Protein AF-0000000076583093 (afdb_homodimer)

pLDDT: mean 77.83, std 26.6, range [20.27, 98.81]

Solvent-accessible surface area (backbone atoms only — not comparable to full-atom values): 40512 Å² total; per-residue (Å²): 129,80,77,66,68,70,64,63,69,62,60,65,66,58,68,74,58,71,63,81,77,76,77,61,77,69,73,81,84,63,80,70,70,68,58,77,44,94,82,47,67,88,61,76,68,66,72,69,69,65,72,68,78,69,77,75,71,69,83,87,77,72,62,72,63,55,56,52,47,47,48,46,46,43,47,51,52,66,65,48,66,54,48,53,67,51,47,50,50,50,38,30,51,30,24,34,51,39,51,47,49,49,29,50,52,29,19,39,53,27,54,43,31,46,54,36,58,57,57,49,51,56,50,51,52,54,43,49,54,51,45,50,55,51,22,53,74,69,49,35,53,62,46,65,68,38,65,61,50,53,52,50,51,53,40,52,42,28,68,74,73,41,40,57,37,65,67,51,53,37,30,42,34,13,43,20,50,3,40,32,33,50,35,35,69,77,67,53,30,23,51,34,46,49,35,65,68,37,41,42,51,37,42,62,22,44,45,51,26,52,41,38,50,20,57,71,76,34,49,37,62,91,62,31,61,66,62,90,84,53,53,67,70,57,50,50,56,66,70,48,79,53,66,54,51,30,33,54,52,34,46,53,57,47,49,54,51,50,52,54,43,44,44,45,55,68,56,71,37,31,63,59,33,63,73,68,63,50,53,36,65,68,56,50,46,62,65,34,86,69,54,71,60,20,61,50,46,74,73,42,60,76,90,48,39,68,60,50,51,53,49,52,50,49,51,49,37,47,56,32,8,54,53,20,53,52,32,71,75,26,70,67,53,36,51,47,49,52,54,48,46,52,49,50,16,31,43,39,15,28,50,41,50,73,69,43,38,26,65,49,47,48,54,52,52,50,52,30,50,52,48,54,60,71,72,102,127,80,77,67,65,70,64,62,67,62,60,63,65,58,68,75,58,71,65,80,79,73,79,60,78,71,72,81,83,65,81,69,68,67,60,78,44,92,83,48,65,87,60,77,67,66,73,70,68,64,72,67,78,69,77,74,71,68,82,86,76,73,62,73,63,57,54,53,47,46,48,48,46,44,47,50,52,68,65,46,66,55,48,52,67,52,46,50,49,52,38,30,52,30,24,35,51,38,51,48,50,48,30,50,52,28,18,39,53,28,55,41,30,45,52,35,60,56,58,49,51,57,49,51,53,54,46,49,52,52,45,51,57,51,23,54,76,66,50,35,54,63,47,67,67,37,66,60,49,53,54,49,50,50,41,51,42,28,68,74,73,40,41,55,38,64,66,49,53,37,30,42,34,14,43,19,50,3,39,34,33,50,36,32,70,76,67,52,30,22,50,33,45,49,35,65,69,38,41,42,51,37,42,63,22,43,46,50,26,52,39,40,52,20,56,72,78,33,51,38,63,92,62,30,61,68,61,90,84,55,54,68,69,57,49,51,56,67,71,47,79,52,65,55,51,28,30,53,52,34,47,53,56,48,47,55,50,50,52,53,42,46,45,43,55,70,56,71,36,30,63,56,34,63,75,69,64,50,53,37,66,67,57,50,46,62,65,35,86,69,55,71,60,21,61,51,47,75,75,42,61,77,89,50,39,67,60,51,50,53,48,52,49,48,49,48,36,48,59,31,8,54,54,20,52,52,32,70,74,26,71,66,53,35,52,47,49,52,53,48,46,52,48,50,16,32,42,39,15,28,48,43,50,75,72,43,36,26,66,48,48,48,54,54,50,50,51,30,50,52,50,52,58,72,71,101

Secondary structure (DSSP, 8-state):
--GGGSSTHHHHHHHTT---SGGG------SGGGGG-TT------GGG---------S-S-S-HHHHHHHHHHHHHHHTT---HHHHHHHHHHHHHHHHHHHHHHHHHHHH-GGGHHHHHHHHHHHHHHHHHHHHHHTT-GGGGGSHHHHHHHHHHHHHHT-TT-HHHHHHHHHHIIIIIHHHHHHTT----TT-HHHHHHHHHHHHHHHHHHHHHHS--TTTSS--TT--HHHHHHHH---HIIIIIHHHHHHHHHHHHHHIIIIIISHHHHHHHT---HHHHHHH-SSSHHHHHHTTS-GGGHHHHHHHHHHHHHHHHHHHHHHHHH-HHHHHHHHHHHHHHHHHHHHHHIIIIIHHHHHHHHHHHHHHHHHH-/-TTTTSSTHHHHHHHTT---SGGG------SGGGGG-TT------GGG---------S-S-S-HHHHHHHHHHHHHHHTT---HHHHHHHHHHHHHHHHHHHHHHHHHHHH-GGGHHHHHHHHHHHHHHHHHHHHHHTT-GGGGGSHHHHHHHHHHHHHHT-TT-HHHHHHHHHHIIIIIHHHHHHTT----TT-HHHHHHHHHHHHHHHHHHHHHHS--TTTSS--TT--HHHHHHHH---HIIIIIHHHHHHHHHHHHHHIIIIIISHHHHHHHT---HHHHHHH-SSSHHHHHHTTS-GGGHHHHHHHHHHHHHHHHHHHHHHHHH-HHHHHHHHHHHHHHHHHHHHHHIIIIIHHHHHHHHHHHHHHHHHH-

Sequence (752 aa):
MLVHAVDDVGHAVSELCNLPETFAEAAPAGEHATLFSEGSSDEFDWELFDVGELGDSAGKGGSPGAKQRLQAALAARLRGRMSPRRILLRDKLAFLLGSCQLWSVAYWLGWSPSTFYKMYTAQVLVLLAARWALYRAKRWHYYLLDFCYFANLLLLGHLWVAPRSALLSKVTHAFNTGPLAWSTVAFRNSMVYHDLDKVTSVFLHLGPACVSWTLRWHPDSSRFGLPPDAPAAERQAWDSATLMQLVGVPLLFYAAWAVAYYLKIFVVSAERIRQRGYVTLFTYVTTTTKGVYAAIAKRVPRQYRPQVYLFLHMCFCATTAAFSWLAWRSFALHTGLLAAMGAVSMWHGASYYFEVFAKRYLAELAKGSSADEAAQMLVHAVDDVGHAVSELCNLPETFAEAAPAGEHATLFSEGSSDEFDWELFDVGELGDSAGKGGSPGAKQRLQAALAARLRGRMSPRRILLRDKLAFLLGSCQLWSVAYWLGWSPSTFYKMYTAQVLVLLAARWALYRAKRWHYYLLDFCYFANLLLLGHLWVAPRSALLSKVTHAFNTGPLAWSTVAFRNSMVYHDLDKVTSVFLHLGPACVSWTLRWHPDSSRFGLPPDAPAAERQAWDSATLMQLVGVPLLFYAAWAVAYYLKIFVVSAERIRQRGYVTLFTYVTTTTKGVYAAIAKRVPRQYRPQVYLFLHMCFCATTAAFSWLAWRSFALHTGLLAAMGAVSMWHGASYYFEVFAKRYLAELAKGSSADEAAQ

InterPro domains:
  IPR021261 Glycerophosphocholine acyltransferase 1 [PF10998] (91-201)
  IPR021261 Glycerophosphocholine acyltransferase 1 [PTHR31201] (75-369)

Organism: Tetradesmus obliquus (NCBI:txid3088)

Foldseek 3Di:
DPPPPVPPVVPPVPPVPPPDPPPPPPDDPDDPVPQVDPPHFPPPPVVVPPVPPPDPPDDDDDPPVVVVVVVVVVCVVVCVQDFLVRVVVLLVVLLVVLVVVVVVLVVCCVPPLQCSVVVLVVVLVVLVVVVCVVCVVVLQNLQCLDVLNVLLVLLVCCQPPPQADLLSLQLSLLQQQFPLLCVCVQVVQASARSDSVSSSSLCSRLVSLSNNLCCQPPHPQVRHYDPPPDDPVRNVVSLDDDLCSQQVSSLVVLVVSLVVSCCVPVNVCVVVCVVVVHDYPLNVLCPDCDDDLVVVSVVDDPVCSSVVVSVVVSVRSRVRSVQSNVLSPDSVSSVVSSVVSVVSNHVSNVCCVPPPCVVNVVVSSVVSVVVVVVVD/DVVPPVPVVVPVVPPVPVPDPPPPPPPDPDDPVVQPDPPHFPPPPVVVPPVPPPPPPDDDDDPPVVVVVVVVVVCCCVCPQDFLVRVVVLLVVLLVVLVVVVVVLVVCCVPPLQCSVVVLVVVLVVLVVVVCVVCVVVLQNLQCLDVLVVLLVLLVCCQPPPQADLLSLQLSLLQQQFPLLCVCVQVVQASARSDSVSSSSLCSRLVSLSNNLCCLPPHPQVRHYDPPPDDPVRNVVSLDDDLCSQQVSSLVVLVVSLVVSCCVPCNVCVVVCVVVVHDYPLNVLCPDCDDDLVVVNVVDDPVCSSVVVSVVVSVRSRVRSVQSNVLSVDSVSSVVSSVVSVVSNHVSNVCCVPPPCVVNVVVSSVVSVVSVVVVD

Structure (mmCIF, N/CA/C/O backbone):
data_AF-0000000076583093-model_v1
#
loop_
_entity.id
_entity.type
_entity.pdbx_description
1 polymer 'Glycerophosphocholine acyltransferase 1'
#
loop_
_atom_site.group_PDB
_atom_site.id
_atom_site.type_symbol
_atom_site.label_atom_id
_atom_site.label_alt_id
_atom_site.label_comp_id
_atom_site.label_asym_id
_atom_site.label_entity_id
_atom_site.label_seq_id
_atom_site.pdbx_PDB_ins_code
_atom_site.Cartn_x
_atom_site.Cartn_y
_atom_site.Cartn_z
_atom_site.occupancy
_atom_site.B_iso_or_equiv
_atom_site.auth_seq_id
_atom_site.auth_comp_id
_atom_site.auth_asym_id
_atom_site.auth_atom_id
_atom_site.pdbx_PDB_model_num
ATOM 1 N N . MET A 1 1 ? -16.703 57.344 -6.059 1 20.27 1 MET A N 1
ATOM 2 C CA . MET A 1 1 ? -16.688 57.406 -4.602 1 20.27 1 MET A CA 1
ATOM 3 C C . MET A 1 1 ? -15.766 56.344 -4.027 1 20.27 1 MET A C 1
ATOM 5 O O . MET A 1 1 ? -15.477 56.344 -2.83 1 20.27 1 MET A O 1
ATOM 9 N N . LEU A 1 2 ? -15.539 55.281 -4.828 1 20.28 2 LEU A N 1
ATOM 10 C CA . LEU A 1 2 ? -14.945 54 -4.41 1 20.28 2 LEU A CA 1
ATOM 11 C C . LEU A 1 2 ? -13.453 54.156 -4.141 1 20.28 2 LEU A C 1
ATOM 13 O O . LEU A 1 2 ? -12.828 53.25 -3.576 1 20.28 2 LEU A O 1
ATOM 17 N N . VAL A 1 3 ? -12.727 55.156 -4.73 1 23.92 3 VAL A N 1
ATOM 18 C CA . VAL A 1 3 ? -11.289 55.375 -4.781 1 23.92 3 VAL A CA 1
ATOM 19 C C . VAL A 1 3 ? -10.766 55.719 -3.387 1 23.92 3 VAL A C 1
ATOM 21 O O . VAL A 1 3 ? -9.594 55.469 -3.078 1 23.92 3 VAL A O 1
ATOM 24 N N . HIS A 1 4 ? -11.477 56.438 -2.533 1 26.45 4 HIS A N 1
ATOM 25 C CA . HIS A 1 4 ? -10.969 57.125 -1.355 1 26.45 4 HIS A CA 1
ATOM 26 C C . HIS A 1 4 ? -10.734 56.156 -0.206 1 26.45 4 HIS A C 1
ATOM 28 O O . HIS A 1 4 ? -10.25 56.562 0.857 1 26.45 4 HIS A O 1
ATOM 34 N N . ALA A 1 5 ? -11.477 55 -0.23 1 24.28 5 ALA A N 1
ATOM 35 C CA . ALA A 1 5 ? -11.516 54.219 0.992 1 24.28 5 ALA A CA 1
ATOM 36 C C . ALA A 1 5 ? -10.18 53.5 1.23 1 24.28 5 ALA A C 1
ATOM 38 O O . ALA A 1 5 ? -9.953 52.938 2.297 1 24.28 5 ALA A O 1
ATOM 39 N N . VAL A 1 6 ? -9.305 53.344 0.194 1 25.69 6 VAL A N 1
ATOM 40 C CA . VAL A 1 6 ? -8.078 52.562 0.315 1 25.69 6 VAL A CA 1
ATOM 41 C C . VAL A 1 6 ? -7.07 53.281 1.189 1 25.69 6 VAL A C 1
ATOM 43 O O . VAL A 1 6 ? -6.16 52.688 1.755 1 25.69 6 VAL A O 1
ATOM 46 N N . ASP A 1 7 ? -7.105 54.656 1.292 1 27.78 7 ASP A N 1
ATOM 47 C CA . ASP A 1 7 ? -6.07 55.469 1.93 1 27.78 7 ASP A CA 1
ATOM 48 C C . ASP A 1 7 ? -6.094 55.281 3.445 1 27.78 7 ASP A C 1
ATOM 50 O O . ASP A 1 7 ? -5.066 55.438 4.109 1 27.78 7 ASP A O 1
ATOM 54 N N . ASP A 1 8 ? -7.266 55.094 4.031 1 28.11 8 ASP A N 1
ATOM 55 C CA . ASP A 1 8 ? -7.383 55.219 5.48 1 28.11 8 ASP A CA 1
ATOM 56 C C . ASP A 1 8 ? -6.805 54 6.188 1 28.11 8 ASP A C 1
ATOM 58 O O . ASP A 1 8 ? -6.598 54.031 7.402 1 28.11 8 ASP A O 1
ATOM 62 N N . VAL A 1 9 ? -6.773 52.844 5.57 1 27.03 9 VAL A N 1
ATOM 63 C CA . VAL A 1 9 ? -6.312 51.656 6.312 1 27.03 9 VAL A CA 1
ATOM 64 C C . VAL A 1 9 ? -4.816 51.781 6.586 1 27.03 9 VAL A C 1
ATOM 66 O O . VAL A 1 9 ? -4.273 51.031 7.414 1 27.03 9 VAL A O 1
ATOM 69 N N . GLY A 1 10 ? -4.012 52.625 5.898 1 26.48 10 GLY A N 1
ATOM 70 C CA . GLY A 1 10 ? -2.584 52.812 6.105 1 26.48 10 GLY A CA 1
ATOM 71 C C . GLY A 1 10 ? -2.246 53.375 7.473 1 26.48 10 GLY A C 1
ATOM 72 O O . GLY A 1 10 ? -1.195 53.062 8.039 1 26.48 10 GLY A O 1
ATOM 73 N N . HIS A 1 11 ? -3.037 54.375 7.918 1 31.25 11 HIS A N 1
ATOM 74 C CA . HIS A 1 11 ? -2.627 55.156 9.078 1 31.25 11 HIS A CA 1
ATOM 75 C C . HIS A 1 11 ? -2.707 54.312 10.359 1 31.25 11 HIS A C 1
ATOM 77 O O . HIS A 1 11 ? -1.928 54.531 11.289 1 31.25 11 HIS A O 1
ATOM 83 N N . ALA A 1 12 ? -3.758 53.469 10.469 1 27.64 12 ALA A N 1
ATOM 84 C CA . ALA A 1 12 ? -3.969 52.844 11.773 1 27.64 12 ALA A CA 1
ATOM 85 C C . ALA A 1 12 ? -2.857 51.844 12.102 1 27.64 12 ALA A C 1
ATOM 87 O O . ALA A 1 12 ? -2.525 51.656 13.266 1 27.64 12 ALA A O 1
ATOM 88 N N . VAL A 1 13 ? -2.254 51.188 11.164 1 28.36 13 VAL A N 1
ATOM 89 C CA . VAL A 1 13 ? -1.225 50.219 11.492 1 28.36 13 VAL A CA 1
ATOM 90 C C . VAL A 1 13 ? 0.014 50.906 12.031 1 28.36 13 VAL A C 1
ATOM 92 O O . VAL A 1 13 ? 0.864 50.312 12.672 1 28.36 13 VAL A O 1
ATOM 95 N N . SER A 1 14 ? 0.162 52.219 11.805 1 27.03 14 SER A N 1
ATOM 96 C CA . SER A 1 14 ? 1.38 52.906 12.234 1 27.03 14 SER A CA 1
ATOM 97 C C . SER A 1 14 ? 1.45 53 13.758 1 27.03 14 SER A C 1
ATOM 99 O O . SER A 1 14 ? 2.537 52.969 14.336 1 27.03 14 SER A O 1
ATOM 101 N N . GLU A 1 15 ? 0.324 53.312 14.398 1 27.77 15 GLU A N 1
ATOM 102 C CA . GLU A 1 15 ? 0.473 53.719 15.805 1 27.77 15 GLU A CA 1
ATOM 103 C C . GLU A 1 15 ? 0.86 52.5 16.672 1 27.77 15 GLU A C 1
ATOM 105 O O . GLU A 1 15 ? 1.378 52.688 17.766 1 27.77 15 GLU A O 1
ATOM 110 N N . LEU A 1 16 ? 0.319 51.344 16.359 1 24.55 16 LEU A N 1
ATOM 111 C CA . LEU A 1 16 ? 0.543 50.312 17.359 1 24.55 16 LEU A CA 1
ATOM 112 C C . LEU A 1 16 ? 2.002 49.875 17.375 1 24.55 16 LEU A C 1
ATOM 114 O O . LEU A 1 16 ? 2.395 49.031 18.172 1 24.55 16 LEU A O 1
ATOM 118 N N . CYS A 1 17 ? 2.795 50.219 16.328 1 27.16 17 CYS A N 1
ATOM 119 C CA . CYS A 1 17 ? 4.133 49.656 16.172 1 27.16 17 CYS A CA 1
ATOM 120 C C . CYS A 1 17 ? 5.117 50.312 17.125 1 27.16 17 CYS A C 1
ATOM 122 O O . CYS A 1 17 ? 6.332 50.25 16.922 1 27.16 17 CYS A O 1
ATOM 124 N N . ASN A 1 18 ? 4.711 51.156 18.031 1 26.36 18 ASN A N 1
ATOM 125 C CA . ASN A 1 18 ? 5.801 51.75 18.797 1 26.36 18 ASN A CA 1
ATOM 126 C C . ASN A 1 18 ? 6.566 50.719 19.594 1 26.36 18 ASN A C 1
ATOM 128 O O . ASN A 1 18 ? 6.598 50.781 20.828 1 26.36 18 ASN A O 1
ATOM 132 N N . LEU A 1 19 ? 6.465 49.406 19.266 1 23.2 19 LEU A N 1
ATOM 133 C CA . LEU A 1 19 ? 7.211 48.594 20.219 1 23.2 19 LEU A CA 1
ATOM 134 C C . LEU A 1 19 ? 8.703 48.906 20.156 1 23.2 19 LEU A C 1
ATOM 136 O O . LEU A 1 19 ? 9.219 49.281 19.094 1 23.2 19 LEU A O 1
ATOM 140 N N . PRO A 1 20 ? 9.414 49.156 21.312 1 23.33 20 PRO A N 1
ATOM 141 C CA . PRO A 1 20 ? 10.797 49.594 21.469 1 23.33 20 PRO A CA 1
ATOM 142 C C . PRO A 1 20 ? 11.789 48.781 20.656 1 23.33 20 PRO A C 1
ATOM 144 O O . PRO A 1 20 ? 11.508 47.625 20.328 1 23.33 20 PRO A O 1
ATOM 147 N N . GLU A 1 21 ? 12.812 49.406 19.953 1 24.98 21 GLU A N 1
ATOM 148 C CA . GLU A 1 21 ? 13.953 49.188 19.078 1 24.98 21 GLU A CA 1
ATOM 149 C C . GLU A 1 21 ? 14.883 48.125 19.641 1 24.98 21 GLU A C 1
ATOM 151 O O . GLU A 1 21 ? 15.945 47.844 19.078 1 24.98 21 GLU A O 1
ATOM 156 N N . THR A 1 22 ? 14.734 47.656 20.875 1 24.84 22 THR A N 1
ATOM 157 C CA . THR A 1 22 ? 15.93 47.094 21.5 1 24.84 22 THR A CA 1
ATOM 158 C C . THR A 1 22 ? 16.344 45.812 20.781 1 24.84 22 THR A C 1
ATOM 160 O O . THR A 1 22 ? 17.391 45.25 21.078 1 24.84 22 THR A O 1
ATOM 163 N N . PHE A 1 23 ? 15.414 45.125 20.109 1 22.11 23 PHE A N 1
ATOM 164 C CA . PHE A 1 23 ? 15.812 43.719 19.922 1 22.11 23 PHE A CA 1
ATOM 165 C C . PHE A 1 23 ? 16.844 43.594 18.812 1 22.11 23 PHE A C 1
ATOM 167 O O . PHE A 1 23 ? 17.188 42.5 18.406 1 22.11 23 PHE A O 1
ATOM 174 N N . ALA A 1 24 ? 17.188 44.719 18.094 1 21.25 24 ALA A N 1
ATOM 175 C CA . ALA A 1 24 ? 17.703 44.469 16.75 1 21.25 24 ALA A CA 1
ATOM 176 C C . ALA A 1 24 ? 19.156 44 16.812 1 21.25 24 ALA A C 1
ATOM 178 O O . ALA A 1 24 ? 19.844 43.938 15.773 1 21.25 24 ALA A O 1
ATOM 179 N N . GLU A 1 25 ? 19.766 44 17.906 1 22.12 25 GLU A N 1
ATOM 180 C CA . GLU A 1 25 ? 21.172 43.812 17.578 1 22.12 25 GLU A CA 1
ATOM 181 C C . GLU A 1 25 ? 21.406 42.438 16.953 1 22.12 25 GLU A C 1
ATOM 183 O O . GLU A 1 25 ? 21.297 41.438 17.625 1 22.12 25 GLU A O 1
ATOM 188 N N . ALA A 1 26 ? 20.922 42.281 15.703 1 22.39 26 ALA A N 1
ATOM 189 C CA . ALA A 1 26 ? 21.141 41.031 14.977 1 22.39 26 ALA A CA 1
ATOM 190 C C . ALA A 1 26 ? 22.609 40.656 14.953 1 22.39 26 ALA A C 1
ATOM 192 O O . ALA A 1 26 ? 23.469 41.5 14.711 1 22.39 26 ALA A O 1
ATOM 193 N N . ALA A 1 27 ? 23.047 39.719 15.766 1 22.64 27 ALA A N 1
ATOM 194 C CA . ALA A 1 27 ? 24.375 39.125 15.758 1 22.64 27 ALA A CA 1
ATOM 195 C C . ALA A 1 27 ? 24.891 38.938 14.328 1 22.64 27 ALA A C 1
ATOM 197 O O . ALA A 1 27 ? 24.094 38.75 13.406 1 22.64 27 ALA A O 1
ATOM 198 N N . PRO A 1 28 ? 26.141 39.312 14.023 1 22.39 28 PRO A N 1
ATOM 199 C CA . PRO A 1 28 ? 26.766 39.25 12.695 1 22.39 28 PRO A CA 1
ATOM 200 C C . PRO A 1 28 ? 26.547 37.875 12.031 1 22.39 28 PRO A C 1
ATOM 202 O O . PRO A 1 28 ? 26.344 36.875 12.719 1 22.39 28 PRO A O 1
ATOM 205 N N . ALA A 1 29 ? 26 37.875 10.82 1 25.36 29 ALA A N 1
ATOM 206 C CA . ALA A 1 29 ? 25.734 36.844 9.836 1 25.36 29 ALA A CA 1
ATOM 207 C C . ALA A 1 29 ? 26.953 35.938 9.633 1 25.36 29 ALA A C 1
ATOM 209 O O . ALA A 1 29 ? 27.562 35.969 8.555 1 25.36 29 ALA A O 1
ATOM 210 N N . GLY A 1 30 ? 27.922 35.844 10.547 1 20.88 30 GLY A N 1
ATOM 211 C CA . GLY A 1 30 ? 29.094 35.125 10.062 1 20.88 30 GLY A CA 1
ATOM 212 C C . GLY A 1 30 ? 28.766 33.812 9.383 1 20.88 30 GLY A C 1
ATOM 213 O O . GLY A 1 30 ? 27.594 33.438 9.281 1 20.88 30 GLY A O 1
ATOM 214 N N . GLU A 1 31 ? 29.797 32.812 9.508 1 24.11 31 GLU A N 1
ATOM 215 C CA . GLU A 1 31 ? 30.328 31.703 8.727 1 24.11 31 GLU A CA 1
ATOM 216 C C . GLU A 1 31 ? 29.359 30.516 8.719 1 24.11 31 GLU A C 1
ATOM 218 O O . GLU A 1 31 ? 29.688 29.453 8.211 1 24.11 31 GLU A O 1
ATOM 223 N N . HIS A 1 32 ? 28.328 30.625 9.578 1 23.61 32 HIS A N 1
ATOM 224 C CA . HIS A 1 32 ? 27.719 29.297 9.719 1 23.61 32 HIS A CA 1
ATOM 225 C C . HIS A 1 32 ? 26.891 28.953 8.484 1 23.61 32 HIS A C 1
ATOM 227 O O . HIS A 1 32 ? 26.062 28.031 8.531 1 23.61 32 HIS A O 1
ATOM 233 N N . ALA A 1 33 ? 27 29.781 7.465 1 25.06 33 ALA A N 1
ATOM 234 C CA . ALA A 1 33 ? 26.172 29.562 6.289 1 25.06 33 ALA A CA 1
ATOM 235 C C . ALA A 1 33 ? 26.359 28.156 5.723 1 25.06 33 ALA A C 1
ATOM 237 O O . ALA A 1 33 ? 25.672 27.766 4.777 1 25.06 33 ALA A O 1
ATOM 238 N N . THR A 1 34 ? 27.578 27.672 5.984 1 24.8 34 THR A N 1
ATOM 239 C CA . THR A 1 34 ? 27.922 26.547 5.129 1 24.8 34 THR A CA 1
ATOM 240 C C . THR A 1 34 ? 27.047 25.344 5.445 1 24.8 34 THR A C 1
ATOM 242 O O . THR A 1 34 ? 27.297 24.234 4.969 1 24.8 34 THR A O 1
ATOM 245 N N . LEU A 1 35 ? 26.188 25.562 6.414 1 24.42 35 LEU A N 1
ATOM 246 C CA . LEU A 1 35 ? 25.672 24.281 6.871 1 24.42 35 LEU A CA 1
ATOM 247 C C . LEU A 1 35 ? 24.859 23.609 5.781 1 24.42 35 LEU A C 1
ATOM 249 O O . LEU A 1 35 ? 24.906 22.375 5.629 1 24.42 35 LEU A O 1
ATOM 253 N N . PHE A 1 36 ? 23.75 24.375 5.371 1 25.09 36 PHE A N 1
ATOM 254 C CA . PHE A 1 36 ? 22.781 23.609 4.586 1 25.09 36 PHE A CA 1
ATOM 255 C C . PHE A 1 36 ? 23.188 23.578 3.115 1 25.09 36 PHE A C 1
ATOM 257 O O . PHE A 1 36 ? 22.609 24.297 2.291 1 25.09 36 PHE A O 1
ATOM 264 N N . SER A 1 37 ? 24.391 23.75 2.689 1 24.97 37 SER A N 1
ATOM 265 C CA . SER A 1 37 ? 24.531 23.438 1.271 1 24.97 37 SER A CA 1
ATOM 266 C C . SER A 1 37 ? 23.734 22.203 0.891 1 24.97 37 SER A C 1
ATOM 268 O O . SER A 1 37 ? 23.438 21.359 1.743 1 24.97 37 SER A O 1
ATOM 270 N N . GLU A 1 38 ? 23.281 22.125 -0.437 1 28.77 38 GLU A N 1
ATOM 271 C CA . GLU A 1 38 ? 22.375 21.094 -0.98 1 28.77 38 GLU A CA 1
ATOM 272 C C . GLU A 1 38 ? 22.688 19.719 -0.399 1 28.77 38 GLU A C 1
ATOM 274 O O . GLU A 1 38 ? 21.781 18.922 -0.159 1 28.77 38 GLU A O 1
ATOM 279 N N . GLY A 1 39 ? 23.953 19.328 -0.663 1 26.56 39 GLY A N 1
ATOM 280 C CA . GLY A 1 39 ? 24.469 18 -0.405 1 26.56 39 GLY A CA 1
ATOM 281 C C . GLY A 1 39 ? 24.594 17.672 1.073 1 26.56 39 GLY A C 1
ATOM 282 O O . GLY A 1 39 ? 25.312 16.75 1.459 1 26.56 39 GLY A O 1
ATOM 283 N N . SER A 1 40 ? 24.375 18.703 1.902 1 26.67 40 SER A N 1
ATOM 284 C CA . SER A 1 40 ? 24.859 18.469 3.258 1 26.67 40 SER A CA 1
ATOM 285 C C . SER A 1 40 ? 24.094 17.344 3.939 1 26.67 40 SER A C 1
ATOM 287 O O . SER A 1 40 ? 22.859 17.281 3.857 1 26.67 40 SER A O 1
ATOM 289 N N . SER A 1 41 ? 24.828 16.312 4.289 1 27.27 41 SER A N 1
ATOM 290 C CA . SER A 1 41 ? 24.5 15.125 5.082 1 27.27 41 SER A CA 1
ATOM 291 C C . SER A 1 41 ? 23.75 15.508 6.355 1 27.27 41 SER A C 1
ATOM 293 O O . SER A 1 41 ? 24.125 16.469 7.027 1 27.27 41 SER A O 1
ATOM 295 N N . ASP A 1 42 ? 22.484 15.445 6.34 1 27.75 42 ASP A N 1
ATOM 296 C CA . ASP A 1 42 ? 21.766 15.438 7.613 1 27.75 42 ASP A CA 1
ATOM 297 C C . ASP A 1 42 ? 22.641 14.867 8.734 1 27.75 42 ASP A C 1
ATOM 299 O O . ASP A 1 42 ? 22.328 13.812 9.289 1 27.75 42 ASP A O 1
ATOM 303 N N . GLU A 1 43 ? 24 14.992 8.562 1 28.2 43 GLU A N 1
ATOM 304 C CA . GLU A 1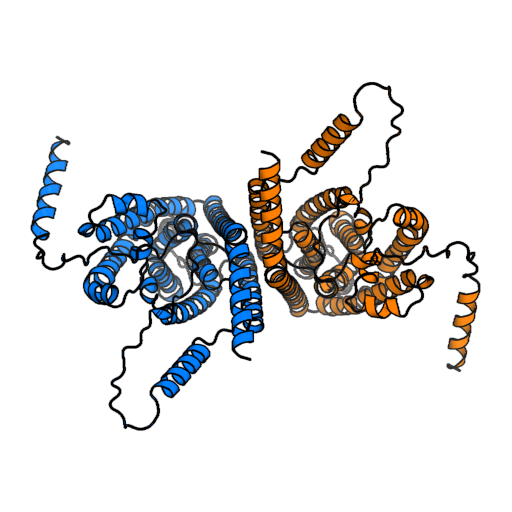 43 ? 24.828 14.648 9.711 1 28.2 43 GLU A CA 1
ATOM 305 C C . GLU A 1 43 ? 24.453 15.492 10.93 1 28.2 43 GLU A C 1
ATOM 307 O O . GLU A 1 43 ? 24.422 16.719 10.852 1 28.2 43 GLU A O 1
ATOM 312 N N . PHE A 1 44 ? 23.641 14.992 11.82 1 26.7 44 PHE A N 1
ATOM 313 C CA . PHE A 1 44 ? 23.609 15.406 13.219 1 26.7 44 PHE A CA 1
ATOM 314 C C . PHE A 1 44 ? 25 15.82 13.688 1 26.7 44 PHE A C 1
ATOM 316 O O . PHE A 1 44 ? 25.906 15 13.766 1 26.7 44 PHE A O 1
ATOM 323 N N . ASP A 1 45 ? 25.438 16.953 13.227 1 27.77 45 ASP A N 1
ATOM 324 C CA . ASP A 1 45 ? 26.641 17.469 13.875 1 27.77 45 ASP A CA 1
ATOM 325 C C . ASP A 1 45 ? 26.484 17.469 15.398 1 27.77 45 ASP A C 1
ATOM 327 O O . ASP A 1 45 ? 25.875 18.391 15.953 1 27.77 45 ASP A O 1
ATOM 331 N N . TRP A 1 46 ? 26.469 16.266 16.031 1 28 46 TRP A N 1
ATOM 332 C CA . TRP A 1 46 ? 26.516 16.047 17.469 1 28 46 TRP A CA 1
ATOM 333 C C . TRP A 1 46 ? 27.594 16.906 18.109 1 28 46 TRP A C 1
ATOM 335 O O . TRP A 1 46 ? 27.766 16.891 19.344 1 28 46 TRP A O 1
ATOM 345 N N . GLU A 1 47 ? 28.469 17.484 17.266 1 29.33 47 GLU A N 1
ATOM 346 C CA . GLU A 1 47 ? 29.531 18.188 17.984 1 29.33 47 GLU A CA 1
ATOM 347 C C . GLU A 1 47 ? 28.984 19.406 18.703 1 29.33 47 GLU A C 1
ATOM 349 O O . GLU A 1 47 ? 29.672 20 19.547 1 29.33 47 GLU A O 1
ATOM 354 N N . LEU A 1 48 ? 27.828 19.828 18.234 1 28.53 48 LEU A N 1
ATOM 355 C CA . LEU A 1 48 ? 27.531 21.109 18.859 1 28.53 48 LEU A CA 1
ATOM 356 C C . LEU A 1 48 ? 27.016 20.922 20.281 1 28.53 48 LEU A C 1
ATOM 358 O O . LEU A 1 48 ? 26.672 21.891 20.953 1 28.53 48 LEU A O 1
ATOM 362 N N . PHE A 1 49 ? 26.562 19.688 20.672 1 26.69 49 PHE A N 1
ATOM 363 C CA . PHE A 1 49 ? 26.156 19.625 22.062 1 26.69 49 PHE A CA 1
ATOM 364 C C . PHE A 1 49 ? 27.359 19.719 22.984 1 26.69 49 PHE A C 1
ATOM 366 O O . PHE A 1 49 ? 28.016 18.703 23.266 1 26.69 49 PHE A O 1
ATOM 373 N N . ASP A 1 50 ? 28.109 20.75 22.828 1 27.44 50 ASP A N 1
ATOM 374 C CA . ASP A 1 50 ? 29.047 21.047 23.906 1 27.44 50 ASP A CA 1
ATOM 375 C C . ASP A 1 50 ? 28.312 21.172 25.25 1 27.44 50 ASP A C 1
ATOM 377 O O . ASP A 1 50 ? 27.516 22.078 25.453 1 27.44 50 ASP A O 1
ATOM 381 N N . VAL A 1 51 ? 27.828 19.984 25.891 1 27.44 51 VAL A N 1
ATOM 382 C CA . VAL A 1 51 ? 27.453 20 27.297 1 27.44 51 VAL A CA 1
ATOM 383 C C . VAL A 1 51 ? 28.422 20.875 28.078 1 27.44 51 VAL A C 1
ATOM 385 O O . VAL A 1 51 ? 29.641 20.766 27.922 1 27.44 51 VAL A O 1
ATOM 388 N N . GLY A 1 52 ? 27.984 22.047 28.312 1 27.75 52 GLY A N 1
ATOM 389 C CA . GLY A 1 52 ? 28.703 22.938 29.219 1 27.75 52 GLY A CA 1
ATOM 390 C C . GLY A 1 52 ? 29.469 22.188 30.297 1 27.75 52 GLY A C 1
ATOM 391 O O . GLY A 1 52 ? 29.156 21.031 30.594 1 27.75 52 GLY A O 1
ATOM 392 N N . GLU A 1 53 ? 30.719 22.484 30.516 1 29.45 53 GLU A N 1
ATOM 393 C CA . GLU A 1 53 ? 31.625 22.078 31.578 1 29.45 53 GLU A CA 1
ATOM 394 C C . GLU A 1 53 ? 30.922 22.016 32.938 1 29.45 53 GLU A C 1
ATOM 396 O O . GLU A 1 53 ? 30.453 23.031 33.438 1 29.45 53 GLU A O 1
ATOM 401 N N . LEU A 1 54 ? 30 21.047 33.094 1 26.75 54 LEU A N 1
ATOM 402 C CA . LEU A 1 54 ? 29.734 20.875 34.531 1 26.75 54 LEU A CA 1
ATOM 403 C C . LEU A 1 54 ? 31.016 21.078 35.344 1 26.75 54 LEU A C 1
ATOM 405 O O . LEU A 1 54 ? 32.094 20.703 34.875 1 26.75 54 LEU A O 1
ATOM 409 N N . GLY A 1 55 ? 30.969 22.016 36.219 1 28.92 55 GLY A N 1
ATOM 410 C CA . GLY A 1 55 ? 31.969 22.453 37.156 1 28.92 55 GLY A CA 1
ATOM 411 C C . GLY A 1 55 ? 32.781 21.312 37.75 1 28.92 55 GLY A C 1
ATOM 412 O O . GLY A 1 55 ? 32.188 20.297 38.156 1 28.92 55 GLY A O 1
ATOM 413 N N . ASP A 1 56 ? 33.969 21.062 37.188 1 33.53 56 ASP A N 1
ATOM 414 C CA . ASP A 1 56 ? 35.062 20.219 37.656 1 33.53 56 ASP A CA 1
ATOM 415 C C . ASP A 1 56 ? 35.25 20.359 39.188 1 33.53 56 ASP A C 1
ATOM 417 O O . ASP A 1 56 ? 36.312 20.766 39.656 1 33.53 56 ASP A O 1
ATOM 421 N N . SER A 1 57 ? 34.312 20.859 39.844 1 28.34 57 SER A N 1
ATOM 422 C CA . SER A 1 57 ? 34.906 21.047 41.188 1 28.34 57 SER A CA 1
ATOM 423 C C . SER A 1 57 ? 35.375 19.719 41.781 1 28.34 57 SER A C 1
ATOM 425 O O . SER A 1 57 ? 35.75 19.656 42.938 1 28.34 57 SER A O 1
ATOM 427 N N . ALA A 1 58 ? 34.812 18.594 41.375 1 29.2 58 ALA A N 1
ATOM 428 C CA . ALA A 1 58 ? 35.156 17.625 42.375 1 29.2 58 ALA A CA 1
ATOM 429 C C . ALA A 1 58 ? 36.656 17.297 42.344 1 29.2 58 ALA A C 1
ATOM 431 O O . ALA A 1 58 ? 37.312 17.547 41.312 1 29.2 58 ALA A O 1
ATOM 432 N N . GLY A 1 59 ? 37.219 16.391 43.219 1 30.05 59 GLY A N 1
ATOM 433 C CA . GLY A 1 59 ? 38.594 16.156 43.688 1 30.05 59 GLY A CA 1
ATOM 434 C C . GLY A 1 59 ? 39.531 15.773 42.594 1 30.05 59 GLY A C 1
ATOM 435 O O . GLY A 1 59 ? 39.125 15.383 41.5 1 30.05 59 GLY A O 1
ATOM 436 N N . LYS A 1 60 ? 40.969 15.984 42.781 1 34.31 60 LYS A N 1
ATOM 437 C CA . LYS A 1 60 ? 42.281 16.156 42.188 1 34.31 60 LYS A CA 1
ATOM 438 C C . LYS A 1 60 ? 42.656 14.969 41.281 1 34.31 60 LYS A C 1
ATOM 440 O O . LYS A 1 60 ? 43.469 15.102 40.375 1 34.31 60 LYS A O 1
ATOM 445 N N . GLY A 1 61 ? 42.406 13.75 41.625 1 36.5 61 GLY A N 1
ATOM 446 C CA . GLY A 1 61 ? 43.406 12.812 41.188 1 36.5 61 GLY A CA 1
ATOM 447 C C . GLY A 1 61 ? 43.125 12.234 39.812 1 36.5 61 GLY A C 1
ATOM 448 O O . GLY A 1 61 ? 43.906 11.445 39.281 1 36.5 61 GLY A O 1
ATOM 449 N N . GLY A 1 62 ? 41.781 11.914 39.531 1 38.97 62 GLY A N 1
ATOM 450 C CA . GLY A 1 62 ? 41.719 11.078 38.344 1 38.97 62 GLY A CA 1
ATOM 451 C C . GLY A 1 62 ? 41.75 11.875 37.031 1 38.97 62 GLY A C 1
ATOM 452 O O . GLY A 1 62 ? 41.312 13.031 37 1 38.97 62 GLY A O 1
ATOM 453 N N . SER A 1 63 ? 42.656 11.531 36.125 1 42.91 63 SER A N 1
ATOM 454 C CA . SER A 1 63 ? 43.031 12.281 34.906 1 42.91 63 SER A CA 1
ATOM 455 C C . SER A 1 63 ? 41.781 12.656 34.094 1 42.91 63 SER A C 1
ATOM 457 O O . SER A 1 63 ? 40.875 11.852 33.969 1 42.91 63 SER A O 1
ATOM 459 N N . PRO A 1 64 ? 41.5 13.992 33.906 1 50.59 64 PRO A N 1
ATOM 460 C CA . PRO A 1 64 ? 40.438 14.578 33.094 1 50.59 64 PRO A CA 1
ATOM 461 C C . PRO A 1 64 ? 40.219 13.805 31.781 1 50.59 64 PRO A C 1
ATOM 463 O O . PRO A 1 64 ? 39.094 13.758 31.281 1 50.59 64 PRO A O 1
ATOM 466 N N . GLY A 1 65 ? 41.188 13.023 31.438 1 51.66 65 GLY A N 1
ATOM 467 C CA . GLY A 1 65 ? 41.125 12.297 30.172 1 51.66 65 GLY A CA 1
ATOM 468 C C . GLY A 1 65 ? 40.25 11.078 30.234 1 51.66 65 GLY A C 1
ATOM 469 O O . GLY A 1 65 ? 39.562 10.742 29.25 1 51.66 65 GLY A O 1
ATOM 470 N N . ALA A 1 66 ? 40.188 10.445 31.391 1 51.88 66 ALA A N 1
ATOM 471 C CA . ALA A 1 66 ? 39.406 9.227 31.516 1 51.88 66 ALA A CA 1
ATOM 472 C C . ALA A 1 66 ? 37.906 9.539 31.531 1 51.88 66 ALA A C 1
ATOM 474 O O . ALA A 1 66 ? 37.125 8.82 30.906 1 51.88 66 ALA A O 1
ATOM 475 N N . LYS A 1 67 ? 37.562 10.555 32.125 1 49.62 67 LYS A N 1
ATOM 476 C CA . LYS A 1 67 ? 36.156 10.914 32.188 1 49.62 67 LYS A CA 1
ATOM 477 C C . LYS A 1 67 ? 35.656 11.398 30.828 1 49.62 67 LYS A C 1
ATOM 479 O O . LYS A 1 67 ? 34.562 11.055 30.406 1 49.62 67 LYS A O 1
ATOM 484 N N . GLN A 1 68 ? 36.5 12.125 30.172 1 52.91 68 GLN A N 1
ATOM 485 C CA . GLN A 1 68 ? 36.125 12.539 28.828 1 52.91 68 GLN A CA 1
ATOM 486 C C . GLN A 1 68 ? 36 11.336 27.891 1 52.91 68 GLN A C 1
ATOM 488 O O . GLN A 1 68 ? 35.094 11.266 27.078 1 52.91 68 GLN A O 1
ATOM 493 N N . ARG A 1 69 ? 36.812 10.273 28.141 1 54.09 69 ARG A N 1
ATOM 494 C CA . ARG A 1 69 ? 36.719 9.062 27.328 1 54.09 69 ARG A CA 1
ATOM 495 C C . ARG A 1 69 ? 35.469 8.266 27.672 1 54.09 69 ARG A C 1
ATOM 497 O O . ARG A 1 69 ? 34.781 7.762 26.797 1 54.09 69 ARG A O 1
ATOM 504 N N . LEU A 1 70 ? 35.25 8.258 28.953 1 51.16 70 LEU A N 1
ATOM 505 C CA . LEU A 1 70 ? 34.062 7.547 29.375 1 51.16 70 LEU A CA 1
ATOM 506 C C . LEU A 1 70 ? 32.781 8.289 28.922 1 51.16 70 LEU A C 1
ATOM 508 O O . LEU A 1 70 ? 31.844 7.668 28.438 1 51.16 70 LEU A O 1
ATOM 512 N N . GLN A 1 71 ? 32.812 9.57 29.062 1 48.81 71 GLN A N 1
ATOM 513 C CA . GLN A 1 71 ? 31.672 10.352 28.562 1 48.81 71 GLN A CA 1
ATOM 514 C C . GLN A 1 71 ? 31.547 10.234 27.047 1 48.81 71 GLN A C 1
ATOM 516 O O . GLN A 1 71 ? 30.453 10.086 26.516 1 48.81 71 GLN A O 1
ATOM 521 N N . ALA A 1 72 ? 32.688 10.281 26.359 1 50.09 72 ALA A N 1
ATOM 522 C CA . ALA A 1 72 ? 32.656 10.062 24.922 1 50.09 72 ALA A CA 1
ATOM 523 C C . ALA A 1 72 ? 32.188 8.641 24.594 1 50.09 72 ALA A C 1
ATOM 525 O O . ALA A 1 72 ? 31.406 8.422 23.672 1 50.09 72 ALA A O 1
ATOM 526 N N . ALA A 1 73 ? 32.688 7.715 25.375 1 48.59 73 ALA A N 1
ATOM 527 C CA . ALA A 1 73 ? 32.281 6.332 25.172 1 48.59 73 ALA A CA 1
ATOM 528 C C . ALA A 1 73 ? 30.812 6.148 25.516 1 48.59 73 ALA A C 1
ATOM 530 O O . ALA A 1 73 ? 30.078 5.477 24.781 1 48.59 73 ALA A O 1
ATOM 531 N N . LEU A 1 74 ? 30.406 6.738 26.656 1 43.59 74 LEU A N 1
ATOM 532 C CA . LEU A 1 74 ? 29 6.676 27.016 1 43.59 74 LEU A CA 1
ATOM 533 C C . LEU A 1 74 ? 28.141 7.441 26.016 1 43.59 74 LEU A C 1
ATOM 535 O O . LEU A 1 74 ? 27.078 6.965 25.609 1 43.59 74 LEU A O 1
ATOM 539 N N . ALA A 1 75 ? 28.5 8.664 25.719 1 43.34 75 ALA A N 1
ATOM 540 C CA . ALA A 1 75 ? 27.797 9.391 24.656 1 43.34 75 ALA A CA 1
ATOM 541 C C . ALA A 1 75 ? 27.828 8.602 23.344 1 43.34 75 ALA A C 1
ATOM 543 O O . ALA A 1 75 ? 26.812 8.531 22.641 1 43.34 75 ALA A O 1
ATOM 544 N N . ALA A 1 76 ? 29.016 8.062 23 1 45.16 76 ALA A N 1
ATOM 545 C CA . ALA A 1 76 ? 29.078 7.164 21.859 1 45.16 76 ALA A CA 1
ATOM 546 C C . ALA A 1 76 ? 28.172 5.957 22.047 1 45.16 76 ALA A C 1
ATOM 548 O O . ALA A 1 76 ? 27.484 5.535 21.109 1 45.16 76 ALA A O 1
ATOM 549 N N . ARG A 1 77 ? 28.281 5.395 23.234 1 44.06 77 ARG A N 1
ATOM 550 C CA . ARG A 1 77 ? 27.406 4.27 23.578 1 44.06 77 ARG A CA 1
ATOM 551 C C . ARG A 1 77 ? 25.938 4.695 23.609 1 44.06 77 ARG A C 1
ATOM 553 O O . ARG A 1 77 ? 25.062 3.941 23.188 1 44.06 77 ARG A O 1
ATOM 560 N N . LEU A 1 78 ? 25.625 5.738 24.203 1 40.72 78 LEU A N 1
ATOM 561 C CA . LEU A 1 78 ? 24.312 6.336 24.344 1 40.72 78 LEU A CA 1
ATOM 562 C C . LEU A 1 78 ? 23.844 6.934 23.016 1 40.72 78 LEU A C 1
ATOM 564 O O . LEU A 1 78 ? 22.641 6.973 22.734 1 40.72 78 LEU A O 1
ATOM 568 N N . ARG A 1 79 ? 24.656 7.773 22.453 1 45.44 79 ARG A N 1
ATOM 569 C CA . ARG A 1 79 ? 24.391 8.062 21.047 1 45.44 79 ARG A CA 1
ATOM 570 C C . ARG A 1 79 ? 24.312 6.777 20.234 1 45.44 79 ARG A C 1
ATOM 572 O O . ARG A 1 79 ? 24.391 6.809 19 1 45.44 79 ARG A O 1
ATOM 579 N N . GLY A 1 80 ? 24.172 5.582 20.828 1 47.25 80 GLY A N 1
ATOM 580 C CA . GLY A 1 80 ? 24.047 4.141 20.672 1 47.25 80 GLY A CA 1
ATOM 581 C C . GLY A 1 80 ? 23.766 3.709 19.25 1 47.25 80 GLY A C 1
ATOM 582 O O . GLY A 1 80 ? 22.609 3.504 18.875 1 47.25 80 GLY A O 1
ATOM 583 N N . ARG A 1 81 ? 24.641 4.117 18.484 1 52.62 81 ARG A N 1
ATOM 584 C CA . ARG A 1 81 ? 24.609 3.85 17.047 1 52.62 81 ARG A CA 1
ATOM 585 C C . ARG A 1 81 ? 24.25 2.395 16.766 1 52.62 81 ARG A C 1
ATOM 587 O O . ARG A 1 81 ? 24.891 1.479 17.281 1 52.62 81 ARG A O 1
ATOM 594 N N . MET A 1 82 ? 23.156 2.27 16.422 1 62.34 82 MET A N 1
ATOM 595 C CA . MET A 1 82 ? 22.641 0.957 16.062 1 62.34 82 MET A CA 1
ATOM 596 C C . MET A 1 82 ? 23.594 0.233 15.109 1 62.34 82 MET A C 1
ATOM 598 O O . MET A 1 82 ? 24.203 0.858 14.25 1 62.34 82 MET A O 1
ATOM 602 N N . SER A 1 83 ? 24 -0.936 15.508 1 67.19 83 SER A N 1
ATOM 603 C CA . SER A 1 83 ? 24.734 -1.803 14.578 1 67.19 83 SER A CA 1
ATOM 604 C C . SER A 1 83 ? 24.047 -1.846 13.219 1 67.19 83 SER A C 1
ATOM 606 O O . SER A 1 83 ? 22.859 -1.578 13.102 1 67.19 83 SER A O 1
ATOM 608 N N . PRO A 1 84 ? 24.891 -1.962 12.234 1 71.19 84 PRO A N 1
ATOM 609 C CA . PRO A 1 84 ? 24.297 -2.084 10.898 1 71.19 84 PRO A CA 1
ATOM 610 C C . PRO A 1 84 ? 23.141 -3.092 10.852 1 71.19 84 PRO A C 1
ATOM 612 O O . PRO A 1 84 ? 22.156 -2.867 10.164 1 71.19 84 PRO A O 1
ATOM 615 N N . ARG A 1 85 ? 23.359 -4.156 11.531 1 76.12 85 ARG A N 1
ATOM 616 C CA . ARG A 1 85 ? 22.312 -5.172 11.57 1 76.12 85 ARG A CA 1
ATOM 617 C C . ARG A 1 85 ? 21.031 -4.617 12.195 1 76.12 85 ARG A C 1
ATOM 619 O O . ARG A 1 85 ? 19.922 -4.914 11.734 1 76.12 85 ARG A O 1
ATOM 626 N N . ARG A 1 86 ? 21.234 -3.836 13.227 1 79.06 86 ARG A N 1
ATOM 627 C CA . ARG A 1 86 ? 20.078 -3.252 13.891 1 79.06 86 ARG A CA 1
ATOM 628 C C . ARG A 1 86 ? 19.422 -2.188 13.023 1 79.06 86 ARG A C 1
ATOM 630 O O . ARG A 1 86 ? 18.188 -2.062 13.008 1 79.06 86 ARG A O 1
ATOM 637 N N . ILE A 1 87 ? 20.188 -1.468 12.32 1 78.75 87 ILE A N 1
ATOM 638 C CA . ILE A 1 87 ? 19.656 -0.461 11.406 1 78.75 87 ILE A CA 1
ATOM 639 C C . ILE A 1 87 ? 18.844 -1.138 10.297 1 78.75 87 ILE A C 1
ATOM 641 O O . ILE A 1 87 ? 17.75 -0.698 9.977 1 78.75 87 ILE A O 1
ATOM 645 N N . LEU A 1 88 ? 19.406 -2.195 9.805 1 81.81 88 LEU A N 1
ATOM 646 C CA . LEU A 1 88 ? 18.719 -2.941 8.75 1 81.81 88 LEU A CA 1
ATOM 647 C C . LEU A 1 88 ? 17.391 -3.496 9.25 1 81.81 88 LEU A C 1
ATOM 649 O O . LEU A 1 88 ? 16.375 -3.393 8.555 1 81.81 88 LEU A O 1
ATOM 653 N N . LEU A 1 89 ? 17.406 -4.035 10.383 1 86.31 89 LEU A N 1
ATOM 654 C CA . LEU A 1 89 ? 16.188 -4.605 10.945 1 86.31 89 LEU A CA 1
ATOM 655 C C . LEU A 1 89 ? 15.133 -3.523 11.172 1 86.31 89 LEU A C 1
ATOM 657 O O . LEU A 1 89 ? 13.961 -3.715 10.852 1 86.31 89 LEU A O 1
ATOM 661 N N . ARG A 1 90 ? 15.562 -2.412 11.734 1 84.88 90 ARG A N 1
ATOM 662 C CA . ARG A 1 90 ? 14.656 -1.294 11.969 1 84.88 90 ARG A CA 1
ATOM 663 C C . ARG A 1 90 ? 14.016 -0.82 10.672 1 84.88 90 ARG A C 1
ATOM 665 O O . ARG A 1 90 ? 12.797 -0.639 10.602 1 84.88 90 ARG A O 1
ATOM 672 N N . ASP A 1 91 ? 14.812 -0.678 9.703 1 87.5 91 ASP A N 1
ATOM 673 C CA . ASP A 1 91 ? 14.32 -0.159 8.438 1 87.5 91 ASP A CA 1
ATOM 674 C C . ASP A 1 91 ? 13.398 -1.168 7.746 1 87.5 91 ASP A C 1
ATOM 676 O O . ASP A 1 91 ? 12.414 -0.786 7.113 1 87.5 91 ASP A O 1
ATOM 680 N N . LYS A 1 92 ? 13.727 -2.43 7.859 1 91.5 92 LYS A N 1
ATOM 681 C CA . LYS A 1 92 ? 12.875 -3.467 7.281 1 91.5 92 LYS A CA 1
ATOM 682 C C . LYS A 1 92 ? 11.523 -3.525 7.988 1 91.5 92 LYS A C 1
ATOM 684 O O . LYS A 1 92 ? 10.484 -3.645 7.34 1 91.5 92 LYS A O 1
ATOM 689 N N . LEU A 1 93 ? 11.57 -3.426 9.266 1 92.94 93 LEU A N 1
ATOM 690 C CA . LEU A 1 93 ? 10.336 -3.428 10.039 1 92.94 93 LEU A CA 1
ATOM 691 C C . LEU A 1 93 ? 9.484 -2.203 9.711 1 92.94 93 LEU A C 1
ATOM 693 O O . LEU A 1 93 ? 8.266 -2.305 9.586 1 92.94 93 LEU A O 1
ATOM 697 N N . ALA A 1 94 ? 10.125 -1.09 9.594 1 92.88 94 ALA A N 1
ATOM 698 C CA . ALA A 1 94 ? 9.414 0.141 9.258 1 92.88 94 ALA A CA 1
ATOM 699 C C . ALA A 1 94 ? 8.781 0.043 7.875 1 92.88 94 ALA A C 1
ATOM 701 O O . ALA A 1 94 ? 7.641 0.478 7.676 1 92.88 94 ALA A O 1
ATOM 702 N N . PHE A 1 95 ? 9.547 -0.534 6.98 1 95.62 95 PHE A N 1
ATOM 703 C CA . PHE A 1 95 ? 9.023 -0.727 5.633 1 95.62 95 PHE A CA 1
ATOM 704 C C . PHE A 1 95 ? 7.793 -1.624 5.652 1 95.62 95 PHE A C 1
ATOM 706 O O . PHE A 1 95 ? 6.793 -1.33 4.992 1 95.62 95 PHE A O 1
ATOM 713 N N . LEU A 1 96 ? 7.891 -2.672 6.371 1 96.69 96 LEU A N 1
ATOM 714 C CA . LEU A 1 96 ? 6.77 -3.596 6.516 1 96.69 96 LEU A CA 1
ATOM 715 C C . LEU A 1 96 ? 5.559 -2.889 7.113 1 96.69 96 LEU A C 1
ATOM 717 O O . LEU A 1 96 ? 4.453 -2.982 6.578 1 96.69 96 LEU A O 1
ATOM 721 N N . LEU A 1 97 ? 5.754 -2.156 8.172 1 95.31 97 LEU A N 1
ATOM 722 C CA . LEU A 1 97 ? 4.656 -1.481 8.852 1 95.31 97 LEU A CA 1
ATOM 723 C C . LEU A 1 97 ? 4.062 -0.38 7.98 1 95.31 97 LEU A C 1
ATOM 725 O O . LEU A 1 97 ? 2.846 -0.195 7.945 1 95.31 97 LEU A O 1
ATOM 729 N N . GLY A 1 98 ? 4.926 0.36 7.32 1 96.12 98 GLY A N 1
ATOM 730 C CA . GLY A 1 98 ? 4.445 1.385 6.402 1 96.12 98 GLY A CA 1
ATOM 731 C C . GLY A 1 98 ? 3.604 0.828 5.273 1 96.12 98 GLY A C 1
ATOM 732 O O . GLY A 1 98 ? 2.549 1.378 4.949 1 96.12 98 GLY A O 1
ATOM 733 N N . SER A 1 99 ? 4.062 -0.275 4.691 1 96.88 99 SER A N 1
ATOM 734 C CA . SER A 1 99 ? 3.312 -0.928 3.625 1 96.88 99 SER A CA 1
ATOM 735 C C . SER A 1 99 ? 1.989 -1.484 4.141 1 96.88 99 SER A C 1
ATOM 737 O O . SER A 1 99 ? 0.958 -1.36 3.477 1 96.88 99 SER A O 1
ATOM 739 N N . CYS A 1 100 ? 2.029 -2.033 5.316 1 96.56 100 CYS A N 1
ATOM 740 C CA . CYS A 1 100 ? 0.816 -2.588 5.91 1 96.56 100 CYS A CA 1
ATOM 741 C C . CYS A 1 100 ? -0.183 -1.485 6.242 1 96.56 100 CYS A C 1
ATOM 743 O O . CYS A 1 100 ? -1.395 -1.688 6.137 1 96.56 100 CYS A O 1
ATOM 745 N N . GLN A 1 101 ? 0.334 -0.368 6.656 1 96.62 101 GLN A N 1
ATOM 746 C CA . GLN A 1 101 ? -0.566 0.746 6.938 1 96.62 101 GLN A CA 1
ATOM 747 C C . GLN A 1 101 ? -1.337 1.159 5.688 1 96.62 101 GLN A C 1
ATOM 749 O O . GLN A 1 101 ? -2.539 1.422 5.75 1 96.62 101 GLN A O 1
ATOM 754 N N . LEU A 1 102 ? -0.664 1.228 4.582 1 96.81 102 LEU A N 1
ATOM 755 C CA . LEU A 1 102 ? -1.301 1.644 3.338 1 96.81 102 LEU A CA 1
ATOM 756 C C . LEU A 1 102 ? -2.443 0.703 2.971 1 96.81 102 LEU A C 1
ATOM 758 O O . LEU A 1 102 ? -3.57 1.148 2.74 1 96.81 102 LEU A O 1
ATOM 762 N N . TRP A 1 103 ? -2.182 -0.651 2.908 1 96.19 103 TRP A N 1
ATOM 763 C CA . TRP A 1 103 ? -3.234 -1.539 2.424 1 96.19 103 TRP A CA 1
ATOM 764 C C . TRP A 1 103 ? -4.324 -1.716 3.477 1 96.19 103 TRP A C 1
ATOM 766 O O . TRP A 1 103 ? -5.496 -1.901 3.141 1 96.19 103 TRP A O 1
ATOM 776 N N . SER A 1 104 ? -4.016 -1.613 4.801 1 96.19 104 SER A N 1
ATOM 777 C CA . SER A 1 104 ? -5.039 -1.762 5.832 1 96.19 104 SER A CA 1
ATOM 778 C C . SER A 1 104 ? -6.004 -0.579 5.824 1 96.19 104 SER A C 1
ATOM 780 O O . SER A 1 104 ? -7.207 -0.753 6.012 1 96.19 104 SER A O 1
ATOM 782 N N . VAL A 1 105 ? -5.457 0.631 5.629 1 97.75 105 VAL A N 1
ATOM 783 C CA . VAL A 1 105 ? -6.301 1.817 5.523 1 97.75 105 VAL A CA 1
ATOM 784 C C . VAL A 1 105 ? -7.219 1.693 4.312 1 97.75 105 VAL A C 1
ATOM 786 O O . VAL A 1 105 ? -8.43 1.897 4.422 1 97.75 105 VAL A O 1
ATOM 789 N N . ALA A 1 106 ? -6.664 1.299 3.178 1 97.88 106 ALA A N 1
ATOM 790 C CA . ALA A 1 106 ? -7.449 1.154 1.957 1 97.88 106 ALA A CA 1
ATOM 791 C C . ALA A 1 106 ? -8.523 0.081 2.119 1 97.88 106 ALA A C 1
ATOM 793 O O . ALA A 1 106 ? -9.68 0.292 1.752 1 97.88 106 ALA A O 1
ATOM 794 N N . TYR A 1 107 ? -8.133 -1.042 2.703 1 98.19 107 TYR A N 1
ATOM 795 C CA . TYR A 1 107 ? -9.078 -2.131 2.91 1 98.19 107 TYR A CA 1
ATOM 796 C C . TYR A 1 107 ? -10.234 -1.69 3.807 1 98.19 107 TYR A C 1
ATOM 798 O O . TYR A 1 107 ? -11.398 -1.965 3.514 1 98.19 107 TYR A O 1
ATOM 806 N N . TRP A 1 108 ? -9.891 -1.043 4.902 1 98.44 108 TRP A N 1
ATOM 807 C CA . TRP A 1 108 ? -10.906 -0.624 5.867 1 98.44 108 TRP A CA 1
ATOM 808 C C . TRP A 1 108 ? -11.875 0.37 5.234 1 98.44 108 TRP A C 1
ATOM 810 O O . TRP A 1 108 ? -13.086 0.295 5.465 1 98.44 108 TRP A O 1
ATOM 820 N N . LEU A 1 109 ? -11.383 1.286 4.418 1 98.44 109 LEU A N 1
ATOM 821 C CA . LEU A 1 109 ? -12.219 2.262 3.723 1 98.44 109 LEU A CA 1
ATOM 822 C C . LEU A 1 109 ? -13.203 1.565 2.795 1 98.44 109 LEU A C 1
ATOM 824 O O . LEU A 1 109 ? -14.328 2.045 2.605 1 98.44 109 LEU A O 1
ATOM 828 N N . GLY A 1 110 ? -12.766 0.463 2.213 1 98 110 GLY A N 1
ATOM 829 C CA . GLY A 1 110 ? -13.672 -0.318 1.386 1 98 110 GLY A CA 1
ATOM 830 C C . GLY A 1 110 ? -14.625 -1.174 2.191 1 98 110 GLY A C 1
ATOM 831 O O . GLY A 1 110 ? -15.836 -1.152 1.955 1 98 110 GLY A O 1
ATOM 832 N N . TRP A 1 111 ? -14.18 -1.805 3.209 1 97.38 111 TRP A N 1
ATOM 833 C CA . TRP A 1 111 ? -14.906 -2.816 3.965 1 97.38 111 TRP A CA 1
ATOM 834 C C . TRP A 1 111 ? -15.945 -2.168 4.879 1 97.38 111 TRP A C 1
ATOM 836 O O . TRP A 1 111 ? -17.109 -2.559 4.879 1 97.38 111 TRP A O 1
ATOM 846 N N . SER A 1 112 ? -15.484 -1.204 5.641 1 97.81 112 SER A N 1
ATOM 847 C CA . SER A 1 112 ? -16.359 -0.565 6.617 1 97.81 112 SER A CA 1
ATOM 848 C C . SER A 1 112 ? -16.047 0.922 6.75 1 97.81 112 SER A C 1
ATOM 850 O O . SER A 1 112 ? -15.609 1.378 7.809 1 97.81 112 SER A O 1
ATOM 852 N N . PRO A 1 113 ? -16.391 1.63 5.727 1 97.94 113 PRO A N 1
ATOM 853 C CA . PRO A 1 113 ? -16.094 3.062 5.762 1 97.94 113 PRO A CA 1
ATOM 854 C C . PRO A 1 113 ? -16.781 3.781 6.926 1 97.94 113 PRO A C 1
ATOM 856 O O . PRO A 1 113 ? -16.234 4.742 7.469 1 97.94 113 PRO A O 1
ATOM 859 N N . SER A 1 114 ? -17.938 3.344 7.461 1 97.94 114 SER A N 1
ATOM 860 C CA . SER A 1 114 ? -18.672 3.998 8.531 1 97.94 114 SER A CA 1
ATOM 861 C C . SER A 1 114 ? -17.922 3.932 9.852 1 97.94 114 SER A C 1
ATOM 863 O O . SER A 1 114 ? -18.125 4.77 10.734 1 97.94 114 SER A O 1
ATOM 865 N N . THR A 1 115 ? -17.016 2.955 9.93 1 98.19 115 THR A N 1
ATOM 866 C CA . THR A 1 115 ? -16.312 2.801 11.195 1 98.19 115 THR A CA 1
ATOM 867 C C . THR A 1 115 ? -14.859 3.238 11.055 1 98.19 115 THR A C 1
ATOM 869 O O . THR A 1 115 ? -14.047 3.027 11.961 1 98.19 115 THR A O 1
ATOM 872 N N . PHE A 1 116 ? -14.555 3.852 9.938 1 98.69 116 PHE A N 1
ATOM 873 C CA . PHE A 1 116 ? -13.172 4.227 9.672 1 98.69 116 PHE A CA 1
ATOM 874 C C . PHE A 1 116 ? -12.664 5.191 10.734 1 98.69 116 PHE A C 1
ATOM 876 O O . PHE A 1 116 ? -11.469 5.207 11.047 1 98.69 116 PHE A O 1
ATOM 883 N N . TYR A 1 117 ? -13.531 6.055 11.359 1 98.75 117 TYR A N 1
ATOM 884 C CA . TYR A 1 117 ? -13.102 7.008 12.375 1 98.75 117 TYR A CA 1
ATOM 885 C C . TYR A 1 117 ? -12.445 6.297 13.555 1 98.75 117 TYR A C 1
ATOM 887 O O . TYR A 1 117 ? -11.57 6.859 14.211 1 98.75 117 TYR A O 1
ATOM 895 N N . LYS A 1 118 ? -12.805 5.027 13.781 1 98.62 118 LYS A N 1
ATOM 896 C CA . LYS A 1 118 ? -12.18 4.25 14.852 1 98.62 118 LYS A CA 1
ATOM 897 C C . LYS A 1 118 ? -10.742 3.883 14.492 1 98.62 118 LYS A C 1
ATOM 899 O O . LYS A 1 118 ? -9.836 4.02 15.32 1 98.62 118 LYS A O 1
ATOM 904 N N . MET A 1 119 ? -10.609 3.385 13.281 1 98.06 119 MET A N 1
ATOM 905 C CA . MET A 1 119 ? -9.273 3.041 12.797 1 98.06 119 MET A CA 1
ATOM 906 C C . MET A 1 119 ? -8.383 4.273 12.758 1 98.06 119 MET A C 1
ATOM 908 O O . MET A 1 119 ? -7.219 4.215 13.172 1 98.06 119 MET A O 1
ATOM 912 N N . TYR A 1 120 ? -8.891 5.344 12.281 1 98.62 120 TYR A N 1
ATOM 913 C CA . TYR A 1 120 ? -8.156 6.605 12.266 1 98.62 120 TYR A CA 1
ATOM 914 C C . TYR A 1 120 ? -7.703 6.996 13.664 1 98.62 120 TYR A C 1
ATOM 916 O O . TYR A 1 120 ? -6.539 7.336 13.875 1 98.62 120 TYR A O 1
ATOM 924 N N . THR A 1 121 ? -8.609 6.938 14.609 1 98.81 121 THR A N 1
ATOM 925 C CA . THR A 1 121 ? -8.328 7.34 15.984 1 98.81 121 THR A CA 1
ATOM 926 C C . THR A 1 121 ? -7.203 6.492 16.578 1 98.81 121 THR A C 1
ATOM 928 O O . THR A 1 121 ? -6.258 7.023 17.156 1 98.81 121 THR A O 1
ATOM 931 N N . ALA A 1 122 ? -7.297 5.172 16.359 1 98.44 122 ALA A N 1
ATOM 932 C CA . ALA A 1 122 ? -6.27 4.273 16.891 1 98.44 122 ALA A CA 1
ATOM 933 C C . ALA A 1 122 ? -4.902 4.59 16.297 1 98.44 122 ALA A C 1
ATOM 935 O O . ALA A 1 122 ? -3.912 4.699 17.016 1 98.44 122 ALA A O 1
ATOM 936 N N . GLN A 1 123 ? -4.863 4.816 15.031 1 98 123 GLN A N 1
ATOM 937 C CA . GLN A 1 123 ? -3.59 5.031 14.352 1 98 123 GLN A CA 1
ATOM 938 C C . GLN A 1 123 ? -3.018 6.41 14.672 1 98 123 GLN A C 1
ATOM 940 O O . GLN A 1 123 ? -1.816 6.547 14.906 1 98 123 GLN A O 1
ATOM 945 N N . VAL A 1 124 ? -3.834 7.426 14.688 1 98.19 124 VAL A N 1
ATOM 946 C CA . VAL A 1 124 ? -3.336 8.781 14.883 1 98.19 124 VAL A CA 1
ATOM 947 C C . VAL A 1 124 ? -2.773 8.93 16.297 1 98.19 124 VAL A C 1
ATOM 949 O O . VAL A 1 124 ? -1.769 9.617 16.5 1 98.19 124 VAL A O 1
ATOM 952 N N . LEU A 1 125 ? -3.383 8.242 17.25 1 98 125 LEU A N 1
ATOM 953 C CA . LEU A 1 125 ? -2.898 8.32 18.625 1 98 125 LEU A CA 1
ATOM 954 C C . LEU A 1 125 ? -1.535 7.645 18.766 1 98 125 LEU A C 1
ATOM 956 O O . LEU A 1 125 ? -0.632 8.188 19.406 1 98 125 LEU A O 1
ATOM 960 N N . VAL A 1 126 ? -1.371 6.516 18.094 1 96.88 126 VAL A N 1
ATOM 961 C CA . VAL A 1 126 ? -0.098 5.805 18.141 1 96.88 126 VAL A CA 1
ATOM 962 C C . VAL A 1 126 ? 0.973 6.617 17.422 1 96.88 126 VAL A C 1
ATOM 964 O O . VAL A 1 126 ? 2.086 6.777 17.922 1 96.88 126 VAL A O 1
ATOM 967 N N . LEU A 1 127 ? 0.649 7.168 16.312 1 96.81 127 LEU A N 1
ATOM 968 C CA . LEU A 1 127 ? 1.612 7.898 15.492 1 96.81 127 LEU A CA 1
ATOM 969 C C . LEU A 1 127 ? 1.981 9.227 16.156 1 96.81 127 LEU A C 1
ATOM 971 O O . LEU A 1 127 ? 3.141 9.641 16.109 1 96.81 127 LEU A O 1
ATOM 975 N N . LEU A 1 128 ? 1.006 9.867 16.75 1 96.75 128 LEU A N 1
ATOM 976 C CA . LEU A 1 128 ? 1.284 11.125 17.438 1 96.75 128 LEU A CA 1
ATOM 977 C C . LEU A 1 128 ? 2.174 10.883 18.656 1 96.75 128 LEU A C 1
ATOM 979 O O . LEU A 1 128 ? 3.08 11.68 18.922 1 96.75 128 LEU A O 1
ATOM 983 N N . ALA A 1 129 ? 1.904 9.797 19.406 1 95.81 129 ALA A N 1
ATOM 984 C CA . ALA A 1 129 ? 2.748 9.453 20.547 1 95.81 129 ALA A CA 1
ATOM 985 C C . ALA A 1 129 ? 4.184 9.18 20.109 1 95.81 129 ALA A C 1
ATOM 987 O O . ALA A 1 129 ? 5.133 9.664 20.719 1 95.81 129 ALA A O 1
ATOM 988 N N . ALA A 1 130 ? 4.293 8.477 19.031 1 94 130 ALA A N 1
ATOM 989 C CA . ALA A 1 130 ? 5.617 8.188 18.484 1 94 130 ALA A CA 1
ATOM 990 C C . ALA A 1 130 ? 6.32 9.461 18.031 1 94 130 ALA A C 1
ATOM 992 O O . ALA A 1 130 ? 7.512 9.648 18.281 1 94 130 ALA A O 1
ATOM 993 N N . ARG A 1 131 ? 5.637 10.336 17.391 1 95.06 131 ARG A N 1
ATOM 994 C CA . ARG A 1 131 ? 6.219 11.586 16.906 1 95.06 131 ARG A CA 1
ATOM 995 C C . ARG A 1 131 ? 6.605 12.5 18.062 1 95.06 131 ARG A C 1
ATOM 997 O O . ARG A 1 131 ? 7.629 13.18 18 1 95.06 131 ARG A O 1
ATOM 1004 N N . TRP A 1 132 ? 5.742 12.516 19.031 1 94.81 132 TRP A N 1
ATOM 1005 C CA . TRP A 1 132 ? 6.07 13.305 20.219 1 94.81 132 TRP A CA 1
ATOM 1006 C C . TRP A 1 132 ? 7.395 12.859 20.828 1 94.81 132 TRP A C 1
ATOM 1008 O O . TRP A 1 132 ? 8.25 13.688 21.141 1 94.81 132 TRP A O 1
ATOM 1018 N N . ALA A 1 133 ? 7.602 11.539 20.969 1 92.75 133 ALA A N 1
ATOM 1019 C CA . ALA A 1 133 ? 8.844 11 21.516 1 92.75 133 ALA A CA 1
ATOM 1020 C C . ALA A 1 133 ? 10.031 11.344 20.625 1 92.75 133 ALA A C 1
ATOM 1022 O O . ALA A 1 133 ? 11.078 11.766 21.109 1 92.75 133 ALA A O 1
ATOM 1023 N N . LEU A 1 134 ? 9.805 11.242 19.375 1 90.38 134 LEU A N 1
ATOM 1024 C CA . LEU A 1 134 ? 10.859 11.516 18.406 1 90.38 134 LEU A CA 1
ATOM 1025 C C . LEU A 1 134 ? 11.227 13 18.406 1 90.38 134 LEU A C 1
ATOM 1027 O O . LEU A 1 134 ? 12.406 13.352 18.438 1 90.38 134 LEU A O 1
ATOM 1031 N N . TYR A 1 135 ? 10.266 13.844 18.391 1 92.31 135 TYR A N 1
ATOM 1032 C CA . TYR A 1 135 ? 10.492 15.281 18.281 1 92.31 135 TYR A CA 1
ATOM 1033 C C . TYR A 1 135 ? 11.062 15.836 19.578 1 92.31 135 TYR A C 1
ATOM 1035 O O . TYR A 1 135 ? 11.852 16.781 19.562 1 92.31 135 TYR A O 1
ATOM 1043 N N . ARG A 1 136 ? 10.695 15.227 20.656 1 89.56 136 ARG A N 1
ATOM 1044 C CA . ARG A 1 136 ? 11.32 15.602 21.922 1 89.56 136 ARG A CA 1
ATOM 1045 C C . ARG A 1 136 ? 12.797 15.242 21.938 1 89.56 136 ARG A C 1
ATOM 1047 O O . ARG A 1 136 ? 13.633 16.031 22.375 1 89.56 136 ARG A O 1
ATOM 1054 N N . ALA A 1 137 ? 13.07 14.102 21.422 1 88 137 ALA A N 1
ATOM 1055 C CA . ALA A 1 137 ? 14.453 13.633 21.375 1 88 137 ALA A CA 1
ATOM 1056 C C . ALA A 1 137 ? 15.289 14.508 20.438 1 88 137 ALA A C 1
ATOM 1058 O O . ALA A 1 137 ? 16.469 14.766 20.719 1 88 137 ALA A O 1
ATOM 1059 N N . LYS A 1 138 ? 14.672 15.078 19.391 1 89.31 138 LYS A N 1
ATOM 1060 C CA . LYS A 1 138 ? 15.383 15.867 18.391 1 89.31 138 LYS A CA 1
ATOM 1061 C C . LYS A 1 138 ? 15.273 17.359 18.688 1 89.31 138 LYS A C 1
ATOM 1063 O O . LYS A 1 138 ? 15.758 18.188 17.922 1 89.31 138 LYS A O 1
ATOM 1068 N N . ARG A 1 139 ? 14.539 17.656 19.734 1 89.12 139 ARG A N 1
ATOM 1069 C CA . ARG A 1 139 ? 14.305 19.047 20.125 1 89.12 139 ARG A CA 1
ATOM 1070 C C . ARG A 1 139 ? 13.508 19.781 19.047 1 89.12 139 ARG A C 1
ATOM 1072 O O . ARG A 1 139 ? 13.812 20.938 18.734 1 89.12 139 ARG A O 1
ATOM 1079 N N . TRP A 1 140 ? 12.555 19.094 18.391 1 92 140 TRP A N 1
ATOM 1080 C CA . TRP A 1 140 ? 11.672 19.609 17.359 1 92 140 TRP A CA 1
ATOM 1081 C C . TRP A 1 140 ? 10.242 19.75 17.875 1 92 140 TRP A C 1
ATOM 1083 O O . TRP A 1 140 ? 9.281 19.703 17.094 1 92 140 TRP A O 1
ATOM 1093 N N . HIS A 1 141 ? 10.078 19.875 19.156 1 91.69 141 HIS A N 1
ATOM 1094 C CA . HIS A 1 141 ? 8.75 19.75 19.75 1 91.69 141 HIS A CA 1
ATOM 1095 C C . HIS A 1 141 ? 7.879 20.953 19.406 1 91.69 141 HIS A C 1
ATOM 1097 O O . HIS A 1 141 ? 6.648 20.891 19.484 1 91.69 141 HIS A O 1
ATOM 1103 N N . TYR A 1 142 ? 8.438 22.062 19.031 1 93 142 TYR A N 1
ATOM 1104 C CA . TYR A 1 142 ? 7.637 23.219 18.656 1 93 142 TYR A CA 1
ATOM 1105 C C . TYR A 1 142 ? 6.902 22.984 17.344 1 93 142 TYR A C 1
ATOM 1107 O O . TYR A 1 142 ? 5.926 23.656 17.031 1 93 142 TYR A O 1
ATOM 1115 N N . TYR A 1 143 ? 7.32 21.953 16.547 1 92.25 143 TYR A N 1
ATOM 1116 C CA . TYR A 1 143 ? 6.598 21.531 15.344 1 92.25 143 TYR A CA 1
ATOM 1117 C C . TYR A 1 143 ? 5.199 21.047 15.695 1 92.25 143 TYR A C 1
ATOM 1119 O O . TYR A 1 143 ? 4.277 21.141 14.883 1 92.25 143 TYR A O 1
ATOM 1127 N N . LEU A 1 144 ? 5.035 20.594 16.891 1 95.06 144 LEU A N 1
ATOM 1128 C CA . LEU A 1 144 ? 3.779 19.984 17.312 1 95.06 144 LEU A CA 1
ATOM 1129 C C . LEU A 1 144 ? 2.699 21.031 17.531 1 95.06 144 LEU A C 1
ATOM 1131 O O . LEU A 1 144 ? 1.533 20.688 17.75 1 95.06 144 LEU A O 1
ATOM 1135 N N . LEU A 1 145 ? 3.039 22.328 17.391 1 95.25 145 LEU A N 1
ATOM 1136 C CA . LEU A 1 145 ? 2.072 23.406 17.547 1 95.25 145 LEU A CA 1
ATOM 1137 C C . LEU A 1 145 ? 1.542 23.875 16.203 1 95.25 145 LEU A C 1
ATOM 1139 O O . LEU A 1 145 ? 0.653 24.719 16.141 1 95.25 145 LEU A O 1
ATOM 1143 N N . ASP A 1 146 ? 2.014 23.234 15.148 1 95.88 146 ASP A N 1
ATOM 1144 C CA . ASP A 1 146 ? 1.587 23.609 13.805 1 95.88 146 ASP A CA 1
ATOM 1145 C C . ASP A 1 146 ? 0.116 23.281 13.578 1 95.88 146 ASP A C 1
ATOM 1147 O O . ASP A 1 146 ? -0.471 22.5 14.336 1 95.88 146 ASP A O 1
ATOM 1151 N N . PHE A 1 147 ? -0.381 23.844 12.555 1 97.25 147 PHE A N 1
ATOM 1152 C CA . PHE A 1 147 ? -1.819 23.828 12.32 1 97.25 147 PHE A CA 1
ATOM 1153 C C . PHE A 1 147 ? -2.334 22.406 12.156 1 97.25 147 PHE A C 1
ATOM 1155 O O . PHE A 1 147 ? -3.455 22.094 12.562 1 97.25 147 PHE A O 1
ATOM 1162 N N . CYS A 1 148 ? -1.591 21.531 11.508 1 97.12 148 CYS A N 1
ATOM 1163 C CA . CYS A 1 148 ? -2.057 20.172 11.234 1 97.12 148 CYS A CA 1
ATOM 1164 C C . CYS A 1 148 ? -2.363 19.438 12.531 1 97.12 148 CYS A C 1
ATOM 1166 O O . CYS A 1 148 ? -3.287 18.625 12.578 1 97.12 148 CYS A O 1
ATOM 1168 N N . TYR A 1 149 ? -1.682 19.703 13.555 1 97.81 149 TYR A N 1
ATOM 1169 C CA . TYR A 1 149 ? -1.943 19.062 14.836 1 97.81 149 TYR A CA 1
ATOM 1170 C C . TYR A 1 149 ? -3.219 19.609 15.469 1 97.81 149 TYR A C 1
ATOM 1172 O O . TYR A 1 149 ? -3.988 18.859 16.078 1 97.81 149 TYR A O 1
ATOM 1180 N N . PHE A 1 150 ? -3.371 20.938 15.352 1 98.06 150 PHE A N 1
ATOM 1181 C CA . PHE A 1 150 ? -4.617 21.531 15.805 1 98.06 150 PHE A CA 1
ATOM 1182 C C . PHE A 1 150 ? -5.809 20.938 15.07 1 98.06 150 PHE A C 1
ATOM 1184 O O . PHE A 1 150 ? -6.82 20.594 15.695 1 98.06 150 PHE A O 1
ATOM 1191 N N . ALA A 1 151 ? -5.68 20.844 13.766 1 98.5 151 ALA A N 1
ATOM 1192 C CA . ALA A 1 151 ? -6.766 20.312 12.945 1 98.5 151 ALA A CA 1
ATOM 1193 C C . ALA A 1 151 ? -7.074 18.859 13.32 1 98.5 151 ALA A C 1
ATOM 1195 O O . ALA A 1 151 ? -8.242 18.469 13.375 1 98.5 151 ALA A O 1
ATOM 1196 N N . ASN A 1 152 ? -6.055 18.031 13.578 1 98.75 152 ASN A N 1
ATOM 1197 C CA . ASN A 1 152 ? -6.27 16.656 14.016 1 98.75 152 ASN A CA 1
ATOM 1198 C C . ASN A 1 152 ? -6.941 16.594 15.383 1 98.75 152 ASN A C 1
ATOM 1200 O O . ASN A 1 152 ? -7.824 15.766 15.617 1 98.75 152 ASN A O 1
ATOM 1204 N N . LEU A 1 153 ? -6.547 17.453 16.266 1 98.31 153 LEU A N 1
ATOM 1205 C CA . LEU A 1 153 ? -7.168 17.516 17.594 1 98.31 153 LEU A CA 1
ATOM 1206 C C . LEU A 1 153 ? -8.641 17.906 17.484 1 98.31 153 LEU A C 1
ATOM 1208 O O . LEU A 1 153 ? -9.492 17.344 18.172 1 98.31 153 LEU A O 1
ATOM 1212 N N . LEU A 1 154 ? -8.883 18.891 16.656 1 98.69 154 LEU A N 1
ATOM 1213 C CA . LEU A 1 154 ? -10.258 19.328 16.438 1 98.69 154 LEU A CA 1
ATOM 1214 C C . LEU A 1 154 ? -11.109 18.188 15.898 1 98.69 154 LEU A C 1
ATOM 1216 O O . LEU A 1 154 ? -12.258 18 16.312 1 98.69 154 LEU A O 1
ATOM 1220 N N . LEU A 1 155 ? -10.547 17.422 14.984 1 98.81 155 LEU A N 1
ATOM 1221 C CA . LEU A 1 155 ? -11.258 16.281 14.422 1 98.81 155 LEU A CA 1
ATOM 1222 C C . LEU A 1 155 ? -11.562 15.242 15.492 1 98.81 155 LEU A C 1
ATOM 1224 O O . LEU A 1 155 ? -12.688 14.734 15.57 1 98.81 155 LEU A O 1
ATOM 1228 N N . LEU A 1 156 ? -10.609 14.922 16.312 1 98.81 156 LEU A N 1
ATOM 1229 C CA . LEU A 1 156 ? -10.836 13.977 17.406 1 98.81 156 LEU A CA 1
ATOM 1230 C C . LEU A 1 156 ? -11.938 14.484 18.328 1 98.81 156 LEU A C 1
ATOM 1232 O O . LEU A 1 156 ? -12.75 13.695 18.812 1 98.81 156 LEU A O 1
ATOM 1236 N N . GLY A 1 157 ? -11.938 15.805 18.578 1 98.69 157 GLY A N 1
ATOM 1237 C CA . GLY A 1 157 ? -13.008 16.406 19.359 1 98.69 157 GLY A CA 1
ATOM 1238 C C . GLY A 1 157 ? -14.375 16.219 18.734 1 98.69 157 GLY A C 1
ATOM 1239 O O . GLY A 1 157 ? -15.352 15.93 19.422 1 98.69 157 GLY A O 1
ATOM 1240 N N . HIS A 1 158 ? -14.375 16.406 17.422 1 98.56 158 HIS A N 1
ATOM 1241 C CA . HIS A 1 158 ? -15.625 16.203 16.703 1 98.56 158 HIS A CA 1
ATOM 1242 C C . HIS A 1 158 ? -16.078 14.742 16.797 1 98.56 158 HIS A C 1
ATOM 1244 O O . HIS A 1 158 ? -17.25 14.477 17.109 1 98.56 158 HIS A O 1
ATOM 1250 N N . LEU A 1 159 ? -15.211 13.836 16.641 1 98.69 159 LEU A N 1
ATOM 1251 C CA . LEU A 1 159 ? -15.531 12.422 16.531 1 98.69 159 LEU A CA 1
ATOM 1252 C C . LEU A 1 159 ? -15.992 11.859 17.875 1 98.69 159 LEU A C 1
ATOM 1254 O O . LEU A 1 159 ? -16.906 11.023 17.922 1 98.69 159 LEU A O 1
ATOM 1258 N N . TRP A 1 160 ? -15.438 12.391 18.969 1 98.5 160 TRP A N 1
ATOM 1259 C CA . TRP A 1 160 ? -15.641 11.664 20.219 1 98.5 160 TRP A CA 1
ATOM 1260 C C . TRP A 1 160 ? -16.344 12.539 21.25 1 98.5 160 TRP A C 1
ATOM 1262 O O . TRP A 1 160 ? -16.906 12.031 22.219 1 98.5 160 TRP A O 1
ATOM 1272 N N . VAL A 1 161 ? -16.391 13.828 21.094 1 98.25 161 VAL A N 1
ATOM 1273 C CA . VAL A 1 161 ? -17 14.719 22.078 1 98.25 161 VAL A CA 1
ATOM 1274 C C . VAL A 1 161 ? -18.312 15.266 21.531 1 98.25 161 VAL A C 1
ATOM 1276 O O . VAL A 1 161 ? -19.328 15.266 22.234 1 98.25 161 VAL A O 1
ATOM 1279 N N . ALA A 1 162 ? -18.328 15.734 20.25 1 97.44 162 ALA A N 1
ATOM 1280 C CA . ALA A 1 162 ? -19.531 16.344 19.656 1 97.44 162 ALA A CA 1
ATOM 1281 C C . ALA A 1 162 ? -19.797 15.773 18.281 1 97.44 162 ALA A C 1
ATOM 1283 O O . ALA A 1 162 ? -19.844 16.516 17.297 1 97.44 162 ALA A O 1
ATOM 1284 N N . PRO A 1 163 ? -20.109 14.555 18.25 1 96.62 163 PRO A N 1
ATOM 1285 C CA . PRO A 1 163 ? -20.266 13.883 16.953 1 96.62 163 PRO A CA 1
ATOM 1286 C C . PRO A 1 163 ? -21.469 14.383 16.156 1 96.62 163 PRO A C 1
ATOM 1288 O O . PRO A 1 163 ? -21.516 14.234 14.938 1 96.62 163 PRO A O 1
ATOM 1291 N N . ARG A 1 164 ? -22.422 15.07 16.797 1 94.06 164 ARG A N 1
ATOM 1292 C CA . ARG A 1 164 ? -23.625 15.484 16.094 1 94.06 164 ARG A CA 1
ATOM 1293 C C . ARG A 1 164 ? -23.625 16.984 15.828 1 94.06 164 ARG A C 1
ATOM 1295 O O . ARG A 1 164 ? -24.641 17.547 15.414 1 94.06 164 ARG A O 1
ATOM 1302 N N . SER A 1 165 ? -22.531 17.562 16.047 1 95.31 165 SER A N 1
ATOM 1303 C CA . SER A 1 165 ? -22.406 19 15.805 1 95.31 165 SER A CA 1
ATOM 1304 C C . SER A 1 165 ? -22.297 19.297 14.32 1 95.31 165 SER A C 1
ATOM 1306 O O . SER A 1 165 ? -21.312 18.938 13.68 1 95.31 165 SER A O 1
ATOM 1308 N N . ALA A 1 166 ? -23.281 20.016 13.836 1 94.44 166 ALA A N 1
ATOM 1309 C CA . ALA A 1 166 ? -23.25 20.406 12.438 1 94.44 166 ALA A CA 1
ATOM 1310 C C . ALA A 1 166 ? -22.094 21.375 12.172 1 94.44 166 ALA A C 1
ATOM 1312 O O . ALA A 1 166 ? -21.469 21.344 11.109 1 94.44 166 ALA A O 1
ATOM 1313 N N . LEU A 1 167 ? -21.906 22.219 13.109 1 96 167 LEU A N 1
ATOM 1314 C CA . LEU A 1 167 ? -20.812 23.188 13.016 1 96 167 LEU A CA 1
ATOM 1315 C C . LEU A 1 167 ? -19.469 22.484 12.852 1 96 167 LEU A C 1
ATOM 1317 O O . LEU A 1 167 ? -18.734 22.766 11.906 1 96 167 LEU A O 1
ATOM 1321 N N . LEU A 1 168 ? -19.188 21.531 13.703 1 97.69 168 LEU A N 1
ATOM 1322 C CA . LEU A 1 168 ? -17.891 20.859 13.68 1 97.69 168 LEU A CA 1
ATOM 1323 C C . LEU A 1 168 ? -17.766 19.938 12.453 1 97.69 168 LEU A C 1
ATOM 1325 O O . LEU A 1 168 ? -16.688 19.781 11.898 1 97.69 168 LEU A O 1
ATOM 1329 N N . SER A 1 169 ? -18.906 19.406 12.07 1 97.44 169 SER A N 1
ATOM 1330 C CA . SER A 1 169 ? -18.891 18.578 10.867 1 97.44 169 SER A CA 1
ATOM 1331 C C . SER A 1 169 ? -18.406 19.359 9.656 1 97.44 169 SER A C 1
ATOM 1333 O O . SER A 1 169 ? -17.562 18.875 8.891 1 97.44 169 SER A O 1
ATOM 1335 N N . LYS A 1 170 ? -18.812 20.562 9.547 1 97.75 170 LYS A N 1
ATOM 1336 C CA . LYS A 1 170 ? -18.469 21.375 8.383 1 97.75 170 LYS A CA 1
ATOM 1337 C C . LYS A 1 170 ? -17.078 21.984 8.523 1 97.75 170 LYS A C 1
ATOM 1339 O O . LYS A 1 170 ? -16.312 22.031 7.559 1 97.75 170 LYS A O 1
ATOM 1344 N N . VAL A 1 171 ? -16.719 22.375 9.703 1 98.12 171 VAL A N 1
ATOM 1345 C CA . VAL A 1 171 ? -15.406 22.984 9.938 1 98.12 171 VAL A CA 1
ATOM 1346 C C . VAL A 1 171 ? -14.312 21.938 9.734 1 98.12 171 VAL A C 1
ATOM 1348 O O . VAL A 1 171 ? -13.32 22.188 9.039 1 98.12 171 VAL A O 1
ATOM 1351 N N . THR A 1 172 ? -14.477 20.734 10.312 1 98.5 172 THR A N 1
ATOM 1352 C CA . THR A 1 172 ? -13.461 19.703 10.148 1 98.5 172 THR A CA 1
ATOM 1353 C C . THR A 1 172 ? -13.398 19.219 8.703 1 98.5 172 THR A C 1
ATOM 1355 O O . THR A 1 172 ? -12.32 18.953 8.172 1 98.5 172 THR A O 1
ATOM 1358 N N . HIS A 1 173 ? -14.523 19.125 8.062 1 98.44 173 HIS A N 1
ATOM 1359 C CA . HIS A 1 173 ? -14.516 18.812 6.637 1 98.44 173 HIS A CA 1
ATOM 1360 C C . HIS A 1 173 ? -13.688 19.812 5.848 1 98.44 173 HIS A C 1
ATOM 1362 O O . HIS A 1 173 ? -12.883 19.438 4.996 1 98.44 173 HIS A O 1
ATOM 1368 N N . ALA A 1 174 ? -13.883 21.078 6.141 1 98.44 174 ALA A N 1
ATOM 1369 C CA . ALA A 1 174 ? -13.188 22.156 5.434 1 98.44 174 ALA A CA 1
ATOM 1370 C C . ALA A 1 174 ? -11.68 22.062 5.645 1 98.44 174 ALA A C 1
ATOM 1372 O O . ALA A 1 174 ? -10.906 22.156 4.688 1 98.44 174 ALA A O 1
ATOM 1373 N N . PHE A 1 175 ? -11.273 21.828 6.859 1 98.56 175 PHE A N 1
ATOM 1374 C CA . PHE A 1 175 ? -9.852 21.766 7.176 1 98.56 175 PHE A CA 1
ATOM 1375 C C . PHE A 1 175 ? -9.227 20.5 6.613 1 98.56 175 PHE A C 1
ATOM 1377 O O . PHE A 1 175 ? -8.141 20.531 6.039 1 98.56 175 PHE A O 1
ATOM 1384 N N . ASN A 1 176 ? -9.898 19.344 6.766 1 98.62 176 ASN A N 1
ATOM 1385 C CA . ASN A 1 176 ? -9.336 18.047 6.41 1 98.62 176 ASN A CA 1
ATOM 1386 C C . ASN A 1 176 ? -9.219 17.891 4.898 1 98.62 176 ASN A C 1
ATOM 1388 O O . ASN A 1 176 ? -8.195 17.406 4.402 1 98.62 176 ASN A O 1
ATOM 1392 N N . THR A 1 177 ? -10.242 18.344 4.176 1 98.12 177 THR A N 1
ATOM 1393 C CA . THR A 1 177 ? -10.289 18.203 2.725 1 98.12 177 THR A CA 1
ATOM 1394 C C . THR A 1 177 ? -9.617 19.391 2.041 1 98.12 177 THR A C 1
ATOM 1396 O O . THR A 1 177 ? -9.258 19.312 0.866 1 98.12 177 THR A O 1
ATOM 1399 N N . GLY A 1 178 ? -9.422 20.422 2.803 1 97.88 178 GLY A N 1
ATOM 1400 C CA . GLY A 1 178 ? -8.75 21.625 2.307 1 97.88 178 GLY A CA 1
ATOM 1401 C C . GLY A 1 178 ? -7.277 21.672 2.676 1 97.88 178 GLY A C 1
ATOM 1402 O O . GLY A 1 178 ? -6.473 20.891 2.152 1 97.88 178 GLY A O 1
ATOM 1403 N N . PRO A 1 179 ? -6.926 22.5 3.648 1 97.44 179 PRO A N 1
ATOM 1404 C CA . PRO A 1 179 ? -5.504 22.75 3.898 1 97.44 179 PRO A CA 1
ATOM 1405 C C . PRO A 1 179 ? -4.75 21.484 4.285 1 97.44 179 PRO A C 1
ATOM 1407 O O . PRO A 1 179 ? -3.58 21.312 3.922 1 97.44 179 PRO A O 1
ATOM 1410 N N . LEU A 1 180 ? -5.262 20.531 5.043 1 98.12 180 LEU A N 1
ATOM 1411 C CA . LEU A 1 180 ? -4.535 19.328 5.414 1 98.12 180 LEU A CA 1
ATOM 1412 C C . LEU A 1 180 ? -4.215 18.484 4.184 1 98.12 180 LEU A C 1
ATOM 1414 O O . LEU A 1 180 ? -3.059 18.125 3.959 1 98.12 180 LEU A O 1
ATOM 1418 N N . ALA A 1 181 ? -5.195 18.219 3.387 1 98.25 181 ALA A N 1
ATOM 1419 C CA . ALA A 1 181 ? -4.98 17.391 2.201 1 98.25 181 ALA A CA 1
ATOM 1420 C C . ALA A 1 181 ? -4.023 18.062 1.226 1 98.25 181 ALA A C 1
ATOM 1422 O O . ALA A 1 181 ? -3.102 17.422 0.707 1 98.25 181 ALA A O 1
ATOM 1423 N N . TRP A 1 182 ? -4.137 19.328 1.034 1 97.12 182 TRP A N 1
ATOM 1424 C CA . TRP A 1 182 ? -3.363 20.062 0.03 1 97.12 182 TRP A CA 1
ATOM 1425 C C . TRP A 1 182 ? -1.947 20.328 0.525 1 97.12 182 TRP A C 1
ATOM 1427 O O . TRP A 1 182 ? -1.065 20.688 -0.26 1 97.12 182 TRP A O 1
ATOM 1437 N N . SER A 1 183 ? -1.743 20.156 1.789 1 95.12 183 SER A N 1
ATOM 1438 C CA . SER A 1 183 ? -0.38 20.25 2.303 1 95.12 183 SER A CA 1
ATOM 1439 C C . SER A 1 183 ? 0.498 19.141 1.746 1 95.12 183 SER A C 1
ATOM 1441 O O . SER A 1 183 ? 1.726 19.25 1.745 1 95.12 183 SER A O 1
ATOM 1443 N N . THR A 1 184 ? -0.112 18.078 1.265 1 96.81 184 THR A N 1
ATOM 1444 C CA . THR A 1 184 ? 0.638 17.016 0.593 1 96.81 184 THR A CA 1
ATOM 1445 C C . THR A 1 184 ? 1.411 17.578 -0.598 1 96.81 184 THR A C 1
ATOM 1447 O O . THR A 1 184 ? 2.559 17.188 -0.834 1 96.81 184 THR A O 1
ATOM 1450 N N . VAL A 1 185 ? 0.802 18.531 -1.255 1 94.31 185 VAL A N 1
ATOM 1451 C CA . VAL A 1 185 ? 1.438 19.172 -2.4 1 94.31 185 VAL A CA 1
ATOM 1452 C C . VAL A 1 185 ? 2.379 20.281 -1.918 1 94.31 185 VAL A C 1
ATOM 1454 O O . VAL A 1 185 ? 3.547 20.328 -2.312 1 94.31 185 VAL A O 1
ATOM 1457 N N . ALA A 1 186 ? 1.916 21.078 -0.998 1 89.5 186 ALA A N 1
ATOM 1458 C CA . ALA A 1 186 ? 2.635 22.281 -0.583 1 89.5 186 ALA A CA 1
ATOM 1459 C C . ALA A 1 186 ? 3.908 21.922 0.179 1 89.5 186 ALA A C 1
ATOM 1461 O O . ALA A 1 186 ? 4.938 22.594 0.029 1 89.5 186 ALA A O 1
ATOM 1462 N N . PHE A 1 187 ? 3.816 20.875 0.98 1 89 187 PHE A N 1
ATOM 1463 C CA . PHE A 1 187 ? 4.949 20.547 1.838 1 89 187 PHE A CA 1
ATOM 1464 C C . PHE A 1 187 ? 5.602 19.25 1.409 1 89 187 PHE A C 1
ATOM 1466 O O . PHE A 1 187 ? 6.434 18.688 2.133 1 89 187 PHE A O 1
ATOM 1473 N N . ARG A 1 188 ? 5.156 18.688 0.341 1 92.19 188 ARG A N 1
ATOM 1474 C CA . ARG A 1 188 ? 5.75 17.5 -0.269 1 92.19 188 ARG A CA 1
ATOM 1475 C C . ARG A 1 188 ? 5.762 16.328 0.707 1 92.19 188 ARG A C 1
ATOM 1477 O O . ARG A 1 188 ? 6.797 15.688 0.909 1 92.19 188 ARG A O 1
ATOM 1484 N N . ASN A 1 189 ? 4.641 16.219 1.374 1 95.75 189 ASN A N 1
ATOM 1485 C CA . ASN A 1 189 ? 4.516 15 2.162 1 95.75 189 ASN A CA 1
ATOM 1486 C C . ASN A 1 189 ? 4.77 13.758 1.312 1 95.75 189 ASN A C 1
ATOM 1488 O O . ASN A 1 189 ? 4.113 13.555 0.289 1 95.75 189 ASN A O 1
ATOM 1492 N N . SER A 1 190 ? 5.719 12.922 1.675 1 96.38 190 SER A N 1
ATOM 1493 C CA . SER A 1 190 ? 6.223 11.828 0.851 1 96.38 190 SER A CA 1
ATOM 1494 C C . SER A 1 190 ? 5.945 10.477 1.496 1 96.38 190 SER A C 1
ATOM 1496 O O . SER A 1 190 ? 6.344 10.234 2.637 1 96.38 190 SER A O 1
ATOM 1498 N N . MET A 1 191 ? 5.34 9.609 0.713 1 97 191 MET A N 1
ATOM 1499 C CA . MET A 1 191 ? 5.133 8.242 1.194 1 97 191 MET A CA 1
ATOM 1500 C C . MET A 1 191 ? 6.41 7.422 1.074 1 97 191 MET A C 1
ATOM 1502 O O . MET A 1 191 ? 6.609 6.719 0.083 1 97 191 MET A O 1
ATOM 1506 N N . VAL A 1 192 ? 7.203 7.539 2.096 1 95.75 192 VAL A N 1
ATOM 1507 C CA . VAL A 1 192 ? 8.422 6.75 2.223 1 95.75 192 VAL A CA 1
ATOM 1508 C C . VAL A 1 192 ? 8.203 5.621 3.229 1 95.75 192 VAL A C 1
ATOM 1510 O O . VAL A 1 192 ? 8.305 5.832 4.441 1 95.75 192 VAL A O 1
ATOM 1513 N N . TYR A 1 193 ? 8.07 4.473 2.779 1 95.69 193 TYR A N 1
ATOM 1514 C CA . TYR A 1 193 ? 7.504 3.369 3.549 1 95.69 193 TYR A CA 1
ATOM 1515 C C . TYR A 1 193 ? 8.391 3.021 4.738 1 95.69 193 TYR A C 1
ATOM 1517 O O . TYR A 1 193 ? 7.906 2.555 5.77 1 95.69 193 TYR A O 1
ATOM 1525 N N . HIS A 1 194 ? 9.656 3.25 4.645 1 92.69 194 HIS A N 1
ATOM 1526 C CA . HIS A 1 194 ? 10.539 2.834 5.727 1 92.69 194 HIS A CA 1
ATOM 1527 C C . HIS A 1 194 ? 10.852 3.998 6.66 1 92.69 194 HIS A C 1
ATOM 1529 O O . HIS A 1 194 ? 11.711 3.883 7.535 1 92.69 194 HIS A O 1
ATOM 1535 N N . ASP A 1 195 ? 10.203 5.133 6.488 1 93.62 195 ASP A N 1
ATOM 1536 C CA . ASP A 1 195 ? 10.406 6.316 7.316 1 93.62 195 ASP A CA 1
ATOM 1537 C C . ASP A 1 195 ? 9.156 6.645 8.125 1 93.62 195 ASP A C 1
ATOM 1539 O O . ASP A 1 195 ? 8.219 7.25 7.602 1 93.62 195 ASP A O 1
ATOM 1543 N N . LEU A 1 196 ? 9.242 6.273 9.344 1 91.94 196 LEU A N 1
ATOM 1544 C CA . LEU A 1 196 ? 8.07 6.43 10.203 1 91.94 196 LEU A CA 1
ATOM 1545 C C . LEU A 1 196 ? 7.66 7.895 10.305 1 91.94 196 LEU A C 1
ATOM 1547 O O . LEU A 1 196 ? 6.469 8.203 10.367 1 91.94 196 LEU A O 1
ATOM 1551 N N . ASP A 1 197 ? 8.594 8.781 10.367 1 93.56 197 ASP A N 1
ATOM 1552 C CA . ASP A 1 197 ? 8.289 10.203 10.453 1 93.56 197 ASP A CA 1
ATOM 1553 C C . ASP A 1 197 ? 7.543 10.688 9.211 1 93.56 197 ASP A C 1
ATOM 1555 O O . ASP A 1 197 ? 6.543 11.398 9.32 1 93.56 197 ASP A O 1
ATOM 1559 N N . LYS A 1 198 ? 7.961 10.289 8.055 1 95.69 198 LYS A N 1
ATOM 1560 C CA . LYS A 1 198 ? 7.316 10.688 6.809 1 95.69 198 LYS A CA 1
ATOM 1561 C C . LYS A 1 198 ? 5.957 10.016 6.652 1 95.69 198 LYS A C 1
ATOM 1563 O O . LYS A 1 198 ? 4.992 10.641 6.207 1 95.69 198 LYS A O 1
ATOM 1568 N N . VAL A 1 199 ? 5.898 8.75 7.031 1 96.88 199 VAL A N 1
ATOM 1569 C CA . VAL A 1 199 ? 4.617 8.055 6.988 1 96.88 199 VAL A CA 1
ATOM 1570 C C . VAL A 1 199 ? 3.621 8.734 7.922 1 96.88 199 VAL A C 1
ATOM 1572 O O . VAL A 1 199 ? 2.445 8.891 7.582 1 96.88 199 VAL A O 1
ATOM 1575 N N . THR A 1 200 ? 4.086 9.141 9.094 1 96.81 200 THR A N 1
ATOM 1576 C CA . THR A 1 200 ? 3.248 9.859 10.055 1 96.81 200 THR A CA 1
ATOM 1577 C C . THR A 1 200 ? 2.746 11.172 9.453 1 96.81 200 THR A C 1
ATOM 1579 O O . THR A 1 200 ? 1.564 11.5 9.57 1 96.81 200 THR A O 1
ATOM 1582 N N . SER A 1 201 ? 3.631 11.898 8.766 1 97.38 201 SER A N 1
ATOM 1583 C CA . SER A 1 201 ? 3.232 13.148 8.125 1 97.38 201 SER A CA 1
ATOM 1584 C C . SER A 1 201 ? 2.145 12.914 7.082 1 97.38 201 SER A C 1
ATOM 1586 O O . SER A 1 201 ? 1.149 13.641 7.043 1 97.38 201 SER A O 1
ATOM 1588 N N . VAL A 1 202 ? 2.299 11.891 6.328 1 98.25 202 VAL A N 1
ATOM 1589 C CA . VAL A 1 202 ? 1.303 11.578 5.305 1 98.25 202 VAL A CA 1
ATOM 1590 C C . VAL A 1 202 ? -0.032 11.25 5.969 1 98.25 202 VAL A C 1
ATOM 1592 O O . VAL A 1 202 ? -1.079 11.758 5.555 1 98.25 202 VAL A O 1
ATOM 1595 N N . PHE A 1 203 ? 0.007 10.484 7.027 1 98.44 203 PHE A N 1
ATOM 1596 C CA . PHE A 1 203 ? -1.231 10.055 7.664 1 98.44 203 PHE A CA 1
ATOM 1597 C C . PHE A 1 203 ? -1.912 11.219 8.375 1 98.44 203 PHE A C 1
ATOM 1599 O O . PHE A 1 203 ? -3.141 11.32 8.367 1 98.44 203 PHE A O 1
ATOM 1606 N N . LEU A 1 204 ? -1.169 12.078 8.992 1 98.12 204 LEU A N 1
ATOM 1607 C CA . LEU A 1 204 ? -1.728 13.219 9.703 1 98.12 204 LEU A CA 1
ATOM 1608 C C . LEU A 1 204 ? -2.402 14.188 8.734 1 98.12 204 LEU A C 1
ATOM 1610 O O . LEU A 1 204 ? -3.238 14.992 9.148 1 98.12 204 LEU A O 1
ATOM 1614 N N . HIS A 1 205 ? -2.047 14.102 7.469 1 98.56 205 HIS A N 1
ATOM 1615 C CA . HIS A 1 205 ? -2.578 15.07 6.512 1 98.56 205 HIS A CA 1
ATOM 1616 C C . HIS A 1 205 ? -3.65 14.438 5.629 1 98.56 205 HIS A C 1
ATOM 1618 O O . HIS A 1 205 ? -4.602 15.109 5.219 1 98.56 205 HIS A O 1
ATOM 1624 N N . LEU A 1 206 ? -3.58 13.133 5.402 1 98.56 206 LEU A N 1
ATOM 1625 C CA . LEU A 1 206 ? -4.543 12.5 4.504 1 98.56 206 LEU A CA 1
ATOM 1626 C C . LEU A 1 206 ? -5.547 11.664 5.289 1 98.56 206 LEU A C 1
ATOM 1628 O O . LEU A 1 206 ? -6.676 11.461 4.844 1 98.56 206 LEU A O 1
ATOM 1632 N N . GLY A 1 207 ? -5.156 11.164 6.445 1 98.56 207 GLY A N 1
ATOM 1633 C CA . GLY A 1 207 ? -6.059 10.406 7.293 1 98.56 207 GLY A CA 1
ATOM 1634 C C . GLY A 1 207 ? -7.344 11.148 7.617 1 98.56 207 GLY A C 1
ATOM 1635 O O . GLY A 1 207 ? -8.438 10.625 7.414 1 98.56 207 GLY A O 1
ATOM 1636 N N . PRO A 1 208 ? -7.188 12.367 8.078 1 98.81 208 PRO A N 1
ATOM 1637 C CA . PRO A 1 208 ? -8.383 13.164 8.383 1 98.81 208 PRO A CA 1
ATOM 1638 C C . PRO A 1 208 ? -9.273 13.367 7.16 1 98.81 208 PRO A C 1
ATOM 1640 O O . PRO A 1 208 ? -10.5 13.398 7.293 1 98.81 208 PRO A O 1
ATOM 1643 N N . ALA A 1 209 ? -8.672 13.555 6.004 1 98.56 209 ALA A N 1
ATOM 1644 C CA . ALA A 1 209 ? -9.461 13.711 4.781 1 98.56 209 ALA A CA 1
ATOM 1645 C C . ALA A 1 209 ? -10.273 12.461 4.48 1 98.56 209 ALA A C 1
ATOM 1647 O O . ALA A 1 209 ? -11.414 12.547 4.023 1 98.56 209 ALA A O 1
ATOM 1648 N N . CYS A 1 210 ? -9.719 11.312 4.742 1 98.75 210 CYS A N 1
ATOM 1649 C CA . CYS A 1 210 ? -10.445 10.055 4.59 1 98.75 210 CYS A CA 1
ATOM 1650 C C . CYS A 1 210 ? -11.609 9.977 5.574 1 98.75 210 CYS A C 1
ATOM 1652 O O . CYS A 1 210 ? -12.695 9.516 5.227 1 98.75 210 CYS A O 1
ATOM 1654 N N . VAL A 1 211 ? -11.383 10.422 6.781 1 98.81 211 VAL A N 1
ATOM 1655 C CA . VAL A 1 211 ? -12.453 10.438 7.773 1 98.81 211 VAL A CA 1
ATOM 1656 C C . VAL A 1 211 ? -13.594 11.328 7.293 1 98.81 211 VAL A C 1
ATOM 1658 O O . VAL A 1 211 ? -14.766 10.938 7.355 1 98.81 211 VAL A O 1
ATOM 1661 N N . SER A 1 212 ? -13.242 12.5 6.801 1 98.44 212 SER A N 1
ATOM 1662 C CA . SER A 1 212 ? -14.258 13.414 6.305 1 98.44 212 SER A CA 1
ATOM 1663 C C . SER A 1 212 ? -15.039 12.797 5.148 1 98.44 212 SER A C 1
ATOM 1665 O O . SER A 1 212 ? -16.25 12.992 5.039 1 98.44 212 SER A O 1
ATOM 1667 N N . TRP A 1 213 ? -14.359 12.07 4.301 1 98.5 213 TRP A N 1
ATOM 1668 C CA . TRP A 1 213 ? -15.008 11.367 3.195 1 98.5 213 TRP A CA 1
ATOM 1669 C C . TRP A 1 213 ? -16.031 10.367 3.709 1 98.5 213 TRP A C 1
ATOM 1671 O O . TRP A 1 213 ? -17.172 10.32 3.217 1 98.5 213 TRP A O 1
ATOM 1681 N N . THR A 1 214 ? -15.672 9.633 4.762 1 98.5 214 THR A N 1
ATOM 1682 C CA . THR A 1 214 ? -16.562 8.609 5.289 1 98.5 214 THR A CA 1
ATOM 1683 C C . THR A 1 214 ? -17.734 9.258 6.047 1 98.5 214 THR A C 1
ATOM 1685 O O . THR A 1 214 ? -18.859 8.773 5.98 1 98.5 214 THR A O 1
ATOM 1688 N N . LEU A 1 215 ? -17.469 10.336 6.758 1 97.75 215 LEU A N 1
ATOM 1689 C CA . LEU A 1 215 ? -18.531 11.016 7.5 1 97.75 215 LEU A CA 1
ATOM 1690 C C . LEU A 1 215 ? -19.562 11.617 6.551 1 97.75 215 LEU A C 1
ATOM 1692 O O . LEU A 1 215 ? -20.75 11.617 6.852 1 97.75 215 LEU A O 1
ATOM 1696 N N . ARG A 1 216 ? -19.047 12.055 5.426 1 96.94 216 ARG A N 1
ATOM 1697 C CA . ARG A 1 216 ? -19.922 12.734 4.473 1 96.94 216 ARG A CA 1
ATOM 1698 C C . ARG A 1 216 ? -20.75 11.734 3.676 1 96.94 216 ARG A C 1
ATOM 1700 O O . ARG A 1 216 ? -21.953 11.93 3.463 1 96.94 216 ARG A O 1
ATOM 1707 N N . TRP A 1 217 ? -20.156 10.633 3.311 1 97.19 217 TRP A N 1
ATOM 1708 C CA . TRP A 1 217 ? -20.797 9.805 2.299 1 97.19 217 TRP A CA 1
ATOM 1709 C C . TRP A 1 217 ? -21.188 8.453 2.879 1 97.19 217 TRP A C 1
ATOM 1711 O O . TRP A 1 217 ? -22.047 7.758 2.324 1 97.19 217 TRP A O 1
ATOM 1721 N N . HIS A 1 218 ? -20.547 8.078 4.035 1 96.88 218 HIS A N 1
ATOM 1722 C CA . HIS A 1 218 ? -20.812 6.797 4.672 1 96.88 218 HIS A CA 1
ATOM 1723 C C . HIS A 1 218 ? -20.844 6.93 6.191 1 96.88 218 HIS A C 1
ATOM 1725 O O . HIS A 1 218 ? -20.141 6.191 6.895 1 96.88 218 HIS A O 1
ATOM 1731 N N . PRO A 1 219 ? -21.688 7.77 6.703 1 95.56 219 PRO A N 1
ATOM 1732 C CA . PRO A 1 219 ? -21.656 8.008 8.148 1 95.56 219 PRO A CA 1
ATOM 1733 C C . PRO A 1 219 ? -22.234 6.848 8.953 1 95.56 219 PRO A C 1
ATOM 1735 O O . PRO A 1 219 ? -23.125 6.148 8.484 1 95.56 219 PRO A O 1
ATOM 1738 N N . ASP A 1 220 ? -21.609 6.637 10.07 1 96.31 220 ASP A N 1
ATOM 1739 C CA . ASP A 1 220 ? -22.266 5.84 11.102 1 96.31 220 ASP A CA 1
ATOM 1740 C C . ASP A 1 220 ? -23.469 6.578 11.68 1 96.31 220 ASP A C 1
ATOM 1742 O O . ASP A 1 220 ? -23.328 7.387 12.602 1 96.31 220 ASP A O 1
ATOM 1746 N N . SER A 1 221 ? -24.656 6.25 11.328 1 92 221 SER A N 1
ATOM 1747 C CA . SER A 1 221 ? -25.875 7.004 11.641 1 92 221 SER A CA 1
ATOM 1748 C C . SER A 1 221 ? -26.203 6.918 13.125 1 92 221 SER A C 1
ATOM 1750 O O . SER A 1 221 ? -26.969 7.742 13.633 1 92 221 SER A O 1
ATOM 1752 N N . SER A 1 222 ? -25.703 5.914 13.719 1 93.44 222 SER A N 1
ATOM 1753 C CA . SER A 1 222 ? -25.969 5.777 15.141 1 93.44 222 SER A CA 1
ATOM 1754 C C . SER A 1 222 ? -25.188 6.809 15.953 1 93.44 222 SER A C 1
ATOM 1756 O O . SER A 1 222 ? -25.594 7.16 17.062 1 93.44 222 SER A O 1
ATOM 1758 N N . ARG A 1 223 ? -24.172 7.367 15.328 1 94.75 223 ARG A N 1
ATOM 1759 C CA . ARG A 1 223 ? -23.312 8.242 16.109 1 94.75 223 ARG A CA 1
ATOM 1760 C C . ARG A 1 223 ? -23.281 9.648 15.523 1 94.75 223 ARG A C 1
ATOM 1762 O O . ARG A 1 223 ? -23.234 10.633 16.266 1 94.75 223 ARG A O 1
ATOM 1769 N N . PHE A 1 224 ? -23.328 9.656 14.195 1 95.44 224 PHE A N 1
ATOM 1770 C CA . PHE A 1 224 ? -23.172 10.945 13.531 1 95.44 224 PHE A CA 1
ATOM 1771 C C . PHE A 1 224 ? -24.453 11.359 12.828 1 95.44 224 PHE A C 1
ATOM 1773 O O . PHE A 1 224 ? -25.312 10.523 12.531 1 95.44 224 PHE A O 1
ATOM 1780 N N . GLY A 1 225 ? -24.516 12.648 12.578 1 90.44 225 GLY A N 1
ATOM 1781 C CA . GLY A 1 225 ? -25.656 13.148 11.82 1 90.44 225 GLY A CA 1
ATOM 1782 C C . GLY A 1 225 ? -26.859 13.461 12.695 1 90.44 225 GLY A C 1
ATOM 1783 O O . GLY A 1 225 ? -26.719 13.664 13.906 1 90.44 225 GLY A O 1
ATOM 1784 N N . LEU A 1 226 ? -27.938 13.586 12 1 88.31 226 LEU A N 1
ATOM 1785 C CA . LEU A 1 226 ? -29.188 13.93 12.656 1 88.31 226 LEU A CA 1
ATOM 1786 C C . LEU A 1 226 ? -29.953 12.68 13.07 1 88.31 226 LEU A C 1
ATOM 1788 O O . LEU A 1 226 ? -29.797 11.617 12.453 1 88.31 226 LEU A O 1
ATOM 1792 N N . PRO A 1 227 ? -30.625 12.828 14.156 1 84.44 227 PRO A N 1
ATOM 1793 C CA . PRO A 1 227 ? -31.484 11.703 14.516 1 84.44 227 PRO A CA 1
ATOM 1794 C C . PRO A 1 227 ? -32.5 11.359 13.414 1 84.44 227 PRO A C 1
ATOM 1796 O O . PRO A 1 227 ? -32.812 12.211 12.578 1 84.44 227 PRO A O 1
ATOM 1799 N N . PRO A 1 228 ? -32.844 10.117 13.383 1 83.88 228 PRO A N 1
ATOM 1800 C CA . PRO A 1 228 ? -33.75 9.688 12.328 1 83.88 228 PRO A CA 1
ATOM 1801 C C . PRO A 1 228 ? -35.031 10.516 12.273 1 83.88 228 PRO A C 1
ATOM 1803 O O . PRO A 1 228 ? -35.625 10.68 11.211 1 83.88 228 PRO A O 1
ATOM 1806 N N . ASP A 1 229 ? -35.469 11.062 13.375 1 87 229 ASP A N 1
ATOM 1807 C CA . ASP A 1 229 ? -36.75 11.766 13.43 1 87 229 ASP A CA 1
ATOM 1808 C C . ASP A 1 229 ? -36.562 13.273 13.242 1 87 229 ASP A C 1
ATOM 1810 O O . ASP A 1 229 ? -37.469 14.055 13.477 1 87 229 ASP A O 1
ATOM 1814 N N . ALA A 1 230 ? -35.438 13.602 12.742 1 88.75 230 ALA A N 1
ATOM 1815 C CA . ALA A 1 230 ? -35.188 15.023 12.539 1 88.75 230 ALA A CA 1
ATOM 1816 C C . ALA A 1 230 ? -36.031 15.578 11.398 1 88.75 230 ALA A C 1
ATOM 1818 O O . ALA A 1 230 ? -36.25 14.898 10.398 1 88.75 230 ALA A O 1
ATOM 1819 N N . PRO A 1 231 ? -36.562 16.781 11.555 1 90.62 231 PRO A N 1
ATOM 1820 C CA . PRO A 1 231 ? -37.375 17.422 10.508 1 90.62 231 PRO A CA 1
ATOM 1821 C C . PRO A 1 231 ? -36.594 17.562 9.188 1 90.62 231 PRO A C 1
ATOM 1823 O O . PRO A 1 231 ? -35.375 17.625 9.188 1 90.62 231 PRO A O 1
ATOM 1826 N N . ALA A 1 232 ? -37.312 17.625 8.094 1 89.75 232 ALA A N 1
ATOM 1827 C CA . ALA A 1 232 ? -36.781 17.703 6.746 1 89.75 232 ALA A CA 1
ATOM 1828 C C . ALA A 1 232 ? -35.906 18.938 6.582 1 89.75 232 ALA A C 1
ATOM 1830 O O . ALA A 1 232 ? -34.844 18.891 5.918 1 89.75 232 ALA A O 1
ATOM 1831 N N . ALA A 1 233 ? -36.375 19.969 7.199 1 88.56 233 ALA A N 1
ATOM 1832 C CA . ALA A 1 233 ? -35.625 21.219 7.09 1 88.56 233 ALA A CA 1
ATOM 1833 C C . ALA A 1 233 ? -34.219 21.078 7.711 1 88.56 233 ALA A C 1
ATOM 1835 O O . ALA A 1 233 ? -33.25 21.594 7.176 1 88.56 233 ALA A O 1
ATOM 1836 N N . GLU A 1 234 ? -34.156 20.375 8.781 1 88.94 234 GLU A N 1
ATOM 1837 C CA . GLU A 1 234 ? -32.875 20.156 9.469 1 88.94 234 GLU A CA 1
ATOM 1838 C C . GLU A 1 234 ? -31.969 19.234 8.664 1 88.94 234 GLU A C 1
ATOM 1840 O O . GLU A 1 234 ? -30.75 19.438 8.625 1 88.94 234 GLU A O 1
ATOM 1845 N N . ARG A 1 235 ? -32.594 18.375 8.039 1 89.12 235 ARG A N 1
ATOM 1846 C CA . ARG A 1 235 ? -31.844 17.438 7.215 1 89.12 235 ARG A CA 1
ATOM 1847 C C . ARG A 1 235 ? -31.234 18.141 6.004 1 89.12 235 ARG A C 1
ATOM 1849 O O . ARG A 1 235 ? -30.078 17.891 5.648 1 89.12 235 ARG A O 1
ATOM 1856 N N . GLN A 1 236 ? -32 18.953 5.445 1 88.88 236 GLN A N 1
ATOM 1857 C CA . GLN A 1 236 ? -31.516 19.719 4.309 1 88.88 236 GLN A CA 1
ATOM 1858 C C . GLN A 1 236 ? -30.375 20.641 4.727 1 88.88 236 GLN A C 1
ATOM 1860 O O . GLN A 1 236 ? -29.391 20.781 3.994 1 88.88 236 GLN A O 1
ATOM 1865 N N . ALA A 1 237 ? -30.547 21.203 5.883 1 88.5 237 ALA A N 1
ATOM 1866 C CA . ALA A 1 237 ? -29.516 22.109 6.398 1 88.5 237 ALA A CA 1
ATOM 1867 C C . ALA A 1 237 ? -28.219 21.344 6.691 1 88.5 237 ALA A C 1
ATOM 1869 O O . ALA A 1 237 ? -27.125 21.859 6.484 1 88.5 237 ALA A O 1
ATOM 1870 N N . TRP A 1 238 ? -28.359 20.172 7.145 1 90 238 TRP A N 1
ATOM 1871 C CA . TRP A 1 238 ? -27.203 19.328 7.426 1 90 238 TRP A CA 1
ATOM 1872 C C . TRP A 1 238 ? -26.484 18.953 6.137 1 90 238 TRP A C 1
ATOM 1874 O O . TRP A 1 238 ? -25.266 18.984 6.07 1 90 238 TRP A O 1
ATOM 1884 N N . ASP A 1 239 ? -27.266 18.688 5.16 1 90.69 239 ASP A N 1
ATOM 1885 C CA . ASP A 1 239 ? -26.719 18.141 3.92 1 90.69 239 ASP A CA 1
ATOM 1886 C C . ASP A 1 239 ? -26.141 19.25 3.035 1 90.69 239 ASP A C 1
ATOM 1888 O O . ASP A 1 239 ? -25.281 19 2.195 1 90.69 239 ASP A O 1
ATOM 1892 N N . SER A 1 240 ? -26.672 20.391 3.256 1 92.81 240 SER A N 1
ATOM 1893 C CA . SER A 1 240 ? -26.188 21.516 2.447 1 92.81 240 SER A CA 1
ATOM 1894 C C . SER A 1 240 ? -25.109 22.297 3.178 1 92.81 240 SER A C 1
ATOM 1896 O O . SER A 1 240 ? -25 22.234 4.402 1 92.81 240 SER A O 1
ATOM 1898 N N . ALA A 1 241 ? -24.234 22.906 2.412 1 94.56 241 ALA A N 1
ATOM 1899 C CA . ALA A 1 241 ? -23.219 23.781 2.996 1 94.56 241 ALA A CA 1
ATOM 1900 C C . ALA A 1 241 ? -22.875 24.938 2.057 1 94.56 241 ALA A C 1
ATOM 1902 O O . ALA A 1 241 ? -22.625 24.719 0.868 1 94.56 241 ALA A O 1
ATOM 1903 N N . THR A 1 242 ? -22.938 26.125 2.586 1 94.56 242 THR A N 1
ATOM 1904 C CA . THR A 1 242 ? -22.547 27.312 1.834 1 94.56 242 THR A CA 1
ATOM 1905 C C . THR A 1 242 ? -21.047 27.547 1.93 1 94.56 242 THR A C 1
ATOM 1907 O O . THR A 1 242 ? -20.375 26.938 2.754 1 94.56 242 THR A O 1
ATOM 1910 N N . LEU A 1 243 ? -20.578 28.438 1.092 1 94.75 243 LEU A N 1
ATOM 1911 C CA . LEU A 1 243 ? -19.172 28.828 1.144 1 94.75 243 LEU A CA 1
ATOM 1912 C C . LEU A 1 243 ? -18.844 29.484 2.482 1 94.75 243 LEU A C 1
ATOM 1914 O O . LEU A 1 243 ? -17.734 29.328 2.99 1 94.75 243 LEU A O 1
ATOM 1918 N N . MET A 1 244 ? -19.781 30.203 2.971 1 95.38 244 MET A N 1
ATOM 1919 C CA . MET A 1 244 ? -19.578 30.812 4.273 1 95.38 244 MET A CA 1
ATOM 1920 C C . MET A 1 244 ? -19.375 29.766 5.355 1 95.38 244 MET A C 1
ATOM 1922 O O . MET A 1 244 ? -18.531 29.922 6.234 1 95.38 244 MET A O 1
ATOM 1926 N N . GLN A 1 245 ? -20.047 28.703 5.285 1 96.44 245 GLN A N 1
ATOM 1927 C CA . GLN A 1 245 ? -19.984 27.641 6.297 1 96.44 245 GLN A CA 1
ATOM 1928 C C . GLN A 1 245 ? -18.719 26.797 6.137 1 96.44 245 GLN A C 1
ATOM 1930 O O . GLN A 1 245 ? -18.203 26.25 7.113 1 96.44 245 GLN A O 1
ATOM 1935 N N . LEU A 1 246 ? -18.219 26.75 4.898 1 97.19 246 LEU A N 1
ATOM 1936 C CA . LEU A 1 246 ? -17.094 25.859 4.656 1 97.19 246 LEU A CA 1
ATOM 1937 C C . LEU A 1 246 ? -15.805 26.641 4.488 1 97.19 246 LEU A C 1
ATOM 1939 O O . LEU A 1 246 ? -14.719 26.062 4.457 1 97.19 246 LEU A O 1
ATOM 1943 N N . VAL A 1 247 ? -15.812 27.938 4.387 1 96.44 247 VAL A N 1
ATOM 1944 C CA . VAL A 1 247 ? -14.609 28.75 4.258 1 96.44 247 VAL A CA 1
ATOM 1945 C C . VAL A 1 247 ? -14.594 29.828 5.34 1 96.44 247 VAL A C 1
ATOM 1947 O O . VAL A 1 247 ? -13.664 29.891 6.148 1 96.44 247 VAL A O 1
ATOM 1950 N N . GLY A 1 248 ? -15.664 30.609 5.422 1 96.56 248 GLY A N 1
ATOM 1951 C CA . GLY A 1 248 ? -15.719 31.719 6.355 1 96.56 248 GLY A CA 1
ATOM 1952 C C . GLY A 1 248 ? -15.625 31.297 7.805 1 96.56 248 GLY A C 1
ATOM 1953 O O . GLY A 1 248 ? -14.742 31.75 8.539 1 96.56 248 GLY A O 1
ATOM 1954 N N . VAL A 1 249 ? -16.484 30.406 8.195 1 97.56 249 VAL A N 1
ATOM 1955 C CA . VAL A 1 249 ? -16.562 29.969 9.586 1 97.56 249 VAL A CA 1
ATOM 1956 C C . VAL A 1 249 ? -15.281 29.25 9.977 1 97.56 249 VAL A C 1
ATOM 1958 O O . VAL A 1 249 ? -14.688 29.516 11.023 1 97.56 249 VAL A O 1
ATOM 1961 N N . PRO A 1 250 ? -14.781 28.375 9.148 1 97.88 250 PRO A N 1
ATOM 1962 C CA . PRO A 1 250 ? -13.516 27.719 9.477 1 97.88 250 PRO A CA 1
ATOM 1963 C C . PRO A 1 250 ? -12.359 28.703 9.648 1 97.88 250 PRO A C 1
ATOM 1965 O O . PRO A 1 250 ? -11.461 28.469 10.453 1 97.88 250 PRO A O 1
ATOM 1968 N N . LEU A 1 251 ? -12.391 29.766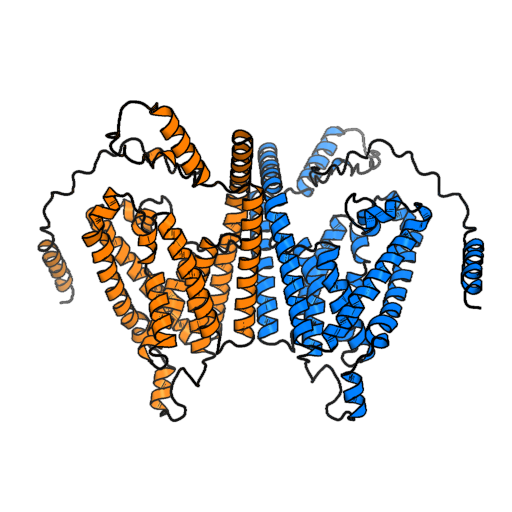 8.961 1 97.25 251 LEU A N 1
ATOM 1969 C CA . LEU A 1 251 ? -11.328 30.766 9.07 1 97.25 251 LEU A CA 1
ATOM 1970 C C . LEU A 1 251 ? -11.32 31.391 10.461 1 97.25 251 LEU A C 1
ATOM 1972 O O . LEU A 1 251 ? -10.289 31.875 10.922 1 97.25 251 LEU A O 1
ATOM 1976 N N . LEU A 1 252 ? -12.469 31.391 11.117 1 97.44 252 LEU A N 1
ATOM 1977 C CA . LEU A 1 252 ? -12.5 31.859 12.5 1 97.44 252 LEU A CA 1
ATOM 1978 C C . LEU A 1 252 ? -11.742 30.906 13.414 1 97.44 252 LEU A C 1
ATOM 1980 O O . LEU A 1 252 ? -11.031 31.344 14.32 1 97.44 252 LEU A O 1
ATOM 1984 N N . PHE A 1 253 ? -11.914 29.641 13.172 1 97.81 253 PHE A N 1
ATOM 1985 C CA . PHE A 1 253 ? -11.164 28.641 13.922 1 97.81 253 PHE A CA 1
ATOM 1986 C C . PHE A 1 253 ? -9.672 28.75 13.625 1 97.81 253 PHE A C 1
ATOM 1988 O O . PHE A 1 253 ? -8.844 28.656 14.531 1 97.81 253 PHE A O 1
ATOM 1995 N N . TYR A 1 254 ? -9.359 28.969 12.406 1 98 254 TYR A N 1
ATOM 1996 C CA . TYR A 1 254 ? -7.973 29.172 12.016 1 98 254 TYR A CA 1
ATOM 1997 C C . TYR A 1 254 ? -7.379 30.375 12.727 1 98 254 TYR A C 1
ATOM 1999 O O . TYR A 1 254 ? -6.246 30.328 13.211 1 98 254 TYR A O 1
ATOM 2007 N N . ALA A 1 255 ? -8.164 31.469 12.719 1 97.5 255 ALA A N 1
ATOM 2008 C CA . ALA A 1 255 ? -7.695 32.719 13.352 1 97.5 255 ALA A CA 1
ATOM 2009 C C . ALA A 1 255 ? -7.398 32.5 14.828 1 97.5 255 ALA A C 1
ATOM 2011 O O . ALA A 1 255 ? -6.426 33.031 15.359 1 97.5 255 ALA A O 1
ATOM 2012 N N . ALA A 1 256 ? -8.234 31.734 15.453 1 97.62 256 ALA A N 1
ATOM 2013 C CA . ALA A 1 256 ? -8 31.406 16.859 1 97.62 256 ALA A CA 1
ATOM 2014 C C . ALA A 1 256 ? -6.688 30.656 17.047 1 97.62 256 ALA A C 1
ATOM 2016 O O . ALA A 1 256 ? -5.898 30.984 17.938 1 97.62 256 ALA A O 1
ATOM 2017 N N . TRP A 1 257 ? -6.43 29.656 16.203 1 98.06 257 TRP A N 1
ATOM 2018 C CA . TRP A 1 257 ? -5.164 28.922 16.25 1 98.06 257 TRP A CA 1
ATOM 2019 C C . TRP A 1 257 ? -3.992 29.859 15.953 1 98.06 257 TRP A C 1
ATOM 2021 O O . TRP A 1 257 ? -2.971 29.812 16.641 1 98.06 257 TRP A O 1
ATOM 2031 N N . ALA A 1 258 ? -4.156 30.719 14.922 1 97.44 258 ALA A N 1
ATOM 2032 C CA . ALA A 1 258 ? -3.076 31.594 14.469 1 97.44 258 ALA A CA 1
ATOM 2033 C C . ALA A 1 258 ? -2.658 32.562 15.562 1 97.44 258 ALA A C 1
ATOM 2035 O O . ALA A 1 258 ? -1.468 32.844 15.742 1 97.44 258 ALA A O 1
ATOM 2036 N N . VAL A 1 259 ? -3.645 33.094 16.266 1 97.12 259 VAL A N 1
ATOM 2037 C CA . VAL A 1 259 ? -3.354 34.031 17.359 1 97.12 259 VAL A CA 1
ATOM 2038 C C . VAL A 1 259 ? -2.615 33.281 18.469 1 97.12 259 VAL A C 1
ATOM 2040 O O . VAL A 1 259 ? -1.61 33.781 18.984 1 97.12 259 VAL A O 1
ATOM 2043 N N . ALA A 1 260 ? -3.113 32.125 18.844 1 97.5 260 ALA A N 1
ATOM 2044 C CA . ALA A 1 260 ? -2.455 31.328 19.875 1 97.5 260 ALA A CA 1
ATOM 2045 C C . ALA A 1 260 ? -1.039 30.938 19.469 1 97.5 260 ALA A C 1
ATOM 2047 O O . ALA A 1 260 ? -0.107 31.016 20.266 1 97.5 260 ALA A O 1
ATOM 2048 N N . TYR A 1 261 ? -0.904 30.516 18.219 1 97.06 261 TYR A N 1
ATOM 2049 C CA . TYR A 1 261 ? 0.392 30.141 17.656 1 97.06 261 TYR A CA 1
ATOM 2050 C C . TYR A 1 261 ? 1.357 31.328 17.688 1 97.06 261 TYR A C 1
ATOM 2052 O O . TYR A 1 261 ? 2.506 31.188 18.109 1 97.06 261 TYR A O 1
ATOM 2060 N N . TYR A 1 262 ? 0.895 32.469 17.234 1 95.94 262 TYR A N 1
ATOM 2061 C CA . TYR A 1 262 ? 1.715 33.688 17.203 1 95.94 262 TYR A CA 1
ATOM 2062 C C . TYR A 1 262 ? 2.203 34.031 18.609 1 95.94 262 TYR A C 1
ATOM 2064 O O . TYR A 1 262 ? 3.391 34.312 18.812 1 95.94 262 TYR A O 1
ATOM 2072 N N . LEU A 1 263 ? 1.329 34.031 19.547 1 96.44 263 LEU A N 1
ATOM 2073 C CA . LEU A 1 263 ? 1.674 34.406 20.922 1 96.44 263 LEU A CA 1
ATOM 2074 C C . LEU A 1 263 ? 2.668 33.406 21.5 1 96.44 263 LEU A C 1
ATOM 2076 O O . LEU A 1 263 ? 3.645 33.812 22.141 1 96.44 263 LEU A O 1
ATOM 2080 N N . LYS A 1 264 ? 2.457 32.156 21.219 1 96.56 264 LYS A N 1
ATOM 2081 C CA . LYS A 1 264 ? 3.322 31.156 21.812 1 96.56 264 LYS A CA 1
ATOM 2082 C C . LYS A 1 264 ? 4.703 31.156 21.156 1 96.56 264 LYS A C 1
ATOM 2084 O O . LYS A 1 264 ? 5.723 31.188 21.844 1 96.56 264 LYS A O 1
ATOM 2089 N N . ILE A 1 265 ? 4.758 31.203 19.828 1 95 265 ILE A N 1
ATOM 2090 C CA . ILE A 1 265 ? 5.996 30.984 19.078 1 95 265 ILE A CA 1
ATOM 2091 C C . ILE A 1 265 ? 6.773 32.312 18.984 1 95 265 ILE A C 1
ATOM 2093 O O . ILE A 1 265 ? 7.996 32.312 19.156 1 95 265 ILE A O 1
ATOM 2097 N N . PHE A 1 266 ? 6.105 33.438 18.812 1 93.94 266 PHE A N 1
ATOM 2098 C CA . PHE A 1 266 ? 6.82 34.656 18.438 1 93.94 266 PHE A CA 1
ATOM 2099 C C . PHE A 1 266 ? 6.852 35.656 19.594 1 93.94 266 PHE A C 1
ATOM 2101 O O . PHE A 1 266 ? 7.516 36.688 19.516 1 93.94 266 PHE A O 1
ATOM 2108 N N . VAL A 1 267 ? 6.129 35.344 20.672 1 94.12 267 VAL A N 1
ATOM 2109 C CA . VAL A 1 267 ? 6.137 36.25 21.812 1 94.12 267 VAL A CA 1
ATOM 2110 C C . VAL A 1 267 ? 6.629 35.531 23.062 1 94.12 267 VAL A C 1
ATOM 2112 O O . VAL A 1 267 ? 7.719 35.812 23.562 1 94.12 267 VAL A O 1
ATOM 2115 N N . VAL A 1 268 ? 6.004 34.469 23.469 1 95.38 268 VAL A N 1
ATOM 2116 C CA . VAL A 1 268 ? 6.281 33.812 24.734 1 95.38 268 VAL A CA 1
ATOM 2117 C C . VAL A 1 268 ? 7.566 33 24.625 1 95.38 268 VAL A C 1
ATOM 2119 O O . VAL A 1 268 ? 8.438 33.094 25.5 1 95.38 268 VAL A O 1
ATOM 2122 N N . SER A 1 269 ? 7.68 32.219 23.594 1 94.62 269 SER A N 1
ATOM 2123 C CA . SER A 1 269 ? 8.805 31.297 23.5 1 94.62 269 SER A CA 1
ATOM 2124 C C . SER A 1 269 ? 9.883 31.828 22.547 1 94.62 269 SER A C 1
ATOM 2126 O O . SER A 1 269 ? 10.836 31.125 22.219 1 94.62 269 SER A O 1
ATOM 2128 N N . ALA A 1 270 ? 9.734 33.031 22.078 1 91.75 270 ALA A N 1
ATOM 2129 C CA . ALA A 1 270 ? 10.617 33.594 21.062 1 91.75 270 ALA A CA 1
ATOM 2130 C C . ALA A 1 270 ? 12.07 33.562 21.531 1 91.75 270 ALA A C 1
ATOM 2132 O O . ALA A 1 270 ? 12.953 33.125 20.797 1 91.75 270 ALA A O 1
ATOM 2133 N N . GLU A 1 271 ? 12.328 34.031 22.703 1 92.56 271 GLU A N 1
ATOM 2134 C CA . GLU A 1 271 ? 13.688 34.094 23.25 1 92.56 271 GLU A CA 1
ATOM 2135 C C . GLU A 1 271 ? 14.258 32.719 23.484 1 92.56 271 GLU A C 1
ATOM 2137 O O . GLU A 1 271 ? 15.43 32.469 23.172 1 92.56 271 GLU A O 1
ATOM 2142 N N . ARG A 1 272 ? 13.484 31.891 24 1 93.06 272 ARG A N 1
ATOM 2143 C CA . ARG A 1 272 ? 13.922 30.516 24.25 1 93.06 272 ARG A CA 1
ATOM 2144 C C . ARG A 1 272 ? 14.273 29.797 22.953 1 93.06 272 ARG A C 1
ATOM 2146 O O . ARG A 1 272 ? 15.266 29.062 22.891 1 93.06 272 ARG A O 1
ATOM 2153 N N . ILE A 1 273 ? 13.453 30 21.969 1 91.62 273 ILE A N 1
ATOM 2154 C CA . ILE A 1 273 ? 13.656 29.359 20.656 1 91.62 273 ILE A CA 1
ATOM 2155 C C . ILE A 1 273 ? 14.953 29.875 20.031 1 91.62 273 ILE A C 1
ATOM 2157 O O . ILE A 1 273 ? 15.75 29.094 19.516 1 91.62 273 ILE A O 1
ATOM 2161 N N . ARG A 1 274 ? 15.18 31.078 20.156 1 88.81 274 ARG A N 1
ATOM 2162 C CA . ARG A 1 274 ? 16.391 31.703 19.609 1 88.81 274 ARG A CA 1
ATOM 2163 C C . ARG A 1 274 ? 17.625 31.25 20.391 1 88.81 274 ARG A C 1
ATOM 2165 O O . ARG A 1 274 ? 18.625 30.844 19.781 1 88.81 274 ARG A O 1
ATOM 2172 N N . GLN A 1 275 ? 17.516 31.25 21.672 1 91.44 275 GLN A N 1
ATOM 2173 C CA . GLN A 1 275 ? 18.656 30.953 22.531 1 91.44 275 GLN A CA 1
ATOM 2174 C C . GLN A 1 275 ? 19.047 29.469 22.438 1 91.44 275 GLN A C 1
ATOM 2176 O O . GLN A 1 275 ? 20.219 29.125 22.469 1 91.44 275 GLN A O 1
ATOM 2181 N N . ARG A 1 276 ? 18.047 28.688 22.328 1 92 276 ARG A N 1
ATOM 2182 C CA . ARG A 1 276 ? 18.297 27.25 22.375 1 92 276 ARG A CA 1
ATOM 2183 C C . ARG A 1 276 ? 18.375 26.672 20.969 1 92 276 ARG A C 1
ATOM 2185 O O . ARG A 1 276 ? 18.688 25.484 20.797 1 92 276 ARG A O 1
ATOM 2192 N N . GLY A 1 277 ? 18.078 27.453 20 1 88.75 277 GLY A N 1
ATOM 2193 C CA . GLY A 1 277 ? 18.219 27.031 18.609 1 88.75 277 GLY A CA 1
ATOM 2194 C C . GLY A 1 277 ? 17.172 26.016 18.188 1 88.75 277 GLY A C 1
ATOM 2195 O O . GLY A 1 277 ? 17.484 25.062 17.469 1 88.75 277 GLY A O 1
ATOM 2196 N N . TYR A 1 278 ? 16 26.109 18.75 1 87.88 278 TYR A N 1
ATOM 2197 C CA . TYR A 1 278 ? 14.93 25.203 18.344 1 87.88 278 TYR A CA 1
ATOM 2198 C C . TYR A 1 278 ? 14.469 25.5 16.922 1 87.88 278 TYR A C 1
ATOM 2200 O O . TYR A 1 278 ? 14.586 26.625 16.453 1 87.88 278 TYR A O 1
ATOM 2208 N N . VAL A 1 279 ? 13.938 24.422 16.281 1 85.69 279 VAL A N 1
ATOM 2209 C CA . VAL A 1 279 ? 13.477 24.594 14.898 1 85.69 279 VAL A CA 1
ATOM 2210 C C . VAL A 1 279 ? 11.945 24.594 14.867 1 85.69 279 VAL A C 1
ATOM 2212 O O . VAL A 1 279 ? 11.305 23.812 15.586 1 85.69 279 VAL A O 1
ATOM 2215 N N . THR A 1 280 ? 11.43 25.5 14.148 1 84.88 280 THR A N 1
ATOM 2216 C CA . THR A 1 280 ? 10 25.594 13.883 1 84.88 280 THR A CA 1
ATOM 2217 C C . THR A 1 280 ? 9.719 25.531 12.383 1 84.88 280 THR A C 1
ATOM 2219 O O . THR A 1 280 ? 10.641 25.656 11.57 1 84.88 280 THR A O 1
ATOM 2222 N N . LEU A 1 281 ? 8.508 25.297 12.039 1 84.44 281 LEU A N 1
ATOM 2223 C CA . LEU A 1 281 ? 8.148 25.297 10.625 1 84.44 281 LEU A CA 1
ATOM 2224 C C . LEU A 1 281 ? 8.406 26.672 10 1 84.44 281 LEU A C 1
ATOM 2226 O O . LEU A 1 281 ? 8.828 26.766 8.852 1 84.44 281 LEU A O 1
ATOM 2230 N N . PHE A 1 282 ? 8.234 27.688 10.797 1 84.19 282 PHE A N 1
ATOM 2231 C CA . PHE A 1 282 ? 8.508 29.047 10.344 1 84.19 282 PHE A CA 1
ATOM 2232 C C . PHE A 1 282 ? 9.977 29.203 9.984 1 84.19 282 PHE A C 1
ATOM 2234 O O . PHE A 1 282 ? 10.312 29.703 8.906 1 84.19 282 PHE A O 1
ATOM 2241 N N . THR A 1 283 ? 10.836 28.766 10.836 1 81.56 283 THR A N 1
ATOM 2242 C CA . THR A 1 283 ? 12.266 28.891 10.578 1 81.56 283 THR A CA 1
ATOM 2243 C C . THR A 1 283 ? 12.688 28 9.414 1 81.56 283 THR A C 1
ATOM 2245 O O . THR A 1 283 ? 13.539 28.391 8.609 1 81.56 283 THR A O 1
ATOM 2248 N N . TYR A 1 284 ? 12.062 26.906 9.344 1 80.75 284 TYR A N 1
ATOM 2249 C CA . TYR A 1 284 ? 12.375 25.984 8.258 1 80.75 284 TYR A CA 1
ATOM 2250 C C . TYR A 1 284 ? 12 26.594 6.906 1 80.75 284 TYR A C 1
ATOM 2252 O O . TYR A 1 284 ? 12.812 26.594 5.977 1 80.75 284 TYR A O 1
ATOM 2260 N N . VAL A 1 285 ? 10.852 27.156 6.816 1 79.12 285 VAL A N 1
ATOM 2261 C CA . VAL A 1 285 ? 10.344 27.641 5.543 1 79.12 285 VAL A CA 1
ATOM 2262 C C . VAL A 1 285 ? 11.062 28.922 5.16 1 79.12 285 VAL A C 1
ATOM 2264 O O . VAL A 1 285 ? 11.258 29.219 3.975 1 79.12 285 VAL A O 1
ATOM 2267 N N . THR A 1 286 ? 11.539 29.672 6.164 1 77.69 286 THR A N 1
ATOM 2268 C CA . THR A 1 286 ? 12.188 30.953 5.883 1 77.69 286 THR A CA 1
ATOM 2269 C C . THR A 1 286 ? 13.664 30.75 5.586 1 77.69 286 THR A C 1
ATOM 2271 O O . THR A 1 286 ? 14.32 31.656 5.051 1 77.69 286 THR A O 1
ATOM 2274 N N . THR A 1 287 ? 14.141 29.594 5.934 1 74.81 287 THR A N 1
ATOM 2275 C CA . THR A 1 287 ? 15.562 29.391 5.719 1 74.81 287 THR A CA 1
ATOM 2276 C C . THR A 1 287 ? 15.805 28.5 4.504 1 74.81 287 THR A C 1
ATOM 2278 O O . THR A 1 287 ? 16.922 28.438 3.975 1 74.81 287 THR A O 1
ATOM 2281 N N . THR A 1 288 ? 14.773 27.859 4.18 1 71.38 288 THR A N 1
ATOM 2282 C CA . THR A 1 288 ? 14.945 27.047 2.982 1 71.38 288 THR A CA 1
ATOM 2283 C C . THR A 1 288 ? 15.031 27.938 1.738 1 71.38 288 THR A C 1
ATOM 2285 O O . THR A 1 288 ? 14.516 29.047 1.726 1 71.38 288 THR A O 1
ATOM 2288 N N . THR A 1 289 ? 15.812 27.484 0.817 1 61.44 289 THR A N 1
ATOM 2289 C CA . THR A 1 289 ? 16.094 28.297 -0.363 1 61.44 289 THR A CA 1
ATOM 2290 C C . THR A 1 289 ? 15.062 28.047 -1.457 1 61.44 289 THR A C 1
ATOM 2292 O O . THR A 1 289 ? 14.953 28.828 -2.404 1 61.44 289 THR A O 1
ATOM 2295 N N . LYS A 1 290 ? 14.328 27 -1.177 1 62.5 290 LYS A N 1
ATOM 2296 C CA . LYS A 1 290 ? 13.453 26.656 -2.293 1 62.5 290 LYS A CA 1
ATOM 2297 C C . LYS A 1 290 ? 11.984 26.75 -1.885 1 62.5 290 LYS A C 1
ATOM 2299 O O . LYS A 1 290 ? 11.648 26.562 -0.712 1 62.5 290 LYS A O 1
ATOM 2304 N N . GLY A 1 291 ? 11.18 27.453 -2.773 1 68.38 291 GLY A N 1
ATOM 2305 C CA . GLY A 1 291 ? 9.742 27.469 -2.572 1 68.38 291 GLY A CA 1
ATOM 2306 C C . GLY A 1 291 ? 9.148 28.859 -2.627 1 68.38 291 GLY A C 1
ATOM 2307 O O . GLY A 1 291 ? 9.883 29.859 -2.637 1 68.38 291 GLY A O 1
ATOM 2308 N N . VAL A 1 292 ? 7.922 28.812 -2.705 1 68.94 292 VAL A N 1
ATOM 2309 C CA . VAL A 1 292 ? 7.168 30.047 -2.859 1 68.94 292 VAL A CA 1
ATOM 2310 C C . VAL A 1 292 ? 7.371 30.938 -1.632 1 68.94 292 VAL A C 1
ATOM 2312 O O . VAL A 1 292 ? 7.59 32.156 -1.758 1 68.94 292 VAL A O 1
ATOM 2315 N N . TYR A 1 293 ? 7.371 30.344 -0.44 1 72.62 293 TYR A N 1
ATOM 2316 C CA . TYR A 1 293 ? 7.5 31.156 0.767 1 72.62 293 TYR A CA 1
ATOM 2317 C C . TYR A 1 293 ? 8.898 31.75 0.874 1 72.62 293 TYR A C 1
ATOM 2319 O O . TYR A 1 293 ? 9.055 32.906 1.28 1 72.62 293 TYR A O 1
ATOM 2327 N N . ALA A 1 294 ? 9.797 30.969 0.515 1 73.38 294 ALA A N 1
ATOM 2328 C CA . ALA A 1 294 ? 11.164 31.469 0.577 1 73.38 294 ALA A CA 1
ATOM 2329 C C . ALA A 1 294 ? 11.352 32.688 -0.328 1 73.38 294 ALA A C 1
ATOM 2331 O O . ALA A 1 294 ? 12.008 33.656 0.053 1 73.38 294 ALA A O 1
ATOM 2332 N N . ALA A 1 295 ? 10.703 32.625 -1.399 1 77.19 295 ALA A N 1
ATOM 2333 C CA . ALA A 1 295 ? 10.828 33.688 -2.369 1 77.19 295 ALA A CA 1
ATOM 2334 C C . ALA A 1 295 ? 10.172 34.969 -1.849 1 77.19 295 ALA A C 1
ATOM 2336 O O . ALA A 1 295 ? 10.695 36.062 -2.047 1 77.19 295 ALA A O 1
ATOM 2337 N N . ILE A 1 296 ? 9.141 34.812 -1.143 1 79.69 296 ILE A N 1
ATOM 2338 C CA . ILE A 1 296 ? 8.414 35.969 -0.621 1 79.69 296 ILE A CA 1
ATOM 2339 C C . ILE A 1 296 ? 9.125 36.5 0.619 1 79.69 296 ILE A C 1
ATOM 2341 O O . ILE A 1 296 ? 9.258 37.719 0.794 1 79.69 296 ILE A O 1
ATOM 2345 N N . ALA A 1 297 ? 9.594 35.594 1.414 1 76.62 297 ALA A N 1
ATOM 2346 C CA . ALA A 1 297 ? 10.234 35.969 2.676 1 76.62 297 ALA A CA 1
ATOM 2347 C C . ALA A 1 297 ? 11.469 36.844 2.434 1 76.62 297 ALA A C 1
ATOM 2349 O O . ALA A 1 297 ? 11.781 37.719 3.234 1 76.62 297 ALA A O 1
ATOM 2350 N N . LYS A 1 298 ? 12.117 36.562 1.326 1 77.25 298 LYS A N 1
ATOM 2351 C CA . LYS A 1 298 ? 13.336 37.312 1.008 1 77.25 298 LYS A CA 1
ATOM 2352 C C . LYS A 1 298 ? 13.023 38.781 0.744 1 77.25 298 LYS A C 1
ATOM 2354 O O . LYS A 1 298 ? 13.891 39.656 0.901 1 77.25 298 LYS A O 1
ATOM 2359 N N . ARG A 1 299 ? 11.875 39.031 0.444 1 83.5 299 ARG A N 1
ATOM 2360 C CA . ARG A 1 299 ? 11.492 40.406 0.083 1 83.5 299 ARG A CA 1
ATOM 2361 C C . ARG A 1 299 ? 10.852 41.125 1.265 1 83.5 299 ARG A C 1
ATOM 2363 O O . ARG A 1 299 ? 10.539 42.312 1.18 1 83.5 299 ARG A O 1
ATOM 2370 N N . VAL A 1 300 ? 10.656 40.469 2.354 1 86.56 300 VAL A N 1
ATOM 2371 C CA . VAL A 1 300 ? 9.961 41.031 3.514 1 86.56 300 VAL A CA 1
ATOM 2372 C C . VAL A 1 300 ? 10.961 41.281 4.645 1 86.56 300 VAL A C 1
ATOM 2374 O O . VAL A 1 300 ? 11.82 40.438 4.922 1 86.56 300 VAL A O 1
ATOM 2377 N N . PRO A 1 301 ? 10.875 42.531 5.113 1 87.44 301 PRO A N 1
ATOM 2378 C CA . PRO A 1 301 ? 11.727 42.75 6.285 1 87.44 301 PRO A CA 1
ATOM 2379 C C . PRO A 1 301 ? 11.508 41.719 7.383 1 87.44 301 PRO A C 1
ATOM 2381 O O . PRO A 1 301 ? 10.383 41.25 7.586 1 87.44 301 PRO A O 1
ATOM 2384 N N . ARG A 1 302 ? 12.539 41.375 8.094 1 83.12 302 ARG A N 1
ATOM 2385 C CA . ARG A 1 302 ? 12.578 40.281 9.07 1 83.12 302 ARG A CA 1
ATOM 2386 C C . ARG A 1 302 ? 11.508 40.5 10.141 1 83.12 302 ARG A C 1
ATOM 2388 O O . ARG A 1 302 ? 10.922 39.5 10.617 1 83.12 302 ARG A O 1
ATOM 2395 N N . GLN A 1 303 ? 11.234 41.75 10.477 1 86.31 303 GLN A N 1
ATOM 2396 C CA . GLN A 1 303 ? 10.32 42.062 11.57 1 86.31 303 GLN A CA 1
ATOM 2397 C C . GLN A 1 303 ? 8.883 41.688 11.203 1 86.31 303 GLN A C 1
ATOM 2399 O O . GLN A 1 303 ? 8.062 41.406 12.086 1 86.31 303 GLN A O 1
ATOM 2404 N N . TYR A 1 304 ? 8.562 41.594 9.93 1 91.25 304 TYR A N 1
ATOM 2405 C CA . TYR A 1 304 ? 7.191 41.344 9.492 1 91.25 304 TYR A CA 1
ATOM 2406 C C . TYR A 1 304 ? 7.027 39.938 8.969 1 91.25 304 TYR A C 1
ATOM 2408 O O . TYR A 1 304 ? 5.922 39.531 8.594 1 91.25 304 TYR A O 1
ATOM 2416 N N . ARG A 1 305 ? 8.023 39.156 9.023 1 88.75 305 ARG A N 1
ATOM 2417 C CA . ARG A 1 305 ? 8.016 37.812 8.414 1 88.75 305 ARG A CA 1
ATOM 2418 C C . ARG A 1 305 ? 7.016 36.906 9.109 1 88.75 305 ARG A C 1
ATOM 2420 O O . ARG A 1 305 ? 6.293 36.156 8.453 1 88.75 305 ARG A O 1
ATOM 2427 N N . PRO A 1 306 ? 6.926 37 10.453 1 91.38 306 PRO A N 1
ATOM 2428 C CA . PRO A 1 306 ? 5.941 36.125 11.109 1 91.38 306 PRO A CA 1
ATOM 2429 C C . PRO A 1 306 ? 4.508 36.438 10.672 1 91.38 306 PRO A C 1
ATOM 2431 O O . PRO A 1 306 ? 3.727 35.531 10.422 1 91.38 306 PRO A O 1
ATOM 2434 N N . GLN A 1 307 ? 4.203 37.75 10.539 1 91.56 307 GLN A N 1
ATOM 2435 C CA . GLN A 1 307 ? 2.861 38.156 10.141 1 91.56 307 GLN A CA 1
ATOM 2436 C C . GLN A 1 307 ? 2.576 37.75 8.695 1 91.56 307 GLN A C 1
ATOM 2438 O O . GLN A 1 307 ? 1.472 37.312 8.367 1 91.56 307 GLN A O 1
ATOM 2443 N N . VAL A 1 308 ? 3.541 37.906 7.855 1 90.19 308 VAL A N 1
ATOM 2444 C CA . VAL A 1 308 ? 3.375 37.562 6.445 1 90.19 308 VAL A CA 1
ATOM 2445 C C . VAL A 1 308 ? 3.229 36.062 6.289 1 90.19 308 VAL A C 1
ATOM 2447 O O . VAL A 1 308 ? 2.434 35.594 5.477 1 90.19 308 VAL A O 1
ATOM 2450 N N . TYR A 1 309 ? 4.02 35.344 7.066 1 91.06 309 TYR A N 1
ATOM 2451 C CA . TYR A 1 309 ? 3.926 33.875 7.078 1 91.06 309 TYR A CA 1
ATOM 2452 C C . TYR A 1 309 ? 2.512 33.438 7.414 1 91.06 309 TYR A C 1
ATOM 2454 O O . TYR A 1 309 ? 1.929 32.594 6.703 1 91.06 309 TYR A O 1
ATOM 2462 N N . LEU A 1 310 ? 1.938 33.938 8.438 1 93.69 310 LEU A N 1
ATOM 2463 C CA . LEU A 1 310 ? 0.609 33.531 8.883 1 93.69 310 LEU A CA 1
ATOM 2464 C C . LEU A 1 310 ? -0.459 34 7.898 1 93.69 310 LEU A C 1
ATOM 2466 O O . LEU A 1 310 ? -1.474 33.344 7.707 1 93.69 310 LEU A O 1
ATOM 2470 N N . PHE A 1 311 ? -0.169 35.188 7.305 1 92.88 311 PHE A N 1
ATOM 2471 C CA . PHE A 1 311 ? -1.104 35.688 6.312 1 92.88 311 PHE A CA 1
ATOM 2472 C C . PHE A 1 311 ? -1.152 34.781 5.094 1 92.88 311 PHE A C 1
ATOM 2474 O O . PHE A 1 311 ? -2.234 34.438 4.605 1 92.88 311 PHE A O 1
ATOM 2481 N N . LEU A 1 312 ? -0.011 34.375 4.629 1 91.38 312 LEU A N 1
ATOM 2482 C CA . LEU A 1 312 ? 0.052 33.469 3.49 1 91.38 312 LEU A CA 1
ATOM 2483 C C . LEU A 1 312 ? -0.555 32.125 3.842 1 91.38 312 LEU A C 1
ATOM 2485 O O . LEU A 1 312 ? -1.221 31.5 3.01 1 91.38 312 LEU A O 1
ATOM 2489 N N . HIS A 1 313 ? -0.303 31.719 5.031 1 94.19 313 HIS A N 1
ATOM 2490 C CA . HIS A 1 313 ? -0.899 30.484 5.531 1 94.19 313 HIS A CA 1
ATOM 2491 C C . HIS A 1 313 ? -2.422 30.578 5.543 1 94.19 313 HIS A C 1
ATOM 2493 O O . HIS A 1 313 ? -3.105 29.641 5.152 1 94.19 313 HIS A O 1
ATOM 2499 N N . MET A 1 314 ? -2.938 31.672 5.961 1 95.44 314 MET A N 1
ATOM 2500 C CA . MET A 1 314 ? -4.379 31.891 5.98 1 95.44 314 MET A CA 1
ATOM 2501 C C . MET A 1 314 ? -4.953 31.875 4.566 1 95.44 314 MET A C 1
ATOM 2503 O O . MET A 1 314 ? -6.023 31.312 4.328 1 95.44 314 MET A O 1
ATOM 2507 N N . CYS A 1 315 ? -4.262 32.531 3.648 1 94.12 315 CYS A N 1
ATOM 2508 C CA . CYS A 1 315 ? -4.691 32.531 2.254 1 94.12 315 CYS A CA 1
ATOM 2509 C C . CYS A 1 315 ? -4.719 31.109 1.69 1 94.12 315 CYS A C 1
ATOM 2511 O O . CYS A 1 315 ? -5.645 30.734 0.962 1 94.12 315 CYS A O 1
ATOM 2513 N N . PHE A 1 316 ? -3.721 30.391 2.037 1 94.69 316 PHE A N 1
ATOM 2514 C CA . PHE A 1 316 ? -3.664 29 1.626 1 94.69 316 PHE A CA 1
ATOM 2515 C C . PHE A 1 316 ? -4.852 28.219 2.184 1 94.69 316 PHE A C 1
ATOM 2517 O O . PHE A 1 316 ? -5.5 27.469 1.458 1 94.69 316 PHE A O 1
ATOM 2524 N N . CYS A 1 317 ? -5.113 28.422 3.385 1 96 317 CYS A N 1
ATOM 2525 C CA . CYS A 1 317 ? -6.234 27.75 4.043 1 96 317 CYS A CA 1
ATOM 2526 C C . CYS A 1 317 ? -7.555 28.109 3.371 1 96 317 CYS A C 1
ATOM 2528 O O . CYS A 1 317 ? -8.367 27.234 3.074 1 96 317 CYS A O 1
ATOM 2530 N N . ALA A 1 318 ? -7.719 29.375 3.098 1 95.38 318 ALA A N 1
ATOM 2531 C CA . ALA A 1 318 ? -8.953 29.859 2.482 1 95.38 318 ALA A CA 1
ATOM 2532 C C . ALA A 1 318 ? -9.125 29.297 1.074 1 95.38 318 ALA A C 1
ATOM 2534 O O . ALA A 1 318 ? -10.203 28.828 0.709 1 95.38 318 ALA A O 1
ATOM 2535 N N . THR A 1 319 ? -8.086 29.281 0.282 1 95.06 319 THR A N 1
ATOM 2536 C CA . THR A 1 319 ? -8.141 28.828 -1.104 1 95.06 319 THR A CA 1
ATOM 2537 C C . THR A 1 319 ? -8.414 27.328 -1.172 1 95.06 319 THR A C 1
ATOM 2539 O O . THR A 1 319 ? -9.234 26.875 -1.975 1 95.06 319 THR A O 1
ATOM 2542 N N . THR A 1 320 ? -7.781 26.594 -0.365 1 95.94 320 THR A N 1
ATOM 2543 C CA . THR A 1 320 ? -7.949 25.141 -0.408 1 95.94 320 THR A CA 1
ATOM 2544 C C . THR A 1 320 ? -9.281 24.734 0.209 1 95.94 320 THR A C 1
ATOM 2546 O O . THR A 1 320 ? -9.852 23.719 -0.166 1 95.94 320 THR A O 1
ATOM 2549 N N . ALA A 1 321 ? -9.734 25.531 1.143 1 92.69 321 ALA A N 1
ATOM 2550 C CA . ALA A 1 321 ? -11.055 25.25 1.708 1 92.69 321 ALA A CA 1
ATOM 2551 C C . ALA A 1 321 ? -12.148 25.406 0.652 1 92.69 321 ALA A C 1
ATOM 2553 O O . ALA A 1 321 ? -13.195 24.75 0.733 1 92.69 321 ALA A O 1
ATOM 2554 N N . ALA A 1 322 ? -11.898 26.25 -0.287 1 90.5 322 ALA A N 1
ATOM 2555 C CA . ALA A 1 322 ? -12.852 26.406 -1.378 1 90.5 322 ALA A CA 1
ATOM 2556 C C . ALA A 1 322 ? -13.031 25.094 -2.137 1 90.5 322 ALA A C 1
ATOM 2558 O O . ALA A 1 322 ? -14.133 24.781 -2.598 1 90.5 322 ALA A O 1
ATOM 2559 N N . PHE A 1 323 ? -12.023 24.25 -2.27 1 91.94 323 PHE A N 1
ATOM 2560 C CA . PHE A 1 323 ? -12.109 22.938 -2.914 1 91.94 323 PHE A CA 1
ATOM 2561 C C . PHE A 1 323 ? -12.914 21.969 -2.062 1 91.94 323 PHE A C 1
ATOM 2563 O O . PHE A 1 323 ? -13.523 21.031 -2.588 1 91.94 323 PHE A O 1
ATOM 2570 N N . SER A 1 324 ? -12.859 22.219 -0.768 1 94.25 324 SER A N 1
ATOM 2571 C CA . SER A 1 324 ? -13.641 21.375 0.123 1 94.25 324 SER A CA 1
ATOM 2572 C C . SER A 1 324 ? -15.133 21.516 -0.145 1 94.25 324 SER A C 1
ATOM 2574 O O . SER A 1 324 ? -15.906 20.578 0.071 1 94.25 324 SER A O 1
ATOM 2576 N N . TRP A 1 325 ? -15.492 22.719 -0.584 1 94.06 325 TRP A N 1
ATOM 2577 C CA . TRP A 1 325 ? -16.891 22.953 -0.95 1 94.06 325 TRP A CA 1
ATOM 2578 C C . TRP A 1 325 ? -17.297 22.062 -2.109 1 94.06 325 TRP A C 1
ATOM 2580 O O . TRP A 1 325 ? -18.406 21.5 -2.109 1 94.06 325 TRP A O 1
ATOM 2590 N N . LEU A 1 326 ? -16.453 21.891 -3.088 1 93.88 326 LEU A N 1
ATOM 2591 C CA . LEU A 1 326 ? -16.719 20.984 -4.199 1 93.88 326 LEU A CA 1
ATOM 2592 C C . LEU A 1 326 ? -16.828 19.547 -3.715 1 93.88 326 LEU A C 1
ATOM 2594 O O . LEU A 1 326 ? -17.703 18.797 -4.164 1 93.88 326 LEU A O 1
ATOM 2598 N N . ALA A 1 327 ? -15.984 19.203 -2.783 1 96.69 327 ALA A N 1
ATOM 2599 C CA . ALA A 1 327 ? -15.969 17.859 -2.24 1 96.69 327 ALA A CA 1
ATOM 2600 C C . ALA A 1 327 ? -17.234 17.578 -1.424 1 96.69 327 ALA A C 1
ATOM 2602 O O . ALA A 1 327 ? -17.688 16.438 -1.351 1 96.69 327 ALA A O 1
ATOM 2603 N N . TRP A 1 328 ? -17.797 18.625 -0.847 1 97.31 328 TRP A N 1
ATOM 2604 C CA . TRP A 1 328 ? -19.031 18.469 -0.067 1 97.31 328 TRP A CA 1
ATOM 2605 C C . TRP A 1 328 ? -20.203 18.094 -0.965 1 97.31 328 TRP A C 1
ATOM 2607 O O . TRP A 1 328 ? -21.125 17.391 -0.54 1 97.31 328 TRP A O 1
ATOM 2617 N N . ARG A 1 329 ? -20.062 18.453 -2.24 1 95.19 329 ARG A N 1
ATOM 2618 C CA . ARG A 1 329 ? -21.219 18.375 -3.125 1 95.19 329 ARG A CA 1
ATOM 2619 C C . ARG A 1 329 ? -21.141 17.156 -4.023 1 95.19 329 ARG A C 1
ATOM 2621 O O . ARG A 1 329 ? -22.172 16.703 -4.551 1 95.19 329 ARG A O 1
ATOM 2628 N N . SER A 1 330 ? -20 16.688 -4.176 1 97.12 330 SER A N 1
ATOM 2629 C CA . SER A 1 330 ? -19.844 15.617 -5.16 1 97.12 330 SER A CA 1
ATOM 2630 C C . SER A 1 330 ? -19 14.477 -4.605 1 97.12 330 SER A C 1
ATOM 2632 O O . SER A 1 330 ? -17.812 14.672 -4.281 1 97.12 330 SER A O 1
ATOM 2634 N N . PHE A 1 331 ? -19.594 13.305 -4.629 1 97.44 331 PHE A N 1
ATOM 2635 C CA . PHE A 1 331 ? -18.891 12.094 -4.207 1 97.44 331 PHE A CA 1
ATOM 2636 C C . PHE A 1 331 ? -17.688 11.828 -5.086 1 97.44 331 PHE A C 1
ATOM 2638 O O . PHE A 1 331 ? -16.594 11.531 -4.582 1 97.44 331 PHE A O 1
ATOM 2645 N N . ALA A 1 332 ? -17.859 12.008 -6.375 1 97.38 332 ALA A N 1
ATOM 2646 C CA . ALA A 1 332 ? -16.812 11.719 -7.348 1 97.38 332 ALA A CA 1
ATOM 2647 C C . ALA A 1 332 ? -15.625 12.68 -7.18 1 97.38 332 ALA A C 1
ATOM 2649 O O . ALA A 1 332 ? -14.469 12.266 -7.238 1 97.38 332 ALA A O 1
ATOM 2650 N N . LEU A 1 333 ? -15.922 13.938 -6.934 1 97.06 333 LEU A N 1
ATOM 2651 C CA . LEU A 1 333 ? -14.859 14.922 -6.77 1 97.06 333 LEU A CA 1
ATOM 2652 C C . LEU A 1 333 ? -14.109 14.703 -5.457 1 97.06 333 LEU A C 1
ATOM 2654 O O . LEU A 1 333 ? -12.883 14.82 -5.41 1 97.06 333 LEU A O 1
ATOM 2658 N N . HIS A 1 334 ? -14.836 14.391 -4.426 1 97.88 334 HIS A N 1
ATOM 2659 C CA . HIS A 1 334 ? -14.234 14.102 -3.131 1 97.88 334 HIS A CA 1
ATOM 2660 C C . HIS A 1 334 ? -13.305 12.891 -3.213 1 97.88 334 HIS A C 1
ATOM 2662 O O . HIS A 1 334 ? -12.164 12.945 -2.756 1 97.88 334 HIS A O 1
ATOM 2668 N N . THR A 1 335 ? -13.805 11.836 -3.85 1 97.38 335 THR A N 1
ATOM 2669 C CA . THR A 1 335 ? -13.031 10.609 -4.02 1 97.38 335 THR A CA 1
ATOM 2670 C C . THR A 1 335 ? -11.82 10.852 -4.91 1 97.38 335 THR A C 1
ATOM 2672 O O . THR A 1 335 ? -10.719 10.383 -4.605 1 97.38 335 THR A O 1
ATOM 2675 N N . GLY A 1 336 ? -12.055 11.594 -5.957 1 97.06 336 GLY A N 1
ATOM 2676 C CA . GLY A 1 336 ? -10.969 11.93 -6.855 1 97.06 336 GLY A CA 1
ATOM 2677 C C . GLY A 1 336 ? -9.867 12.734 -6.184 1 97.06 336 GLY A C 1
ATOM 2678 O O . GLY A 1 336 ? -8.68 12.516 -6.449 1 97.06 336 GLY A O 1
ATOM 2679 N N . LEU A 1 337 ? -10.25 13.648 -5.363 1 97 337 LEU A N 1
ATOM 2680 C CA . LEU A 1 337 ? -9.281 14.461 -4.633 1 97 337 LEU A CA 1
ATOM 2681 C C . LEU A 1 337 ? -8.414 13.594 -3.723 1 97 337 LEU A C 1
ATOM 2683 O O . LEU A 1 337 ? -7.195 13.75 -3.686 1 97 337 LEU A O 1
ATOM 2687 N N . LEU A 1 338 ? -9.023 12.703 -3.037 1 97.44 338 LEU A N 1
ATOM 2688 C CA . LEU A 1 338 ? -8.289 11.82 -2.133 1 97.44 338 LEU A CA 1
ATOM 2689 C C . LEU A 1 338 ? -7.328 10.93 -2.906 1 97.44 338 LEU A C 1
ATOM 2691 O O . LEU A 1 338 ? -6.168 10.773 -2.514 1 97.44 338 LEU A O 1
ATOM 2695 N N . ALA A 1 339 ? -7.801 10.344 -3.982 1 97 339 ALA A N 1
ATOM 2696 C CA . ALA A 1 339 ? -6.953 9.492 -4.816 1 97 339 ALA A CA 1
ATOM 2697 C C . ALA A 1 339 ? -5.777 10.289 -5.383 1 97 339 ALA A C 1
ATOM 2699 O O . ALA A 1 339 ? -4.645 9.797 -5.402 1 97 339 ALA A O 1
ATOM 2700 N N . ALA A 1 340 ? -6.055 11.469 -5.785 1 97.31 340 ALA A N 1
ATOM 2701 C CA . ALA A 1 340 ? -5.016 12.328 -6.352 1 97.31 340 ALA A CA 1
ATOM 2702 C C . ALA A 1 340 ? -3.963 12.672 -5.301 1 97.31 340 ALA A C 1
ATOM 2704 O O . ALA A 1 340 ? -2.762 12.609 -5.574 1 97.31 340 ALA A O 1
ATOM 2705 N N . MET A 1 341 ? -4.402 13.047 -4.121 1 97.69 341 MET A N 1
ATOM 2706 C CA . MET A 1 341 ? -3.467 13.414 -3.064 1 97.69 341 MET A CA 1
ATOM 2707 C C . MET A 1 341 ? -2.641 12.211 -2.627 1 97.69 341 MET A C 1
ATOM 2709 O O . MET A 1 341 ? -1.458 12.344 -2.307 1 97.69 341 MET A O 1
ATOM 2713 N N . GLY A 1 342 ? -3.312 11.031 -2.6 1 97.69 342 GLY A N 1
ATOM 2714 C CA . GLY A 1 342 ? -2.553 9.812 -2.361 1 97.69 342 GLY A CA 1
ATOM 2715 C C . GLY A 1 342 ? -1.481 9.57 -3.408 1 97.69 342 GLY A C 1
ATOM 2716 O O . GLY A 1 342 ? -0.343 9.234 -3.07 1 97.69 342 GLY A O 1
ATOM 2717 N N . ALA A 1 343 ? -1.811 9.781 -4.605 1 97.5 343 ALA A N 1
ATOM 2718 C CA . ALA A 1 343 ? -0.875 9.578 -5.707 1 97.5 343 ALA A CA 1
ATOM 2719 C C . ALA A 1 343 ? 0.28 10.57 -5.637 1 97.5 343 ALA A C 1
ATOM 2721 O O . ALA A 1 343 ? 1.432 10.211 -5.895 1 97.5 343 ALA A O 1
ATOM 2722 N N . VAL A 1 344 ? -0.022 11.766 -5.289 1 97.62 344 VAL A N 1
ATOM 2723 C CA . VAL A 1 344 ? 1.002 12.797 -5.168 1 97.62 344 VAL A CA 1
ATOM 2724 C C . VAL A 1 344 ? 1.991 12.422 -4.07 1 97.62 344 VAL A C 1
ATOM 2726 O O . VAL A 1 344 ? 3.203 12.562 -4.242 1 97.62 344 VAL A O 1
ATOM 2729 N N . SER A 1 345 ? 1.477 11.969 -2.973 1 98.06 345 SER A N 1
ATOM 2730 C CA . SER A 1 345 ? 2.361 11.57 -1.884 1 98.06 345 SER A CA 1
ATOM 2731 C C . SER A 1 345 ? 3.283 10.43 -2.314 1 98.06 345 SER A C 1
ATOM 2733 O O . SER A 1 345 ? 4.449 10.391 -1.921 1 98.06 345 SER A O 1
ATOM 2735 N N . MET A 1 346 ? 2.771 9.5 -3.115 1 97.81 346 MET A N 1
ATOM 2736 C CA . MET A 1 346 ? 3.562 8.383 -3.613 1 97.81 346 MET A CA 1
ATOM 2737 C C . MET A 1 346 ? 4.602 8.852 -4.625 1 97.81 346 MET A C 1
ATOM 2739 O O . MET A 1 346 ? 5.723 8.344 -4.652 1 97.81 346 MET A O 1
ATOM 2743 N N . TRP A 1 347 ? 4.227 9.789 -5.418 1 96.75 347 TRP A N 1
ATOM 2744 C CA . TRP A 1 347 ? 5.18 10.383 -6.348 1 96.75 347 TRP A CA 1
ATOM 2745 C C . TRP A 1 347 ? 6.332 11.039 -5.594 1 96.75 347 TRP A C 1
ATOM 2747 O O . TRP A 1 347 ? 7.496 10.883 -5.969 1 96.75 347 TRP A O 1
ATOM 2757 N N . HIS A 1 348 ? 5.98 11.789 -4.555 1 96.38 348 HIS A N 1
ATOM 2758 C CA . HIS A 1 348 ? 7.016 12.391 -3.721 1 96.38 348 HIS A CA 1
ATOM 2759 C C . HIS A 1 348 ? 7.887 11.32 -3.068 1 96.38 348 HIS A C 1
ATOM 2761 O O . HIS A 1 348 ? 9.102 11.5 -2.939 1 96.38 348 HIS A O 1
ATOM 2767 N N . GLY A 1 349 ? 7.234 10.234 -2.643 1 95.75 349 GLY A N 1
ATOM 2768 C CA . GLY A 1 349 ? 7.996 9.117 -2.104 1 95.75 349 GLY A CA 1
ATOM 2769 C C . GLY A 1 349 ? 8.977 8.523 -3.1 1 95.75 349 GLY A C 1
ATOM 2770 O O . GLY A 1 349 ? 10.125 8.242 -2.754 1 95.75 349 GLY A O 1
ATOM 2771 N N . ALA A 1 350 ? 8.531 8.391 -4.293 1 94.38 350 ALA A N 1
ATOM 2772 C CA . ALA A 1 350 ? 9.398 7.895 -5.355 1 94.38 350 ALA A CA 1
ATOM 2773 C C . ALA A 1 350 ? 10.594 8.82 -5.574 1 94.38 350 ALA A C 1
ATOM 2775 O O . ALA A 1 350 ? 11.727 8.359 -5.707 1 94.38 350 ALA A O 1
ATOM 2776 N N . SER A 1 351 ? 10.312 10.086 -5.582 1 90.56 351 SER A N 1
ATOM 2777 C CA . SER A 1 351 ? 11.383 11.07 -5.746 1 90.56 351 SER A CA 1
ATOM 2778 C C . SER A 1 351 ? 12.422 10.945 -4.641 1 90.56 351 SER A C 1
ATOM 2780 O O . SER A 1 351 ? 13.625 11.023 -4.898 1 90.56 351 SER A O 1
ATOM 2782 N N . TYR A 1 352 ? 11.984 10.703 -3.496 1 89.75 352 TYR A N 1
ATOM 2783 C CA . TYR A 1 352 ? 12.906 10.516 -2.381 1 89.75 352 TYR A CA 1
ATOM 2784 C C . TYR A 1 352 ? 13.742 9.258 -2.568 1 89.75 352 TYR A C 1
ATOM 2786 O O . TYR A 1 352 ? 14.961 9.289 -2.385 1 89.75 352 TYR A O 1
ATOM 2794 N N . TYR A 1 353 ? 13.164 8.172 -2.947 1 84.75 353 TYR A N 1
ATOM 2795 C CA . TYR A 1 353 ? 13.852 6.895 -3.076 1 84.75 353 TYR A CA 1
ATOM 2796 C C . TYR A 1 353 ? 14.906 6.957 -4.172 1 84.75 353 TYR A C 1
ATOM 2798 O O . TYR A 1 353 ? 16.016 6.422 -4.008 1 84.75 353 TYR A O 1
ATOM 2806 N N . PHE A 1 354 ? 14.664 7.66 -5.219 1 82.06 354 PHE A N 1
ATOM 2807 C CA . PHE A 1 354 ? 15.523 7.512 -6.387 1 82.06 354 PHE A CA 1
ATOM 2808 C C . PHE A 1 354 ? 16.453 8.711 -6.531 1 82.06 354 PHE A C 1
ATOM 2810 O O . PHE A 1 354 ? 17.484 8.625 -7.211 1 82.06 354 PHE A O 1
ATOM 2817 N N . GLU A 1 355 ? 16.109 9.727 -5.84 1 78.06 355 GLU A N 1
ATOM 2818 C CA . GLU A 1 355 ? 16.969 10.891 -5.969 1 78.06 355 GLU A CA 1
ATOM 2819 C C . GLU A 1 355 ? 17.781 11.125 -4.691 1 78.06 355 GLU A C 1
ATOM 2821 O O . GLU A 1 355 ? 18.828 11.758 -4.727 1 78.06 355 GLU A O 1
ATOM 2826 N N . VAL A 1 356 ? 17.328 10.602 -3.615 1 72.88 356 VAL A N 1
ATOM 2827 C CA . VAL A 1 356 ? 17.953 10.945 -2.348 1 72.88 356 VAL A CA 1
ATOM 2828 C C . VAL A 1 356 ? 18.438 9.68 -1.651 1 72.88 356 VAL A C 1
ATOM 2830 O O . VAL A 1 356 ? 19.609 9.594 -1.256 1 72.88 356 VAL A O 1
ATOM 2833 N N . PHE A 1 357 ? 17.672 8.695 -1.664 1 71.31 357 PHE A N 1
ATOM 2834 C CA . PHE A 1 357 ? 17.859 7.551 -0.78 1 71.31 357 PHE A CA 1
ATOM 2835 C C . PHE A 1 357 ? 19.062 6.727 -1.206 1 71.31 357 PHE A C 1
ATOM 2837 O O . PHE A 1 357 ? 19.906 6.379 -0.378 1 71.31 357 PHE A O 1
ATOM 2844 N N . ALA A 1 358 ? 19.078 6.453 -2.516 1 65.06 358 ALA A N 1
ATOM 2845 C CA . ALA A 1 358 ? 20.141 5.551 -2.959 1 65.06 358 ALA A CA 1
ATOM 2846 C C . ALA A 1 358 ? 21.516 6.098 -2.59 1 65.06 358 ALA A C 1
ATOM 2848 O O . ALA A 1 358 ? 22.375 5.355 -2.111 1 65.06 358 ALA A O 1
ATOM 2849 N N . LYS A 1 359 ? 21.656 7.32 -2.648 1 64.81 359 LYS A N 1
ATOM 2850 C CA . LYS A 1 359 ? 22.922 7.965 -2.322 1 64.81 359 LYS A CA 1
ATOM 2851 C C . LYS A 1 359 ? 23.141 8.008 -0.813 1 64.81 359 LYS A C 1
ATOM 2853 O O . LYS A 1 359 ? 24.219 7.672 -0.331 1 64.81 359 LYS A O 1
ATOM 2858 N N . ARG A 1 360 ? 22.156 8.266 -0.082 1 64.56 360 ARG A N 1
ATOM 2859 C CA . ARG A 1 360 ? 22.25 8.484 1.357 1 64.56 360 ARG A CA 1
ATOM 2860 C C . ARG A 1 360 ? 22.359 7.16 2.104 1 64.56 360 ARG A C 1
ATOM 2862 O O . ARG A 1 360 ? 23.078 7.059 3.104 1 64.56 360 ARG A O 1
ATOM 2869 N N . TYR A 1 361 ? 21.75 6.25 1.596 1 63.06 361 TYR A N 1
ATOM 2870 C CA . TYR A 1 361 ? 21.672 4.988 2.324 1 63.06 361 TYR A CA 1
ATOM 2871 C C . TYR A 1 361 ? 23.031 4.285 2.342 1 63.06 361 TYR A C 1
ATOM 2873 O O . TYR A 1 361 ? 23.453 3.762 3.375 1 63.06 361 TYR A O 1
ATOM 2881 N N . LEU A 1 362 ? 23.688 4.348 1.264 1 61.69 362 LEU A N 1
ATOM 2882 C CA . LEU A 1 362 ? 25.016 3.725 1.216 1 61.69 362 LEU A CA 1
ATOM 2883 C C . LEU A 1 362 ? 26 4.453 2.129 1 61.69 362 LEU A C 1
ATOM 2885 O O . LEU A 1 362 ? 26.844 3.826 2.771 1 61.69 362 LEU A O 1
ATOM 2889 N N . ALA A 1 363 ? 25.812 5.691 2.223 1 63.41 363 ALA A N 1
ATOM 2890 C CA . ALA A 1 363 ? 26.672 6.488 3.098 1 63.41 363 ALA A CA 1
ATOM 2891 C C . ALA A 1 363 ? 26.406 6.152 4.566 1 63.41 363 ALA A C 1
ATOM 2893 O O . ALA A 1 363 ? 27.344 6.062 5.359 1 63.41 363 ALA A O 1
ATOM 2894 N N . GLU A 1 364 ? 25.203 5.957 4.961 1 60.41 364 GLU A N 1
ATOM 2895 C CA . GLU A 1 364 ? 24.828 5.621 6.332 1 60.41 364 GLU A CA 1
ATOM 2896 C C . GLU A 1 364 ? 25.344 4.242 6.727 1 60.41 364 GLU A C 1
ATOM 2898 O O . GLU A 1 364 ? 25.828 4.055 7.844 1 60.41 364 GLU A O 1
ATOM 2903 N N . LEU A 1 365 ? 25.219 3.248 5.789 1 56.59 365 LEU A N 1
ATOM 2904 C CA . LEU A 1 365 ? 25.703 1.903 6.062 1 56.59 365 LEU A CA 1
ATOM 2905 C C . LEU A 1 365 ? 27.219 1.907 6.238 1 56.59 365 LEU A C 1
ATOM 2907 O O . LEU A 1 365 ? 27.75 1.194 7.09 1 56.59 365 LEU A O 1
ATOM 2911 N N . ALA A 1 366 ? 27.859 2.641 5.473 1 60.31 366 ALA A N 1
ATOM 2912 C CA . ALA A 1 366 ? 29.312 2.762 5.551 1 60.31 366 ALA A CA 1
ATOM 2913 C C . ALA A 1 366 ? 29.734 3.379 6.879 1 60.31 366 ALA A C 1
ATOM 2915 O O . ALA A 1 366 ? 30.719 2.947 7.484 1 60.31 366 ALA A O 1
ATOM 2916 N N . LYS A 1 367 ? 29.047 4.332 7.312 1 58.84 367 LYS A N 1
ATOM 2917 C CA . LYS A 1 367 ? 29.344 4.969 8.594 1 58.84 367 LYS A CA 1
ATOM 2918 C C . LYS A 1 367 ? 29.109 3.996 9.75 1 58.84 367 LYS A C 1
ATOM 2920 O O . LYS A 1 367 ? 29.875 3.986 10.719 1 58.84 367 LYS A O 1
ATOM 2925 N N . GLY A 1 368 ? 28.047 3.197 9.617 1 55.34 368 GLY A N 1
ATOM 2926 C CA . GLY A 1 368 ? 27.797 2.174 10.625 1 55.34 368 GLY A CA 1
ATOM 2927 C C . GLY A 1 368 ? 28.875 1.106 10.664 1 55.34 368 GLY A C 1
ATOM 2928 O O . GLY A 1 368 ? 29.234 0.615 11.734 1 55.34 368 GLY A O 1
ATOM 2929 N N . SER A 1 369 ? 29.312 0.727 9.492 1 57.34 369 SER A N 1
ATOM 2930 C CA . SER A 1 369 ? 30.375 -0.273 9.406 1 57.34 369 SER A CA 1
ATOM 2931 C C . SER A 1 369 ? 31.672 0.258 9.984 1 57.34 369 SER A C 1
ATOM 2933 O O . SER A 1 369 ? 32.406 -0.473 10.664 1 57.34 369 SER A O 1
ATOM 2935 N N . SER A 1 370 ? 32 1.444 9.656 1 56.62 370 SER A N 1
ATOM 2936 C CA . SER A 1 370 ? 33.219 2.055 10.188 1 56.62 370 SER A CA 1
ATOM 2937 C C . SER A 1 370 ? 33.156 2.195 11.703 1 56.62 370 SER A C 1
ATOM 2939 O O . SER A 1 370 ? 34.156 2.004 12.398 1 56.62 370 SER A O 1
ATOM 2941 N N . ALA A 1 371 ? 32.062 2.459 12.172 1 52.66 371 ALA A N 1
ATOM 2942 C CA . ALA A 1 371 ? 31.891 2.592 13.609 1 52.66 371 ALA A CA 1
ATOM 2943 C C . ALA A 1 371 ? 32.062 1.246 14.312 1 52.66 371 ALA A C 1
ATOM 2945 O O . ALA A 1 371 ? 32.625 1.175 15.398 1 52.66 371 ALA A O 1
ATOM 2946 N N . ASP A 1 372 ? 31.516 0.172 13.727 1 52.53 372 ASP A N 1
ATOM 2947 C CA . ASP A 1 372 ? 31.688 -1.178 14.258 1 52.53 372 ASP A CA 1
ATOM 2948 C C . ASP A 1 372 ? 33.156 -1.59 14.266 1 52.53 372 ASP A C 1
ATOM 2950 O O . ASP A 1 372 ? 33.625 -2.246 15.195 1 52.53 372 ASP A O 1
ATOM 2954 N N . GLU A 1 373 ? 33.812 -1.249 13.203 1 48.75 373 GLU A N 1
ATOM 2955 C CA . GLU A 1 373 ? 35.25 -1.549 13.133 1 48.75 373 GLU A CA 1
ATOM 2956 C C . GLU A 1 373 ? 36.031 -0.761 14.18 1 48.75 373 GLU A C 1
ATOM 2958 O O . GLU A 1 373 ? 36.969 -1.288 14.797 1 48.75 373 GLU A O 1
ATOM 2963 N N . ALA A 1 374 ? 35.688 0.42 14.422 1 47.06 374 ALA A N 1
ATOM 2964 C CA . ALA A 1 374 ? 36.344 1.25 15.414 1 47.06 374 ALA A CA 1
ATOM 2965 C C . ALA A 1 374 ? 36.031 0.783 16.828 1 47.06 374 ALA A C 1
ATOM 2967 O O . ALA A 1 374 ? 36.844 0.934 17.75 1 47.06 374 ALA A O 1
ATOM 2968 N N . ALA A 1 375 ? 34.906 0.18 17.031 1 52.03 375 ALA A N 1
ATOM 2969 C CA . ALA A 1 375 ? 34.469 -0.307 18.344 1 52.03 375 ALA A CA 1
ATOM 2970 C C . ALA A 1 375 ? 35.094 -1.674 18.641 1 52.03 375 ALA A C 1
ATOM 2972 O O . ALA A 1 375 ? 35.094 -2.113 19.797 1 52.03 375 ALA A O 1
ATOM 2973 N N . GLN A 1 376 ? 35.562 -2.344 17.734 1 37.38 376 GLN A N 1
ATOM 2974 C CA . GLN A 1 376 ? 36.344 -3.568 17.969 1 37.38 376 GLN A CA 1
ATOM 2975 C C . GLN A 1 376 ? 37.812 -3.262 18.234 1 37.38 376 GLN A C 1
ATOM 2977 O O . GLN A 1 376 ? 38.438 -3.938 19.031 1 37.38 376 GLN A O 1
ATOM 2982 N N . MET B 1 1 ? 3.348 -60.781 5.504 1 20.83 1 MET B N 1
ATOM 2983 C CA . MET B 1 1 ? 3.084 -60.75 4.066 1 20.83 1 MET B CA 1
ATOM 2984 C C . MET B 1 1 ? 3.539 -59.438 3.443 1 20.83 1 MET B C 1
ATOM 2986 O O . MET B 1 1 ? 3.658 -59.344 2.223 1 20.83 1 MET B O 1
ATOM 2990 N N . LEU B 1 2 ? 3.533 -58.375 4.289 1 21 2 LEU B N 1
ATOM 2991 C CA . LEU B 1 2 ? 3.629 -57 3.812 1 21 2 LEU B CA 1
ATOM 2992 C C . LEU B 1 2 ? 5.039 -56.688 3.318 1 21 2 LEU B C 1
ATOM 2994 O O . LEU B 1 2 ? 5.281 -55.625 2.75 1 21 2 LEU B O 1
ATOM 2998 N N . VAL B 1 3 ? 6.098 -57.406 3.707 1 24.22 3 VAL B N 1
ATOM 2999 C CA . VAL B 1 3 ? 7.523 -57.188 3.484 1 24.22 3 VAL B CA 1
ATOM 3000 C C . VAL B 1 3 ? 7.844 -57.344 1.998 1 24.22 3 VAL B C 1
ATOM 3002 O O . VAL B 1 3 ? 8.812 -56.75 1.506 1 24.22 3 VAL B O 1
ATOM 3005 N N . HIS B 1 4 ? 7.227 -58.219 1.245 1 26.98 4 HIS B N 1
ATOM 3006 C CA . HIS B 1 4 ? 7.668 -58.688 -0.063 1 26.98 4 HIS B CA 1
ATOM 3007 C C . HIS B 1 4 ? 7.383 -57.656 -1.145 1 26.98 4 HIS B C 1
ATOM 3009 O O . HIS B 1 4 ? 7.75 -57.844 -2.307 1 26.98 4 HIS B O 1
ATOM 3015 N N . ALA B 1 5 ? 6.367 -56.781 -0.894 1 24.55 5 ALA B N 1
ATOM 3016 C CA . ALA B 1 5 ? 5.848 -56 -2.01 1 24.55 5 ALA B CA 1
ATOM 3017 C C . ALA B 1 5 ? 6.848 -54.938 -2.439 1 24.55 5 ALA B C 1
ATOM 3019 O O . ALA B 1 5 ? 6.707 -54.344 -3.512 1 24.55 5 ALA B O 1
ATOM 3020 N N . VAL B 1 6 ? 7.785 -54.5 -1.561 1 25.67 6 VAL B N 1
ATOM 3021 C CA . VAL B 1 6 ? 8.656 -53.344 -1.854 1 25.67 6 VAL B CA 1
ATOM 3022 C C . VAL B 1 6 ? 9.688 -53.75 -2.906 1 25.67 6 VAL B C 1
ATOM 3024 O O . VAL B 1 6 ? 10.281 -52.875 -3.559 1 25.67 6 VAL B O 1
ATOM 3027 N N . ASP B 1 7 ? 10.062 -55.031 -3.076 1 28.06 7 ASP B N 1
ATOM 3028 C CA . ASP B 1 7 ? 11.164 -55.469 -3.924 1 28.06 7 ASP B CA 1
ATOM 3029 C C . ASP B 1 7 ? 10.82 -55.312 -5.402 1 28.06 7 ASP B C 1
ATOM 3031 O O . ASP B 1 7 ? 11.719 -55.094 -6.23 1 28.06 7 ASP B O 1
ATOM 3035 N N . ASP B 1 8 ? 9.555 -55.469 -5.77 1 28.23 8 ASP B N 1
ATOM 3036 C CA . ASP B 1 8 ? 9.219 -55.594 -7.188 1 28.23 8 ASP B CA 1
ATOM 3037 C C . ASP B 1 8 ? 9.281 -54.219 -7.883 1 28.23 8 ASP B C 1
ATOM 3039 O O . ASP B 1 8 ? 9.273 -54.156 -9.109 1 28.23 8 ASP B O 1
ATOM 3043 N N . VAL B 1 9 ? 9.047 -53.125 -7.199 1 27.97 9 VAL B N 1
ATOM 3044 C CA . VAL B 1 9 ? 9 -51.844 -7.91 1 27.97 9 VAL B CA 1
ATOM 3045 C C . VAL B 1 9 ? 10.391 -51.5 -8.43 1 27.97 9 VAL B C 1
ATOM 3047 O O . VAL B 1 9 ? 10.539 -50.625 -9.281 1 27.97 9 VAL B O 1
ATOM 3050 N N . GLY B 1 10 ? 11.516 -52.062 -7.926 1 27.06 10 GLY B N 1
ATOM 3051 C CA . GLY B 1 10 ? 12.875 -51.781 -8.383 1 27.06 10 GLY B CA 1
ATOM 3052 C C . GLY B 1 10 ? 13.117 -52.219 -9.82 1 27.06 10 GLY B C 1
ATOM 3053 O O . GLY B 1 10 ? 13.875 -51.562 -10.539 1 27.06 10 GLY B O 1
ATOM 3054 N N . HIS B 1 11 ? 12.594 -53.375 -10.188 1 31.72 11 HIS B N 1
ATOM 3055 C CA . HIS B 1 11 ? 12.984 -53.969 -11.469 1 31.72 11 HIS B CA 1
ATOM 3056 C C . HIS B 1 11 ? 12.406 -53.188 -12.633 1 31.72 11 HIS B C 1
ATOM 3058 O O . HIS B 1 11 ? 13.008 -53.125 -13.711 1 31.72 11 HIS B O 1
ATOM 3064 N N . ALA B 1 12 ? 11.148 -52.688 -12.492 1 28.36 12 ALA B N 1
ATOM 3065 C CA . ALA B 1 12 ? 10.5 -52.125 -13.672 1 28.36 12 ALA B CA 1
ATOM 3066 C C . ALA B 1 12 ? 11.195 -50.844 -14.109 1 28.36 12 ALA B C 1
ATOM 3068 O O . ALA B 1 12 ? 11.227 -50.531 -15.305 1 28.36 12 ALA B O 1
ATOM 3069 N N . VAL B 1 13 ? 11.727 -50.031 -13.227 1 28.75 13 VAL B N 1
ATOM 3070 C CA . VAL B 1 13 ? 12.344 -48.781 -13.656 1 28.75 13 VAL B CA 1
ATOM 3071 C C . VAL B 1 13 ? 13.617 -49.094 -14.453 1 28.75 13 VAL B C 1
ATOM 3073 O O . VAL B 1 13 ? 14.125 -48.219 -15.172 1 28.75 13 VAL B O 1
ATOM 3076 N N . SER B 1 14 ? 14.195 -50.281 -14.336 1 27.53 14 SER B N 1
ATOM 3077 C CA . SER B 1 14 ? 15.445 -50.562 -15.031 1 27.53 14 SER B CA 1
ATOM 3078 C C . SER B 1 14 ? 15.242 -50.594 -16.547 1 27.53 14 SER B C 1
ATOM 3080 O O . SER B 1 14 ? 16.141 -50.219 -17.312 1 27.53 14 SER B O 1
ATOM 3082 N N . GLU B 1 15 ? 14.156 -51.25 -17 1 28.11 15 GLU B N 1
ATOM 3083 C CA . GLU B 1 15 ? 14.125 -51.562 -18.422 1 28.11 15 GLU B CA 1
ATOM 3084 C C . GLU B 1 15 ? 13.953 -50.281 -19.25 1 28.11 15 GLU B C 1
ATOM 3086 O O . GLU B 1 15 ? 14.25 -50.25 -20.453 1 28.11 15 GLU B O 1
ATOM 3091 N N . LEU B 1 16 ? 13.141 -49.344 -18.75 1 24.83 16 LEU B N 1
ATOM 3092 C CA . LEU B 1 16 ? 12.82 -48.281 -19.703 1 24.83 16 LEU B CA 1
ATOM 3093 C C . LEU B 1 16 ? 14.047 -47.406 -19.969 1 24.83 16 LEU B C 1
ATOM 3095 O O . LEU B 1 16 ? 13.984 -46.469 -20.766 1 24.83 16 LEU B O 1
ATOM 3099 N N . CYS B 1 17 ? 15.086 -47.469 -19.109 1 27.16 17 CYS B N 1
ATOM 3100 C CA . CYS B 1 17 ? 16.188 -46.5 -19.188 1 27.16 17 CYS B CA 1
ATOM 3101 C C . CYS B 1 17 ? 17.125 -46.844 -20.344 1 27.16 17 CYS B C 1
ATOM 3103 O O . CYS B 1 17 ? 18.266 -46.406 -20.359 1 27.16 17 CYS B O 1
ATOM 3105 N N . ASN B 1 18 ? 16.812 -47.75 -21.203 1 26.25 18 ASN B N 1
ATOM 3106 C CA . ASN B 1 18 ? 17.859 -47.969 -22.203 1 26.25 18 ASN B CA 1
ATOM 3107 C C . ASN B 1 18 ? 18.078 -46.719 -23.062 1 26.25 18 ASN B C 1
ATOM 3109 O O . ASN B 1 18 ? 17.859 -46.75 -24.281 1 26.25 18 ASN B O 1
ATOM 3113 N N . LEU B 1 19 ? 17.656 -45.531 -22.625 1 23.73 19 LEU B N 1
ATOM 3114 C CA . LEU B 1 19 ? 17.906 -44.5 -23.625 1 23.73 19 LEU B CA 1
ATOM 3115 C C . LEU B 1 19 ? 19.391 -44.344 -23.891 1 23.73 19 LEU B C 1
ATOM 3117 O O . LEU B 1 19 ? 20.219 -44.531 -23 1 23.73 19 LEU B O 1
ATOM 3121 N N . PRO B 1 20 ? 19.875 -44.344 -25.188 1 23.45 20 PRO B N 1
ATOM 3122 C CA . PRO B 1 20 ? 21.266 -44.344 -25.656 1 23.45 20 PRO B CA 1
ATOM 3123 C C . PRO B 1 20 ? 22.109 -43.25 -25.016 1 23.45 20 PRO B C 1
ATOM 3125 O O . PRO B 1 20 ? 21.578 -42.25 -24.562 1 23.45 20 PRO B O 1
ATOM 3128 N N . GLU B 1 21 ? 23.422 -43.531 -24.594 1 25.3 21 GLU B N 1
ATOM 3129 C CA . GLU B 1 21 ? 24.594 -42.938 -23.953 1 25.3 21 GLU B CA 1
ATOM 3130 C C . GLU B 1 21 ? 25 -41.656 -24.641 1 25.3 21 GLU B C 1
ATOM 3132 O O . GLU B 1 21 ? 26.016 -41.062 -24.281 1 25.3 21 GLU B O 1
ATOM 3137 N N . THR B 1 22 ? 24.453 -41.281 -25.781 1 24.47 22 THR B N 1
ATOM 3138 C CA . THR B 1 22 ? 25.234 -40.375 -26.609 1 24.47 22 THR B CA 1
ATOM 3139 C C . THR B 1 22 ? 25.391 -39 -25.938 1 24.47 22 THR B C 1
ATOM 3141 O O . THR B 1 22 ? 26.156 -38.156 -26.422 1 24.47 22 THR B O 1
ATOM 3144 N N . PHE B 1 23 ? 24.406 -38.594 -25.125 1 22.19 23 PHE B N 1
ATOM 3145 C CA . PHE B 1 23 ? 24.422 -37.125 -24.984 1 22.19 23 PHE B CA 1
ATOM 3146 C C . PHE B 1 23 ? 25.531 -36.688 -24.047 1 22.19 23 PHE B C 1
ATOM 3148 O O . PHE B 1 23 ? 25.578 -35.5 -23.672 1 22.19 23 PHE B O 1
ATOM 3155 N N . ALA B 1 24 ? 26.359 -37.625 -23.5 1 21.05 24 ALA B N 1
ATOM 3156 C CA . ALA B 1 24 ? 27.078 -37.219 -22.297 1 21.05 24 ALA B CA 1
ATOM 3157 C C . ALA B 1 24 ? 28.266 -36.312 -22.641 1 21.05 24 ALA B C 1
ATOM 3159 O O . ALA B 1 24 ? 29.125 -36.062 -21.797 1 21.05 24 ALA B O 1
ATOM 3160 N N . GLU B 1 25 ? 28.531 -36.125 -23.844 1 22.14 25 GLU B N 1
ATOM 3161 C CA . GLU B 1 25 ? 29.844 -35.5 -23.844 1 22.14 25 GLU B CA 1
ATOM 3162 C C . GLU B 1 25 ? 29.797 -34.125 -23.203 1 22.14 25 GLU B C 1
ATOM 3164 O O . GLU B 1 25 ? 29.172 -33.188 -23.734 1 22.14 25 GLU B O 1
ATOM 3169 N N . ALA B 1 26 ? 29.703 -34.094 -21.859 1 22.77 26 ALA B N 1
ATOM 3170 C CA . ALA B 1 26 ? 29.703 -32.875 -21.078 1 22.77 26 ALA B CA 1
ATOM 3171 C C . ALA B 1 26 ? 30.906 -32 -21.453 1 22.77 26 ALA B C 1
ATOM 3173 O O . ALA B 1 26 ? 32.031 -32.5 -21.5 1 22.77 26 ALA B O 1
ATOM 3174 N N . ALA B 1 27 ? 30.75 -30.984 -22.281 1 22.92 27 ALA B N 1
ATOM 3175 C CA . ALA B 1 27 ? 31.766 -29.984 -22.578 1 22.92 27 ALA B CA 1
ATOM 3176 C C . ALA B 1 27 ? 32.531 -29.578 -21.328 1 22.92 27 ALA B C 1
ATOM 3178 O O . ALA B 1 27 ? 32 -29.609 -20.219 1 22.92 27 ALA B O 1
ATOM 3179 N N . PRO B 1 28 ? 33.875 -29.5 -21.359 1 22.47 28 PRO B N 1
ATOM 3180 C CA . PRO B 1 28 ? 34.781 -29.156 -20.234 1 22.47 28 PRO B CA 1
ATOM 3181 C C . PRO B 1 28 ? 34.312 -27.922 -19.469 1 22.47 28 PRO B C 1
ATOM 3183 O O . PRO B 1 28 ? 33.625 -27.062 -20.031 1 22.47 28 PRO B O 1
ATOM 3186 N N . ALA B 1 29 ? 34.188 -28.047 -18.156 1 25.56 29 ALA B N 1
ATOM 3187 C CA . ALA B 1 29 ? 33.844 -27.141 -17.062 1 25.56 29 ALA B CA 1
ATOM 3188 C C . ALA B 1 29 ? 34.688 -25.859 -17.141 1 25.56 29 ALA B C 1
ATOM 3190 O O . ALA B 1 29 ? 35.469 -25.578 -16.25 1 25.56 29 ALA B O 1
ATOM 3191 N N . GLY B 1 30 ? 35.25 -25.516 -18.297 1 21.16 30 GLY B N 1
ATOM 3192 C CA . GLY B 1 30 ? 36.188 -24.406 -18.125 1 21.16 30 GLY B CA 1
ATOM 3193 C C . GLY B 1 30 ? 35.625 -23.266 -17.297 1 21.16 30 GLY B C 1
ATOM 3194 O O . GLY B 1 30 ? 34.438 -23.312 -16.906 1 21.16 30 GLY B O 1
ATOM 3195 N N . GLU B 1 31 ? 36.219 -21.984 -17.547 1 23.98 31 GLU B N 1
ATOM 3196 C CA . GLU B 1 31 ? 36.531 -20.75 -16.844 1 23.98 31 GLU B CA 1
ATOM 3197 C C . GLU B 1 31 ? 35.281 -19.938 -16.562 1 23.98 31 GLU B C 1
ATOM 3199 O O . GLU B 1 31 ? 35.344 -18.828 -16.047 1 23.98 31 GLU B O 1
ATOM 3204 N N . HIS B 1 32 ? 34.219 -20.391 -17.203 1 23.38 32 HIS B N 1
ATOM 3205 C CA . HIS B 1 32 ? 33.219 -19.328 -17.141 1 23.38 32 HIS B CA 1
ATOM 3206 C C . HIS B 1 32 ? 32.594 -19.234 -15.75 1 23.38 32 HIS B C 1
ATOM 3208 O O . HIS B 1 32 ? 31.531 -18.609 -15.586 1 23.38 32 HIS B O 1
ATOM 3214 N N . ALA B 1 33 ? 33.125 -20.078 -14.82 1 26.14 33 ALA B N 1
ATOM 3215 C CA . ALA B 1 33 ? 32.438 -20.078 -13.523 1 26.14 33 ALA B CA 1
ATOM 3216 C C . ALA B 1 33 ? 32.375 -18.672 -12.945 1 26.14 33 ALA B C 1
ATOM 3218 O O . ALA B 1 33 ? 31.797 -18.469 -11.867 1 26.14 33 ALA B O 1
ATOM 3219 N N . THR B 1 34 ? 33.375 -17.922 -13.383 1 24.41 34 THR B N 1
ATOM 3220 C CA . THR B 1 34 ? 33.531 -16.75 -12.539 1 24.41 34 THR B CA 1
ATOM 3221 C C . THR B 1 34 ? 32.312 -15.859 -12.594 1 24.41 34 THR B C 1
ATOM 3223 O O . THR B 1 34 ? 32.312 -14.719 -12.109 1 24.41 34 THR B O 1
ATOM 3226 N N . LEU B 1 35 ? 31.359 -16.297 -13.414 1 24.27 35 LEU B N 1
ATOM 3227 C CA . LEU B 1 35 ? 30.406 -15.227 -13.664 1 24.27 35 LEU B CA 1
ATOM 3228 C C . LEU B 1 35 ? 29.688 -14.836 -12.375 1 24.27 35 LEU B C 1
ATOM 3230 O O . LEU B 1 35 ? 29.391 -13.656 -12.156 1 24.27 35 LEU B O 1
ATOM 3234 N N . PHE B 1 36 ? 28.984 -15.891 -11.773 1 24.84 36 PHE B N 1
ATOM 3235 C CA . PHE B 1 36 ? 28.047 -15.477 -10.742 1 24.84 36 PHE B CA 1
ATOM 3236 C C . PHE B 1 36 ? 28.75 -15.312 -9.398 1 24.84 36 PHE B C 1
ATOM 3238 O O . PHE B 1 36 ? 28.641 -16.172 -8.523 1 24.84 36 PHE B O 1
ATOM 3245 N N . SER B 1 37 ? 30 -15.078 -9.266 1 25.12 37 SER B N 1
ATOM 3246 C CA . SER B 1 37 ? 30.375 -14.742 -7.895 1 25.12 37 SER B CA 1
ATOM 3247 C C . SER B 1 37 ? 29.328 -13.844 -7.242 1 25.12 37 SER B C 1
ATOM 3249 O O . SER B 1 37 ? 28.578 -13.156 -7.938 1 25.12 37 SER B O 1
ATOM 3251 N N . GLU B 1 38 ? 29.234 -13.859 -5.836 1 28.31 38 GLU B N 1
ATOM 3252 C CA . GLU B 1 38 ? 28.203 -13.219 -5.012 1 28.31 38 GLU B CA 1
ATOM 3253 C C . GLU B 1 38 ? 27.844 -11.844 -5.559 1 28.31 38 GLU B C 1
ATOM 3255 O O . GLU B 1 38 ? 26.688 -11.445 -5.531 1 28.31 38 GLU B O 1
ATOM 3260 N N . GLY B 1 39 ? 28.875 -10.984 -5.492 1 26.89 39 GLY B N 1
ATOM 3261 C CA . GLY B 1 39 ? 28.812 -9.562 -5.777 1 26.89 39 GLY B CA 1
ATOM 3262 C C . GLY B 1 39 ? 28.516 -9.258 -7.234 1 26.89 39 GLY B C 1
ATOM 3263 O O . GLY B 1 39 ? 28.781 -8.156 -7.715 1 26.89 39 GLY B O 1
ATOM 3264 N N . SER B 1 40 ? 28.453 -10.328 -8.039 1 26.7 40 SER B N 1
ATOM 3265 C CA . SER B 1 40 ? 28.547 -10.016 -9.461 1 26.7 40 SER B CA 1
ATOM 3266 C C . SER B 1 40 ? 27.359 -9.203 -9.93 1 26.7 40 SER B C 1
ATOM 3268 O O . SER B 1 40 ? 26.219 -9.5 -9.562 1 26.7 40 SER B O 1
ATOM 3270 N N . SER B 1 41 ? 27.672 -8.023 -10.43 1 27.72 41 SER B N 1
ATOM 3271 C CA . SER B 1 41 ? 26.844 -7.016 -11.086 1 27.72 41 SER B CA 1
ATOM 3272 C C . SER B 1 41 ? 25.953 -7.645 -12.156 1 27.72 41 SER B C 1
ATOM 3274 O O . SER B 1 41 ? 26.406 -8.461 -12.953 1 27.72 41 SER B O 1
ATOM 3276 N N . ASP B 1 42 ? 24.781 -8.008 -11.82 1 27.83 42 ASP B N 1
ATOM 3277 C CA . ASP B 1 42 ? 23.828 -8.266 -12.883 1 27.83 42 ASP B CA 1
ATOM 3278 C C . ASP B 1 42 ? 24.156 -7.461 -14.133 1 27.83 42 ASP B C 1
ATOM 3280 O O . ASP B 1 42 ? 23.391 -6.574 -14.531 1 27.83 42 ASP B O 1
ATOM 3284 N N . GLU B 1 43 ? 25.469 -7.148 -14.289 1 28.22 43 GLU B N 1
ATOM 3285 C CA . GLU B 1 43 ? 25.859 -6.609 -15.594 1 28.22 43 GLU B CA 1
ATOM 3286 C C . GLU B 1 43 ? 25.469 -7.559 -16.719 1 28.22 43 GLU B C 1
ATOM 3288 O O . GLU B 1 43 ? 25.828 -8.734 -16.703 1 28.22 43 GLU B O 1
ATOM 3293 N N . PHE B 1 44 ? 24.344 -7.395 -17.344 1 26.86 44 PHE B N 1
ATOM 3294 C CA . PHE B 1 44 ? 24.125 -7.832 -18.719 1 26.86 44 PHE B CA 1
ATOM 3295 C C . PHE B 1 44 ? 25.406 -7.789 -19.516 1 26.86 44 PHE B C 1
ATOM 3297 O O . PHE B 1 44 ? 25.953 -6.711 -19.766 1 26.86 44 PHE B O 1
ATOM 3304 N N . ASP B 1 45 ? 26.297 -8.68 -19.219 1 27.72 45 ASP B N 1
ATOM 3305 C CA . ASP B 1 45 ? 27.422 -8.805 -20.141 1 27.72 45 ASP B CA 1
ATOM 3306 C C . ASP B 1 45 ? 26.938 -8.898 -21.578 1 27.72 45 ASP B C 1
ATOM 3308 O O . ASP B 1 45 ? 26.547 -9.977 -22.047 1 27.72 45 ASP B O 1
ATOM 3312 N N . TRP B 1 46 ? 26.422 -7.789 -22.141 1 28.08 46 TRP B N 1
ATOM 3313 C CA . TRP B 1 46 ? 26.078 -7.59 -23.547 1 28.08 46 TRP B CA 1
ATOM 3314 C C . TRP B 1 46 ? 27.203 -8.086 -24.453 1 28.08 46 TRP B C 1
ATOM 3316 O O . TRP B 1 46 ? 27.062 -8.062 -25.672 1 28.08 46 TRP B O 1
ATOM 3326 N N . GLU B 1 47 ? 28.391 -8.344 -23.828 1 29.61 47 GLU B N 1
ATOM 3327 C CA . GLU B 1 47 ? 29.422 -8.727 -24.766 1 29.61 47 GLU B CA 1
ATOM 3328 C C . GLU B 1 47 ? 29.141 -10.094 -25.375 1 29.61 47 GLU B C 1
ATOM 3330 O O . GLU B 1 47 ? 29.766 -10.484 -26.375 1 29.61 47 GLU B O 1
ATOM 3335 N N . LEU B 1 48 ? 28.312 -10.82 -24.641 1 28.97 48 LEU B N 1
ATOM 3336 C CA . LEU B 1 48 ? 28.281 -12.156 -25.219 1 28.97 48 LEU B CA 1
ATOM 3337 C C . LEU B 1 48 ? 27.422 -12.188 -26.484 1 28.97 48 LEU B C 1
ATOM 3339 O O . LEU B 1 48 ? 27.25 -13.242 -27.094 1 28.97 48 LEU B O 1
ATOM 3343 N N . PHE B 1 49 ? 26.531 -11.18 -26.688 1 26.62 49 PHE B N 1
ATOM 3344 C CA . PHE B 1 49 ? 25.812 -11.305 -27.953 1 26.62 49 PHE B CA 1
ATOM 3345 C C . PHE B 1 49 ? 26.75 -11.031 -29.125 1 26.62 49 PHE B C 1
ATOM 3347 O O . PHE B 1 49 ? 26.969 -9.875 -29.5 1 26.62 49 PHE B O 1
ATOM 3354 N N . ASP B 1 50 ? 27.797 -11.758 -29.172 1 27.2 50 ASP B N 1
ATOM 3355 C CA . ASP B 1 50 ? 28.5 -11.789 -30.453 1 27.2 50 ASP B CA 1
ATOM 3356 C C . ASP B 1 50 ? 27.547 -12.164 -31.594 1 27.2 50 ASP B C 1
ATOM 3358 O O . ASP B 1 50 ? 27.031 -13.289 -31.625 1 27.2 50 ASP B O 1
ATOM 3362 N N . VAL B 1 51 ? 26.594 -11.211 -32.031 1 27.42 51 VAL B N 1
ATOM 3363 C CA . VAL B 1 51 ? 25.922 -11.391 -33.312 1 27.42 51 VAL B CA 1
ATOM 3364 C C . VAL B 1 51 ? 26.906 -11.984 -34.312 1 27.42 51 VAL B C 1
ATOM 3366 O O . VAL B 1 51 ? 28.031 -11.5 -34.469 1 27.42 51 VAL B O 1
ATOM 3369 N N . GLY B 1 52 ? 26.844 -13.258 -34.375 1 27.67 52 GLY B N 1
ATOM 3370 C CA . GLY B 1 52 ? 27.562 -13.922 -35.469 1 27.67 52 GLY B CA 1
ATOM 3371 C C . GLY B 1 52 ? 27.75 -13.055 -36.688 1 27.67 52 GLY B C 1
ATOM 3372 O O . GLY B 1 52 ? 27 -12.094 -36.906 1 27.67 52 GLY B O 1
ATOM 3373 N N . GLU B 1 53 ? 28.938 -12.969 -37.219 1 29.38 53 GLU B N 1
ATOM 3374 C CA . GLU B 1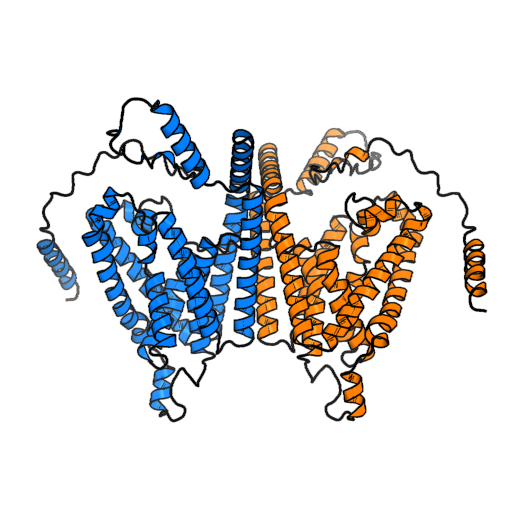 53 ? 29.375 -12.383 -38.5 1 29.38 53 GLU B CA 1
ATOM 3375 C C . GLU B 1 53 ? 28.359 -12.633 -39.594 1 29.38 53 GLU B C 1
ATOM 3377 O O . GLU B 1 53 ? 28.125 -13.781 -39.969 1 29.38 53 GLU B O 1
ATOM 3382 N N . LEU B 1 54 ? 27.172 -11.969 -39.5 1 26.8 54 LEU B N 1
ATOM 3383 C CA . LEU B 1 54 ? 26.531 -11.992 -40.812 1 26.8 54 LEU B CA 1
ATOM 3384 C C . LEU B 1 54 ? 27.578 -11.875 -41.906 1 26.8 54 LEU B C 1
ATOM 3386 O O . LEU B 1 54 ? 28.594 -11.172 -41.75 1 26.8 54 LEU B O 1
ATOM 3390 N N . GLY B 1 55 ? 27.625 -12.891 -42.719 1 29.84 55 GLY B N 1
ATOM 3391 C CA . GLY B 1 55 ? 28.469 -13.07 -43.906 1 29.84 55 GLY B CA 1
ATOM 3392 C C . GLY B 1 55 ? 28.656 -11.789 -44.688 1 29.84 55 GLY B C 1
ATOM 3393 O O . GLY B 1 55 ? 27.672 -11.109 -45.031 1 29.84 55 GLY B O 1
ATOM 3394 N N . ASP B 1 56 ? 29.75 -11.039 -44.344 1 33.53 56 ASP B N 1
ATOM 3395 C CA . ASP B 1 56 ? 30.312 -9.922 -45.094 1 33.53 56 ASP B CA 1
ATOM 3396 C C . ASP B 1 56 ? 30.281 -10.211 -46.594 1 33.53 56 ASP B C 1
ATOM 3398 O O . ASP B 1 56 ? 31.328 -10.383 -47.219 1 33.53 56 ASP B O 1
ATOM 3402 N N . SER B 1 57 ? 29.422 -11.055 -47.031 1 29.55 57 SER B N 1
ATOM 3403 C CA . SER B 1 57 ? 29.766 -11.164 -48.438 1 29.55 57 SER B CA 1
ATOM 3404 C C . SER B 1 57 ? 29.625 -9.82 -49.156 1 29.55 57 SER B C 1
ATOM 3406 O O . SER B 1 57 ? 29.703 -9.75 -50.375 1 29.55 57 SER B O 1
ATOM 3408 N N . ALA B 1 58 ? 28.844 -8.875 -48.594 1 29.11 58 ALA B N 1
ATOM 3409 C CA . ALA B 1 58 ? 28.688 -7.895 -49.656 1 29.11 58 ALA B CA 1
ATOM 3410 C C . ALA B 1 58 ? 29.984 -7.148 -49.938 1 29.11 58 ALA B C 1
ATOM 3412 O O . ALA B 1 58 ? 30.875 -7.113 -49.094 1 29.11 58 ALA B O 1
ATOM 3413 N N . GLY B 1 59 ? 30.125 -6.301 -50.969 1 29.09 59 GLY B N 1
ATOM 3414 C CA . GLY B 1 59 ? 31.219 -5.727 -51.75 1 29.09 59 GLY B CA 1
ATOM 3415 C C . GLY B 1 59 ? 32.156 -4.863 -50.938 1 29.09 59 GLY B C 1
ATOM 3416 O O . GLY B 1 59 ? 31.797 -4.453 -49.812 1 29.09 59 GLY B O 1
ATOM 3417 N N . LYS B 1 60 ? 33.469 -4.59 -51.438 1 34.34 60 LYS B N 1
ATOM 3418 C CA . LYS B 1 60 ? 34.812 -4.18 -51.125 1 34.34 60 LYS B CA 1
ATOM 3419 C C . LYS B 1 60 ? 34.844 -2.855 -50.375 1 34.34 60 LYS B C 1
ATOM 3421 O O . LYS B 1 60 ? 35.812 -2.514 -49.719 1 34.34 60 LYS B O 1
ATOM 3426 N N . GLY B 1 61 ? 34.062 -1.875 -50.75 1 34.56 61 GLY B N 1
ATOM 3427 C CA . GLY B 1 61 ? 34.75 -0.601 -50.594 1 34.56 61 GLY B CA 1
ATOM 3428 C C . GLY B 1 61 ? 34.625 -0.028 -49.188 1 34.56 61 GLY B C 1
ATOM 3429 O O . GLY B 1 61 ? 35.281 0.974 -48.875 1 34.56 61 GLY B O 1
ATOM 3430 N N . GLY B 1 62 ? 33.312 -0.019 -48.656 1 39.53 62 GLY B N 1
ATOM 3431 C CA . GLY B 1 62 ? 33.312 0.856 -47.469 1 39.53 62 GLY B CA 1
ATOM 3432 C C . GLY B 1 62 ? 33.812 0.176 -46.219 1 39.53 62 GLY B C 1
ATOM 3433 O O . GLY B 1 62 ? 33.719 -1.047 -46.094 1 39.53 62 GLY B O 1
ATOM 3434 N N . SER B 1 63 ? 34.844 0.784 -45.531 1 43.22 63 SER B N 1
ATOM 3435 C CA . SER B 1 63 ? 35.656 0.237 -44.469 1 43.22 63 SER B CA 1
ATOM 3436 C C . SER B 1 63 ? 34.812 -0.424 -43.406 1 43.22 63 SER B C 1
ATOM 3438 O O . SER B 1 63 ? 33.75 0.092 -43.031 1 43.22 63 SER B O 1
ATOM 3440 N N . PRO B 1 64 ? 34.938 -1.769 -43.188 1 49.81 64 PRO B N 1
ATOM 3441 C CA . PRO B 1 64 ? 34.344 -2.613 -42.156 1 49.81 64 PRO B CA 1
ATOM 3442 C C . PRO B 1 64 ? 34.219 -1.903 -40.812 1 49.81 64 PRO B C 1
ATOM 3444 O O . PRO B 1 64 ? 33.281 -2.188 -40.031 1 49.81 64 PRO B O 1
ATOM 3447 N N . GLY B 1 65 ? 34.938 -0.846 -40.656 1 50.97 65 GLY B N 1
ATOM 3448 C CA . GLY B 1 65 ? 34.969 -0.12 -39.406 1 50.97 65 GLY B CA 1
ATOM 3449 C C . GLY B 1 65 ? 33.781 0.775 -39.188 1 50.97 65 GLY B C 1
ATOM 3450 O O . GLY B 1 65 ? 33.281 0.941 -38.062 1 50.97 65 GLY B O 1
ATOM 3451 N N . ALA B 1 66 ? 33.25 1.329 -40.312 1 51.06 66 ALA B N 1
ATOM 3452 C CA . ALA B 1 66 ? 32.125 2.244 -40.188 1 51.06 66 ALA B CA 1
ATOM 3453 C C . ALA B 1 66 ? 30.828 1.488 -39.875 1 51.06 66 ALA B C 1
ATOM 3455 O O . ALA B 1 66 ? 30.016 1.948 -39.062 1 51.06 66 ALA B O 1
ATOM 3456 N N . LYS B 1 67 ? 30.672 0.373 -40.406 1 49.34 67 LYS B N 1
ATOM 3457 C CA . LYS B 1 67 ? 29.469 -0.41 -40.125 1 49.34 67 LYS B CA 1
ATOM 3458 C C . LYS B 1 67 ? 29.469 -0.97 -38.719 1 49.34 67 LYS B C 1
ATOM 3460 O O . LYS B 1 67 ? 28.438 -0.968 -38.031 1 49.34 67 LYS B O 1
ATOM 3465 N N . GLN B 1 68 ? 30.641 -1.37 -38.312 1 53.06 68 GLN B N 1
ATOM 3466 C CA . GLN B 1 68 ? 30.719 -1.84 -36.938 1 53.06 68 GLN B CA 1
ATOM 3467 C C . GLN B 1 68 ? 30.469 -0.706 -35.938 1 53.06 68 GLN B C 1
ATOM 3469 O O . GLN B 1 68 ? 29.781 -0.898 -34.938 1 53.06 68 GLN B O 1
ATOM 3474 N N . ARG B 1 69 ? 30.844 0.562 -36.344 1 53.47 69 ARG B N 1
ATOM 3475 C CA . ARG B 1 69 ? 30.578 1.704 -35.469 1 53.47 69 ARG B CA 1
ATOM 3476 C C . ARG B 1 69 ? 29.094 2.066 -35.5 1 53.47 69 ARG B C 1
ATOM 3478 O O . ARG B 1 69 ? 28.5 2.363 -34.469 1 53.47 69 ARG B O 1
ATOM 3485 N N . LEU B 1 70 ? 28.578 1.942 -36.688 1 50.03 70 LEU B N 1
ATOM 3486 C CA . LEU B 1 70 ? 27.141 2.23 -36.781 1 50.03 70 LEU B CA 1
ATOM 3487 C C . LEU B 1 70 ? 26.328 1.155 -36.094 1 50.03 70 LEU B C 1
ATOM 3489 O O . LEU B 1 70 ? 25.359 1.465 -35.375 1 50.03 70 LEU B O 1
ATOM 3493 N N . GLN B 1 71 ? 26.672 -0.076 -36.281 1 48.19 71 GLN B N 1
ATOM 3494 C CA . GLN B 1 71 ? 25.984 -1.151 -35.562 1 48.19 71 GLN B CA 1
ATOM 3495 C C . GLN B 1 71 ? 26.188 -1.038 -34.062 1 48.19 71 GLN B C 1
ATOM 3497 O O . GLN B 1 71 ? 25.25 -1.218 -33.281 1 48.19 71 GLN B O 1
ATOM 3502 N N . ALA B 1 72 ? 27.422 -0.728 -33.656 1 49.34 72 ALA B N 1
ATOM 3503 C CA . ALA B 1 72 ? 27.641 -0.484 -32.219 1 49.34 72 ALA B CA 1
ATOM 3504 C C . ALA B 1 72 ? 26.875 0.747 -31.75 1 49.34 72 ALA B C 1
ATOM 3506 O O . ALA B 1 72 ? 26.281 0.736 -30.672 1 49.34 72 ALA B O 1
ATOM 3507 N N . ALA B 1 73 ? 26.859 1.757 -32.625 1 47.66 73 ALA B N 1
ATOM 3508 C CA . ALA B 1 73 ? 26.109 2.955 -32.281 1 47.66 73 ALA B CA 1
ATOM 3509 C C . ALA B 1 73 ? 24.609 2.668 -32.25 1 47.66 73 ALA B C 1
ATOM 3511 O O . ALA B 1 73 ? 23.891 3.107 -31.359 1 47.66 73 ALA B O 1
ATOM 3512 N N . LEU B 1 74 ? 24.141 1.936 -33.312 1 42.91 74 LEU B N 1
ATOM 3513 C CA . LEU B 1 74 ? 22.734 1.553 -33.344 1 42.91 74 LEU B CA 1
ATOM 3514 C C . LEU B 1 74 ? 22.406 0.593 -32.219 1 42.91 74 LEU B C 1
ATOM 3516 O O . LEU B 1 74 ? 21.359 0.738 -31.547 1 42.91 74 LEU B O 1
ATOM 3520 N N . ALA B 1 75 ? 23.156 -0.474 -32.031 1 42.84 75 ALA B N 1
ATOM 3521 C CA . ALA B 1 75 ? 22.969 -1.34 -30.859 1 42.84 75 ALA B CA 1
ATOM 3522 C C . ALA B 1 75 ? 23.062 -0.543 -29.562 1 42.84 75 ALA B C 1
ATOM 3524 O O . ALA B 1 75 ? 22.281 -0.749 -28.641 1 42.84 75 ALA B O 1
ATOM 3525 N N . ALA B 1 76 ? 24.078 0.337 -29.469 1 44.81 76 ALA B N 1
ATOM 3526 C CA . ALA B 1 76 ? 24.141 1.26 -28.344 1 44.81 76 ALA B CA 1
ATOM 3527 C C . ALA B 1 76 ? 22.891 2.133 -28.281 1 44.81 76 ALA B C 1
ATOM 3529 O O . ALA B 1 76 ? 22.344 2.367 -27.203 1 44.81 76 ALA B O 1
ATOM 3530 N N . ARG B 1 77 ? 22.547 2.66 -29.438 1 43.66 77 ARG B N 1
ATOM 3531 C CA . ARG B 1 77 ? 21.328 3.463 -29.547 1 43.66 77 ARG B CA 1
ATOM 3532 C C . ARG B 1 77 ? 20.094 2.619 -29.266 1 43.66 77 ARG B C 1
ATOM 3534 O O . ARG B 1 77 ? 19.141 3.086 -28.625 1 43.66 77 ARG B O 1
ATOM 3541 N N . LEU B 1 78 ? 19.953 1.497 -29.812 1 40.41 78 LEU B N 1
ATOM 3542 C CA . LEU B 1 78 ? 18.875 0.526 -29.672 1 40.41 78 LEU B CA 1
ATOM 3543 C C . LEU B 1 78 ? 18.922 -0.14 -28.297 1 40.41 78 LEU B C 1
ATOM 3545 O O . LEU B 1 78 ? 17.875 -0.522 -27.766 1 40.41 78 LEU B O 1
ATOM 3549 N N . ARG B 1 79 ? 20.047 -0.694 -27.969 1 45.19 79 ARG B N 1
ATOM 3550 C CA . ARG B 1 79 ? 20.219 -0.983 -26.547 1 45.19 79 ARG B CA 1
ATOM 3551 C C . ARG B 1 79 ? 19.969 0.262 -25.703 1 45.19 79 ARG B C 1
ATOM 3553 O O . ARG B 1 79 ? 20.266 0.276 -24.5 1 45.19 79 ARG B O 1
ATOM 3560 N N . GLY B 1 80 ? 19.391 1.347 -26.25 1 46.91 80 GLY B N 1
ATOM 3561 C CA . GLY B 1 80 ? 18.906 2.703 -26.047 1 46.91 80 GLY B CA 1
ATOM 3562 C C . GLY B 1 80 ? 18.828 3.102 -24.578 1 46.91 80 GLY B C 1
ATOM 3563 O O . GLY B 1 80 ? 17.781 2.963 -23.953 1 46.91 80 GLY B O 1
ATOM 3564 N N . ARG B 1 81 ? 19.938 3.035 -24.062 1 52.66 81 ARG B N 1
ATOM 3565 C CA . ARG B 1 81 ? 20.141 3.35 -22.656 1 52.66 81 ARG B CA 1
ATOM 3566 C C . ARG B 1 81 ? 19.391 4.621 -22.25 1 52.66 81 ARG B C 1
ATOM 3568 O O . ARG B 1 81 ? 19.578 5.668 -22.875 1 52.66 81 ARG B O 1
ATOM 3575 N N . MET B 1 82 ? 18.422 4.402 -21.734 1 62.19 82 MET B N 1
ATOM 3576 C CA . MET B 1 82 ? 17.594 5.492 -21.219 1 62.19 82 MET B CA 1
ATOM 3577 C C . MET B 1 82 ? 18.438 6.52 -20.484 1 62.19 82 MET B C 1
ATOM 3579 O O . MET B 1 82 ? 19.406 6.16 -19.797 1 62.19 82 MET B O 1
ATOM 3583 N N . SER B 1 83 ? 18.359 7.746 -20.922 1 66.88 83 SER B N 1
ATOM 3584 C CA . SER B 1 83 ? 18.938 8.836 -20.156 1 66.88 83 SER B CA 1
ATOM 3585 C C . SER B 1 83 ? 18.609 8.703 -18.672 1 66.88 83 SER B C 1
ATOM 3587 O O . SER B 1 83 ? 17.625 8.07 -18.312 1 66.88 83 SER B O 1
ATOM 3589 N N . PRO B 1 84 ? 19.562 9.117 -17.906 1 70.94 84 PRO B N 1
ATOM 3590 C CA . PRO B 1 84 ? 19.266 9.094 -16.469 1 70.94 84 PRO B CA 1
ATOM 3591 C C . PRO B 1 84 ? 17.891 9.68 -16.141 1 70.94 84 PRO B C 1
ATOM 3593 O O . PRO B 1 84 ? 17.203 9.172 -15.25 1 70.94 84 PRO B O 1
ATOM 3596 N N . ARG B 1 85 ? 17.594 10.727 -16.812 1 76 85 ARG B N 1
ATOM 3597 C CA . ARG B 1 85 ? 16.297 11.352 -16.578 1 76 85 ARG B CA 1
ATOM 3598 C C . ARG B 1 85 ? 15.156 10.391 -16.922 1 76 85 ARG B C 1
ATOM 3600 O O . ARG B 1 85 ? 14.148 10.336 -16.219 1 76 85 ARG B O 1
ATOM 3607 N N . ARG B 1 86 ? 15.367 9.68 -18 1 78.88 86 ARG B N 1
ATOM 3608 C CA . ARG B 1 86 ? 14.336 8.734 -18.422 1 78.88 86 ARG B CA 1
ATOM 3609 C C . ARG B 1 86 ? 14.266 7.547 -17.453 1 78.88 86 ARG B C 1
ATOM 3611 O O . ARG B 1 86 ? 13.18 7.035 -17.172 1 78.88 86 ARG B O 1
ATOM 3618 N N . ILE B 1 87 ? 15.359 7.141 -16.969 1 78.62 87 ILE B N 1
ATOM 3619 C CA . ILE B 1 87 ? 15.398 6.055 -16 1 78.62 87 ILE B CA 1
ATOM 3620 C C . ILE B 1 87 ? 14.68 6.477 -14.719 1 78.62 87 ILE B C 1
ATOM 3622 O O . ILE B 1 87 ? 13.875 5.719 -14.172 1 78.62 87 ILE B O 1
ATOM 3626 N N . LEU B 1 88 ? 14.961 7.672 -14.32 1 81.75 88 LEU B N 1
ATOM 3627 C CA . LEU B 1 88 ? 14.336 8.195 -13.109 1 81.75 88 LEU B CA 1
ATOM 3628 C C . LEU B 1 88 ? 12.82 8.273 -13.281 1 81.75 88 LEU B C 1
ATOM 3630 O O . LEU B 1 88 ? 12.07 7.875 -12.391 1 81.75 88 LEU B O 1
ATOM 3634 N N . LEU B 1 89 ? 12.406 8.75 -14.375 1 85.94 89 LEU B N 1
ATOM 3635 C CA . LEU B 1 89 ? 10.977 8.875 -14.633 1 85.94 89 LEU B CA 1
ATOM 3636 C C . LEU B 1 89 ? 10.305 7.504 -14.656 1 85.94 89 LEU B C 1
ATOM 3638 O O . LEU B 1 89 ? 9.234 7.32 -14.07 1 85.94 89 LEU B O 1
ATOM 3642 N N . ARG B 1 90 ? 10.93 6.57 -15.352 1 84.81 90 ARG B N 1
ATOM 3643 C CA . ARG B 1 90 ? 10.406 5.211 -15.422 1 84.81 90 ARG B CA 1
ATOM 3644 C C . ARG B 1 90 ? 10.258 4.605 -14.023 1 84.81 90 ARG B C 1
ATOM 3646 O O . ARG B 1 90 ? 9.211 4.043 -13.695 1 84.81 90 ARG B O 1
ATOM 3653 N N . ASP B 1 91 ? 11.242 4.766 -13.273 1 87.56 91 ASP B N 1
ATOM 3654 C CA . ASP B 1 91 ? 11.234 4.168 -11.945 1 87.56 91 ASP B CA 1
ATOM 3655 C C . ASP B 1 91 ? 10.219 4.852 -11.031 1 87.56 91 ASP B C 1
ATOM 3657 O O . ASP B 1 91 ? 9.578 4.195 -10.211 1 87.56 91 ASP B O 1
ATOM 3661 N N . LYS B 1 92 ? 10.102 6.141 -11.156 1 91.56 92 LYS B N 1
ATOM 3662 C CA . LYS B 1 92 ? 9.109 6.867 -10.367 1 91.56 92 LYS B CA 1
ATOM 3663 C C . LYS B 1 92 ? 7.691 6.465 -10.758 1 91.56 92 LYS B C 1
ATOM 3665 O O . LYS B 1 92 ? 6.836 6.266 -9.891 1 91.56 92 LYS B O 1
ATOM 3670 N N . LEU B 1 93 ? 7.488 6.336 -12.023 1 93.06 93 LEU B N 1
ATOM 3671 C CA . LEU B 1 93 ? 6.176 5.914 -12.5 1 93.06 93 LEU B CA 1
ATOM 3672 C C . LEU B 1 93 ? 5.859 4.496 -12.039 1 93.06 93 LEU B C 1
ATOM 3674 O O . LEU B 1 93 ? 4.73 4.203 -11.633 1 93.06 93 LEU B O 1
ATOM 3678 N N . ALA B 1 94 ? 6.828 3.646 -12.117 1 92.94 94 ALA B N 1
ATOM 3679 C CA . ALA B 1 94 ? 6.645 2.266 -11.672 1 92.94 94 ALA B CA 1
ATOM 3680 C C . ALA B 1 94 ? 6.336 2.205 -10.18 1 92.94 94 ALA B C 1
ATOM 3682 O O . ALA B 1 94 ? 5.469 1.438 -9.75 1 92.94 94 ALA B O 1
ATOM 3683 N N . PHE B 1 95 ? 7.055 3.023 -9.453 1 95.69 95 PHE B N 1
ATOM 3684 C CA . PHE B 1 95 ? 6.816 3.088 -8.016 1 95.69 95 PHE B CA 1
ATOM 3685 C C . PHE B 1 95 ? 5.391 3.541 -7.73 1 95.69 95 PHE B C 1
ATOM 3687 O O . PHE B 1 95 ? 4.711 2.965 -6.879 1 95.69 95 PHE B O 1
ATOM 3694 N N . LEU B 1 96 ? 4.98 4.539 -8.406 1 96.69 96 LEU B N 1
ATOM 3695 C CA . LEU B 1 96 ? 3.621 5.047 -8.266 1 96.69 96 LEU B CA 1
ATOM 3696 C C . LEU B 1 96 ? 2.6 3.967 -8.602 1 96.69 96 LEU B C 1
ATOM 3698 O O . LEU B 1 96 ? 1.672 3.719 -7.828 1 96.69 96 LEU B O 1
ATOM 3702 N N . LEU B 1 97 ? 2.777 3.291 -9.703 1 95.38 97 LEU B N 1
ATOM 3703 C CA . LEU B 1 97 ? 1.83 2.275 -10.148 1 95.38 97 LEU B CA 1
ATOM 3704 C C . LEU B 1 97 ? 1.833 1.077 -9.211 1 95.38 97 LEU B C 1
ATOM 3706 O O . LEU B 1 97 ? 0.778 0.515 -8.906 1 95.38 97 LEU B O 1
ATOM 3710 N N . GLY B 1 98 ? 3.01 0.68 -8.781 1 96.19 98 GLY B N 1
ATOM 3711 C CA . GLY B 1 98 ? 3.102 -0.407 -7.82 1 96.19 98 GLY B CA 1
ATOM 3712 C C . GLY B 1 98 ? 2.398 -0.107 -6.512 1 96.19 98 GLY B C 1
ATOM 3713 O O . GLY B 1 98 ? 1.675 -0.953 -5.98 1 96.19 98 GLY B O 1
ATOM 3714 N N . SER B 1 99 ? 2.605 1.108 -6 1 96.94 99 SER B N 1
ATOM 3715 C CA . SER B 1 99 ? 1.943 1.527 -4.77 1 96.94 99 SER B CA 1
ATOM 3716 C C . SER B 1 99 ? 0.431 1.608 -4.957 1 96.94 99 SER B C 1
ATOM 3718 O O . SER B 1 99 ? -0.33 1.185 -4.086 1 96.94 99 SER B O 1
ATOM 3720 N N . CYS B 1 100 ? 0.031 2.088 -6.094 1 96.56 100 CYS B N 1
ATOM 3721 C CA . CYS B 1 100 ? -1.396 2.203 -6.379 1 96.56 100 CYS B CA 1
ATOM 3722 C C . CYS B 1 100 ? -2.035 0.826 -6.516 1 96.56 100 CYS B C 1
ATOM 3724 O O . CYS B 1 100 ? -3.191 0.634 -6.137 1 96.56 100 CYS B O 1
ATOM 3726 N N . GLN B 1 101 ? -1.298 -0.083 -7.086 1 96.69 101 GLN B N 1
ATOM 3727 C CA . GLN B 1 101 ? -1.832 -1.437 -7.199 1 96.69 101 GLN B CA 1
ATOM 3728 C C . GLN B 1 101 ? -2.131 -2.025 -5.824 1 96.69 101 GLN B C 1
ATOM 3730 O O . GLN B 1 101 ? -3.168 -2.662 -5.629 1 96.69 101 GLN B O 1
ATOM 3735 N N . LEU B 1 102 ? -1.243 -1.827 -4.895 1 96.81 102 LEU B N 1
ATOM 3736 C CA . LEU B 1 102 ? -1.42 -2.379 -3.557 1 96.81 102 LEU B CA 1
ATOM 3737 C C . LEU B 1 102 ? -2.693 -1.842 -2.912 1 96.81 102 LEU B C 1
ATOM 3739 O O . LEU B 1 102 ? -3.537 -2.617 -2.453 1 96.81 102 LEU B O 1
ATOM 3743 N N . TRP B 1 103 ? -2.869 -0.479 -2.861 1 96.31 103 TRP B N 1
ATOM 3744 C CA . TRP B 1 103 ? -4.016 0.043 -2.123 1 96.31 103 TRP B CA 1
ATOM 3745 C C . TRP B 1 103 ? -5.309 -0.176 -2.898 1 96.31 103 TRP B C 1
ATOM 3747 O O . TRP B 1 103 ? -6.371 -0.368 -2.305 1 96.31 103 TRP B O 1
ATOM 3757 N N . SER B 1 104 ? -5.285 -0.213 -4.262 1 96.25 104 SER B N 1
ATOM 3758 C CA . SER B 1 104 ? -6.508 -0.437 -5.027 1 96.25 104 SER B CA 1
ATOM 3759 C C . SER B 1 104 ? -7.016 -1.863 -4.855 1 96.25 104 SER B C 1
ATOM 3761 O O . SER B 1 104 ? -8.227 -2.09 -4.762 1 96.25 104 SER B O 1
ATOM 3763 N N . VAL B 1 105 ? -6.09 -2.83 -4.828 1 97.81 105 VAL B N 1
ATOM 3764 C CA . VAL B 1 105 ? -6.461 -4.219 -4.586 1 97.81 105 VAL B CA 1
ATOM 3765 C C . VAL B 1 105 ? -7.078 -4.352 -3.193 1 97.81 105 VAL B C 1
ATOM 3767 O O . VAL B 1 105 ? -8.156 -4.934 -3.039 1 97.81 105 VAL B O 1
ATOM 3770 N N . ALA B 1 106 ? -6.441 -3.756 -2.188 1 97.88 106 ALA B N 1
ATOM 3771 C CA . ALA B 1 106 ? -6.941 -3.828 -0.816 1 97.88 106 ALA B CA 1
ATOM 3772 C C . ALA B 1 106 ? -8.305 -3.16 -0.696 1 97.88 106 ALA B C 1
ATOM 3774 O O . ALA B 1 106 ? -9.227 -3.717 -0.089 1 97.88 106 ALA B O 1
ATOM 3775 N N . TYR B 1 107 ? -8.438 -2.004 -1.312 1 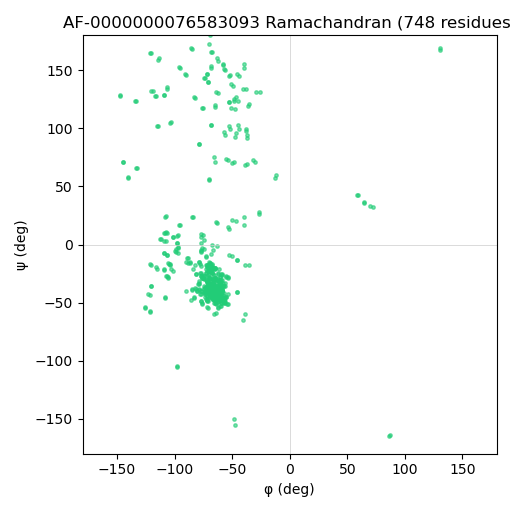98.19 107 TYR B N 1
ATOM 3776 C CA . TYR B 1 107 ? -9.703 -1.285 -1.263 1 98.19 107 TYR B CA 1
ATOM 3777 C C . TYR B 1 107 ? -10.82 -2.105 -1.898 1 98.19 107 TYR B C 1
ATOM 3779 O O . TYR B 1 107 ? -11.922 -2.207 -1.344 1 98.19 107 TYR B O 1
ATOM 3787 N N . TRP B 1 108 ? -10.539 -2.646 -3.068 1 98.44 108 TRP B N 1
ATOM 3788 C CA . TRP B 1 108 ? -11.555 -3.406 -3.795 1 98.44 108 TRP B CA 1
ATOM 3789 C C . TRP B 1 108 ? -11.984 -4.633 -3.002 1 98.44 108 TRP B C 1
ATOM 3791 O O . TRP B 1 108 ? -13.172 -4.957 -2.947 1 98.44 108 TRP B O 1
ATOM 3801 N N . LEU B 1 109 ? -11.055 -5.316 -2.357 1 98.44 109 LEU B N 1
ATOM 3802 C CA . LEU B 1 109 ? -11.359 -6.48 -1.533 1 98.44 109 LEU B CA 1
ATOM 3803 C C . LEU B 1 109 ? -12.289 -6.105 -0.383 1 98.44 109 LEU B C 1
ATOM 3805 O O . LEU B 1 109 ? -13.125 -6.91 0.029 1 98.44 109 LEU B O 1
ATOM 3809 N N . GLY B 1 110 ? -12.102 -4.902 0.13 1 98 110 GLY B N 1
ATOM 3810 C CA . GLY B 1 110 ? -13.008 -4.422 1.165 1 98 110 GLY B CA 1
ATOM 3811 C C . GLY B 1 110 ? -14.344 -3.953 0.623 1 98 110 GLY B C 1
ATOM 3812 O O . GLY B 1 110 ? -15.398 -4.363 1.115 1 98 110 GLY B O 1
ATOM 3813 N N . TRP B 1 111 ? -14.352 -3.246 -0.437 1 97.38 111 TRP B N 1
ATOM 3814 C CA . TRP B 1 111 ? -15.523 -2.555 -0.975 1 97.38 111 TRP B CA 1
ATOM 3815 C C . TRP B 1 111 ? -16.469 -3.535 -1.66 1 97.38 111 TRP B C 1
ATOM 3817 O O . TRP B 1 111 ? -17.672 -3.549 -1.379 1 97.38 111 TRP B O 1
ATOM 3827 N N . SER B 1 112 ? -15.906 -4.332 -2.537 1 97.81 112 SER B N 1
ATOM 3828 C CA . SER B 1 112 ? -16.719 -5.254 -3.318 1 97.81 112 SER B CA 1
ATOM 3829 C C . SER B 1 112 ? -15.984 -6.562 -3.578 1 97.81 112 SER B C 1
ATOM 3831 O O . SER B 1 112 ? -15.664 -6.887 -4.723 1 97.81 112 SER B O 1
ATOM 3833 N N . PRO B 1 113 ? -15.844 -7.305 -2.541 1 97.94 113 PRO B N 1
ATOM 3834 C CA . PRO B 1 113 ? -15.109 -8.562 -2.699 1 97.94 113 PRO B CA 1
ATOM 3835 C C . PRO B 1 113 ? -15.766 -9.508 -3.709 1 97.94 113 PRO B C 1
ATOM 3837 O O . PRO B 1 113 ? -15.07 -10.258 -4.398 1 97.94 113 PRO B O 1
ATOM 3840 N N . SER B 1 114 ? -17.094 -9.484 -3.943 1 97.94 114 SER B N 1
ATOM 3841 C CA . SER B 1 114 ? -17.797 -10.383 -4.848 1 97.94 114 SER B CA 1
ATOM 3842 C C . SER B 1 114 ? -17.422 -10.117 -6.301 1 97.94 114 SER B C 1
ATOM 3844 O O . SER B 1 114 ? -17.516 -11.008 -7.145 1 97.94 114 SER B O 1
ATOM 3846 N N . THR B 1 115 ? -16.922 -8.914 -6.543 1 98.19 115 THR B N 1
ATOM 3847 C CA . THR B 1 115 ? -16.594 -8.578 -7.922 1 98.19 115 THR B CA 1
ATOM 3848 C C . THR B 1 115 ? -15.086 -8.523 -8.125 1 98.19 115 THR B C 1
ATOM 3850 O O . THR B 1 115 ? -14.609 -8.102 -9.18 1 98.19 115 THR B O 1
ATOM 3853 N N . PHE B 1 116 ? -14.367 -8.969 -7.129 1 98.69 116 PHE B N 1
ATOM 3854 C CA . PHE B 1 116 ? -12.914 -8.867 -7.191 1 98.69 116 PHE B CA 1
ATOM 3855 C C . PHE B 1 116 ? -12.375 -9.656 -8.375 1 98.69 116 PHE B C 1
ATOM 3857 O O . PHE B 1 116 ? -11.344 -9.289 -8.945 1 98.69 116 PHE B O 1
ATOM 3864 N N . TYR B 1 117 ? -13.031 -10.766 -8.82 1 98.75 117 TYR B N 1
ATOM 3865 C CA . TYR B 1 117 ? -12.555 -11.57 -9.938 1 98.75 117 TYR B CA 1
ATOM 3866 C C . TYR B 1 117 ? -12.438 -10.734 -11.211 1 98.75 117 TYR B C 1
ATOM 3868 O O . TYR B 1 117 ? -11.602 -11.008 -12.07 1 98.75 117 TYR B O 1
ATOM 3876 N N . LYS B 1 118 ? -13.227 -9.648 -11.305 1 98.62 118 LYS B N 1
ATOM 3877 C CA . LYS B 1 118 ? -13.141 -8.75 -12.453 1 98.62 118 LYS B CA 1
ATOM 3878 C C . LYS B 1 118 ? -11.852 -7.93 -12.414 1 98.62 118 LYS B C 1
ATOM 3880 O O . LYS B 1 118 ? -11.156 -7.801 -13.422 1 98.62 118 LYS B O 1
ATOM 3885 N N . MET B 1 119 ? -11.625 -7.371 -11.242 1 98 119 MET B N 1
ATOM 3886 C CA . MET B 1 119 ? -10.391 -6.602 -11.047 1 98 119 MET B CA 1
ATOM 3887 C C . MET B 1 119 ? -9.164 -7.48 -11.258 1 98 119 MET B C 1
ATOM 3889 O O . MET B 1 119 ? -8.203 -7.07 -11.914 1 98 119 MET B O 1
ATOM 3893 N N . TYR B 1 120 ? -9.188 -8.641 -10.727 1 98.62 120 TYR B N 1
ATOM 3894 C CA . TYR B 1 120 ? -8.102 -9.602 -10.914 1 98.62 120 TYR B CA 1
ATOM 3895 C C . TYR B 1 120 ? -7.875 -9.875 -12.398 1 98.62 120 TYR B C 1
ATOM 3897 O O . TYR B 1 120 ? -6.738 -9.828 -12.875 1 98.62 120 TYR B O 1
ATOM 3905 N N . THR B 1 121 ? -8.938 -10.148 -13.109 1 98.81 121 THR B N 1
ATOM 3906 C CA . THR B 1 121 ? -8.852 -10.484 -14.531 1 98.81 121 THR B CA 1
ATOM 3907 C C . THR B 1 121 ? -8.219 -9.344 -15.32 1 98.81 121 THR B C 1
ATOM 3909 O O . THR B 1 121 ? -7.309 -9.562 -16.125 1 98.81 121 THR B O 1
ATOM 3912 N N . ALA B 1 122 ? -8.688 -8.117 -15.055 1 98.44 122 ALA B N 1
ATOM 3913 C CA . ALA B 1 122 ? -8.148 -6.965 -15.758 1 98.44 122 ALA B CA 1
ATOM 3914 C C . ALA B 1 122 ? -6.656 -6.801 -15.492 1 98.44 122 ALA B C 1
ATOM 3916 O O . ALA B 1 122 ? -5.871 -6.609 -16.422 1 98.44 122 ALA B O 1
ATOM 3917 N N . GLN B 1 123 ? -6.258 -6.949 -14.289 1 98.06 123 GLN B N 1
ATOM 3918 C CA . GLN B 1 123 ? -4.867 -6.719 -13.922 1 98.06 123 GLN B CA 1
ATOM 3919 C C . GLN B 1 123 ? -3.973 -7.855 -14.406 1 98.06 123 GLN B C 1
ATOM 3921 O O . GLN B 1 123 ? -2.877 -7.609 -14.922 1 98.06 123 GLN B O 1
ATOM 3926 N N . VAL B 1 124 ? -4.402 -9.078 -14.273 1 98.19 124 VAL B N 1
ATOM 3927 C CA . VAL B 1 124 ? -3.553 -10.211 -14.625 1 98.19 124 VAL B CA 1
ATOM 3928 C C . VAL B 1 124 ? -3.303 -10.219 -16.125 1 98.19 124 VAL B C 1
ATOM 3930 O O . VAL B 1 124 ? -2.205 -10.555 -16.578 1 98.19 124 VAL B O 1
ATOM 3933 N N . LEU B 1 125 ? -4.305 -9.805 -16.906 1 98 125 LEU B N 1
ATOM 3934 C CA . LEU B 1 125 ? -4.141 -9.781 -18.359 1 98 125 LEU B CA 1
ATOM 3935 C C . LEU B 1 125 ? -3.127 -8.719 -18.766 1 98 125 LEU B C 1
ATOM 3937 O O . LEU B 1 125 ? -2.266 -8.969 -19.625 1 98 125 LEU B O 1
ATOM 3941 N N . VAL B 1 126 ? -3.191 -7.562 -18.125 1 96.94 126 VAL B N 1
ATOM 3942 C CA . VAL B 1 126 ? -2.256 -6.484 -18.438 1 96.94 126 VAL B CA 1
ATOM 3943 C C . VAL B 1 126 ? -0.849 -6.879 -17.984 1 96.94 126 VAL B C 1
ATOM 3945 O O . VAL B 1 126 ? 0.117 -6.703 -18.734 1 96.94 126 VAL B O 1
ATOM 3948 N N . LEU B 1 127 ? -0.727 -7.457 -16.844 1 96.75 127 LEU B N 1
ATOM 3949 C CA . LEU B 1 127 ? 0.575 -7.812 -16.297 1 96.75 127 LEU B CA 1
ATOM 3950 C C . LEU B 1 127 ? 1.194 -8.977 -17.062 1 96.75 127 LEU B C 1
ATOM 3952 O O . LEU B 1 127 ? 2.406 -9 -17.297 1 96.75 127 LEU B O 1
ATOM 3956 N N . LEU B 1 128 ? 0.377 -9.914 -17.453 1 96.75 128 LEU B N 1
ATOM 3957 C CA . LEU B 1 128 ? 0.88 -11.039 -18.234 1 96.75 128 LEU B CA 1
ATOM 3958 C C . LEU B 1 128 ? 1.354 -10.578 -19.609 1 96.75 128 LEU B C 1
ATOM 3960 O O . LEU B 1 128 ? 2.381 -11.047 -20.094 1 96.75 128 LEU B O 1
ATOM 3964 N N . ALA B 1 129 ? 0.592 -9.664 -20.234 1 95.81 129 ALA B N 1
ATOM 3965 C CA . ALA B 1 129 ? 1.005 -9.117 -21.531 1 95.81 129 ALA B CA 1
ATOM 3966 C C . ALA B 1 129 ? 2.338 -8.383 -21.406 1 95.81 129 ALA B C 1
ATOM 3968 O O . ALA B 1 129 ? 3.229 -8.57 -22.234 1 95.81 129 ALA B O 1
ATOM 3969 N N . ALA B 1 130 ? 2.449 -7.637 -20.359 1 94.06 130 ALA B N 1
ATOM 3970 C CA . ALA B 1 130 ? 3.695 -6.914 -20.109 1 94.06 130 ALA B CA 1
ATOM 3971 C C . ALA B 1 130 ? 4.852 -7.879 -19.875 1 94.06 130 ALA B C 1
ATOM 3973 O O . ALA B 1 130 ? 5.953 -7.684 -20.391 1 94.06 130 ALA B O 1
ATOM 3974 N N . ARG B 1 131 ? 4.652 -8.898 -19.125 1 95.12 131 ARG B N 1
ATOM 3975 C CA . ARG B 1 131 ? 5.695 -9.875 -18.828 1 95.12 131 ARG B CA 1
ATOM 3976 C C . ARG B 1 131 ? 6.082 -10.664 -20.078 1 95.12 131 ARG B C 1
ATOM 3978 O O . ARG B 1 131 ? 7.258 -10.977 -20.281 1 95.12 131 ARG B O 1
ATOM 3985 N N . TRP B 1 132 ? 5.074 -11 -20.828 1 94.94 132 TRP B N 1
ATOM 3986 C CA . TRP B 1 132 ? 5.363 -11.695 -22.078 1 94.94 132 TRP B CA 1
ATOM 3987 C C . TRP B 1 132 ? 6.309 -10.867 -22.953 1 94.94 132 TRP B C 1
ATOM 3989 O O . TRP B 1 132 ? 7.285 -11.391 -23.484 1 94.94 132 TRP B O 1
ATOM 3999 N N . ALA B 1 133 ? 6.035 -9.562 -23.109 1 92.81 133 ALA B N 1
ATOM 4000 C CA . ALA B 1 133 ? 6.887 -8.672 -23.891 1 92.81 133 ALA B CA 1
ATOM 4001 C C . ALA B 1 133 ? 8.289 -8.578 -23.297 1 92.81 133 ALA B C 1
ATOM 4003 O O . ALA B 1 133 ? 9.281 -8.664 -24.031 1 92.81 133 ALA B O 1
ATOM 4004 N N . LEU B 1 134 ? 8.328 -8.516 -22.016 1 90.38 134 LEU B N 1
ATOM 4005 C CA . LEU B 1 134 ? 9.602 -8.391 -21.328 1 90.38 134 LEU B CA 1
ATOM 4006 C C . LEU B 1 134 ? 10.414 -9.68 -21.453 1 90.38 134 LEU B C 1
ATOM 4008 O O . LEU B 1 134 ? 11.609 -9.641 -21.766 1 90.38 134 LEU B O 1
ATOM 4012 N N . TYR B 1 135 ? 9.812 -10.789 -21.25 1 92.31 135 TYR B N 1
ATOM 4013 C CA . TYR B 1 135 ? 10.516 -12.07 -21.25 1 92.31 135 TYR B CA 1
ATOM 4014 C C . TYR B 1 135 ? 10.93 -12.461 -22.672 1 92.31 135 TYR B C 1
ATOM 4016 O O . TYR B 1 135 ? 11.961 -13.102 -22.859 1 92.31 135 TYR B O 1
ATOM 4024 N N . ARG B 1 136 ? 10.141 -12.047 -23.609 1 89.69 136 ARG B N 1
ATOM 4025 C CA . ARG B 1 136 ? 10.547 -12.258 -25 1 89.69 136 ARG B CA 1
ATOM 4026 C C . ARG B 1 136 ? 11.797 -11.445 -25.328 1 89.69 136 ARG B C 1
ATOM 4028 O O . ARG B 1 136 ? 12.727 -11.953 -25.969 1 89.69 136 ARG B O 1
ATOM 4035 N N . ALA B 1 137 ? 11.805 -10.242 -24.859 1 88.25 137 ALA B N 1
ATOM 4036 C CA . ALA B 1 137 ? 12.945 -9.367 -25.094 1 88.25 137 ALA B CA 1
ATOM 4037 C C . ALA B 1 137 ? 14.195 -9.883 -24.406 1 88.25 137 ALA B C 1
ATOM 4039 O O . ALA B 1 137 ? 15.305 -9.773 -24.938 1 88.25 137 ALA B O 1
ATOM 4040 N N . LYS B 1 138 ? 14.039 -10.578 -23.266 1 89.31 138 LYS B N 1
ATOM 4041 C CA . LYS B 1 138 ? 15.172 -11.062 -22.469 1 89.31 138 LYS B CA 1
ATOM 4042 C C . LYS B 1 138 ? 15.484 -12.523 -22.797 1 89.31 138 LYS B C 1
ATOM 4044 O O . LYS B 1 138 ? 16.375 -13.117 -22.188 1 89.31 138 LYS B O 1
ATOM 4049 N N . ARG B 1 139 ? 14.672 -13.07 -23.656 1 89.12 139 ARG B N 1
ATOM 4050 C CA . ARG B 1 139 ? 14.812 -14.477 -24.031 1 89.12 139 ARG B CA 1
ATOM 4051 C C . ARG B 1 139 ? 14.562 -15.391 -22.844 1 89.12 139 ARG B C 1
ATOM 4053 O O . ARG B 1 139 ? 15.281 -16.375 -22.641 1 89.12 139 ARG B O 1
ATOM 4060 N N . TRP B 1 140 ? 13.617 -15.008 -21.953 1 92.06 140 TRP B N 1
ATOM 4061 C CA . TRP B 1 140 ? 13.195 -15.75 -20.766 1 92.06 140 TRP B CA 1
ATOM 4062 C C . TRP B 1 140 ? 11.812 -16.359 -20.969 1 92.06 140 TRP B C 1
ATOM 4064 O O . TRP B 1 140 ? 11.086 -16.578 -20 1 92.06 140 TRP B O 1
ATOM 4074 N N . HIS B 1 141 ? 11.414 -16.594 -22.188 1 91.69 141 HIS B N 1
ATOM 4075 C CA . HIS B 1 141 ? 10.023 -16.922 -22.453 1 91.69 141 HIS B CA 1
ATOM 4076 C C . HIS B 1 141 ? 9.688 -18.328 -21.969 1 91.69 141 HIS B C 1
ATOM 4078 O O . HIS B 1 141 ? 8.516 -18.656 -21.781 1 91.69 141 HIS B O 1
ATOM 4084 N N . TYR B 1 142 ? 10.648 -19.188 -21.766 1 92.94 142 TYR B N 1
ATOM 4085 C CA . TYR B 1 142 ? 10.367 -20.516 -21.266 1 92.94 142 TYR B CA 1
ATOM 4086 C C . TYR B 1 142 ? 9.906 -20.469 -19.812 1 92.94 142 TYR B C 1
ATOM 4088 O O . TYR B 1 142 ? 9.289 -21.406 -19.312 1 92.94 142 TYR B O 1
ATOM 4096 N N . TYR B 1 143 ? 10.133 -19.328 -19.094 1 92.25 143 TYR B N 1
ATOM 4097 C CA . TYR B 1 143 ? 9.602 -19.125 -17.75 1 92.25 143 TYR B CA 1
ATOM 4098 C C . TYR B 1 143 ? 8.078 -19.125 -17.766 1 92.25 143 TYR B C 1
ATOM 4100 O O . TYR B 1 143 ? 7.445 -19.484 -16.766 1 92.25 143 TYR B O 1
ATOM 4108 N N . LEU B 1 144 ? 7.512 -18.812 -18.891 1 95.06 144 LEU B N 1
ATOM 4109 C CA . LEU B 1 144 ? 6.066 -18.641 -18.984 1 95.06 144 LEU B CA 1
ATOM 4110 C C . LEU B 1 144 ? 5.359 -19.984 -19 1 95.06 144 LEU B C 1
ATOM 4112 O O . LEU B 1 144 ? 4.129 -20.047 -18.938 1 95.06 144 LEU B O 1
ATOM 4116 N N . LEU B 1 145 ? 6.125 -21.109 -18.984 1 95.25 145 LEU B N 1
ATOM 4117 C CA . LEU B 1 145 ? 5.547 -22.438 -18.969 1 95.25 145 LEU B CA 1
ATOM 4118 C C . LEU B 1 145 ? 5.508 -23 -17.547 1 95.25 145 LEU B C 1
ATOM 4120 O O . LEU B 1 145 ? 4.98 -24.094 -17.312 1 95.25 145 LEU B O 1
ATOM 4124 N N . ASP B 1 146 ? 5.965 -22.203 -16.609 1 95.75 146 ASP B N 1
ATOM 4125 C CA . ASP B 1 146 ? 5.992 -22.641 -15.219 1 95.75 146 ASP B CA 1
ATOM 4126 C C . ASP B 1 146 ? 4.578 -22.781 -14.656 1 95.75 146 ASP B C 1
ATOM 4128 O O . ASP B 1 146 ? 3.621 -22.281 -15.242 1 95.75 146 ASP B O 1
ATOM 4132 N N . PHE B 1 147 ? 4.527 -23.422 -13.562 1 97.25 147 PHE B N 1
ATOM 4133 C CA . PHE B 1 147 ? 3.254 -23.875 -13.008 1 97.25 147 PHE B CA 1
ATOM 4134 C C . PHE B 1 147 ? 2.359 -22.688 -12.672 1 97.25 147 PHE B C 1
ATOM 4136 O O . PHE B 1 147 ? 1.137 -22.766 -12.812 1 97.25 147 PHE B O 1
ATOM 4143 N N . CYS B 1 148 ? 2.895 -21.609 -12.188 1 97.12 148 CYS B N 1
ATOM 4144 C CA . CYS B 1 148 ? 2.092 -20.469 -11.766 1 97.12 148 CYS B CA 1
ATOM 4145 C C . CYS B 1 148 ? 1.283 -19.906 -12.93 1 97.12 148 CYS B C 1
ATOM 4147 O O . CYS B 1 148 ? 0.162 -19.438 -12.742 1 97.12 148 CYS B O 1
ATOM 4149 N N . TYR B 1 149 ? 1.784 -19.984 -14.109 1 97.75 149 TYR B N 1
ATOM 4150 C CA . TYR B 1 149 ? 1.052 -19.5 -15.273 1 97.75 149 TYR B CA 1
ATOM 4151 C C . TYR B 1 149 ? -0.087 -20.453 -15.625 1 97.75 149 TYR B C 1
ATOM 4153 O O . TYR B 1 149 ? -1.171 -20.016 -16.016 1 97.75 149 TYR B O 1
ATOM 4161 N N . PHE B 1 150 ? 0.215 -21.75 -15.523 1 98.12 150 PHE B N 1
ATOM 4162 C CA . PHE B 1 150 ? -0.839 -22.734 -15.711 1 98.12 150 PHE B CA 1
ATOM 4163 C C . PHE B 1 150 ? -1.967 -22.516 -14.703 1 98.12 150 PHE B C 1
ATOM 4165 O O . PHE B 1 150 ? -3.143 -22.547 -15.078 1 98.12 150 PHE B O 1
ATOM 4172 N N . ALA B 1 151 ? -1.584 -22.344 -13.461 1 98.5 151 ALA B N 1
ATOM 4173 C CA . ALA B 1 151 ? -2.572 -22.156 -12.398 1 98.5 151 ALA B CA 1
ATOM 4174 C C . ALA B 1 151 ? -3.402 -20.891 -12.641 1 98.5 151 ALA B C 1
ATOM 4176 O O . ALA B 1 151 ? -4.617 -20.891 -12.422 1 98.5 151 ALA B O 1
ATOM 4177 N N . ASN B 1 152 ? -2.791 -19.797 -13.086 1 98.75 152 ASN B N 1
ATOM 4178 C CA . ASN B 1 152 ? -3.525 -18.578 -13.414 1 98.75 152 ASN B CA 1
ATOM 4179 C C . ASN B 1 152 ? -4.469 -18.797 -14.594 1 98.75 152 ASN B C 1
ATOM 4181 O O . ASN B 1 152 ? -5.598 -18.297 -14.594 1 98.75 152 ASN B O 1
ATOM 4185 N N . LEU B 1 153 ? -4.023 -19.5 -15.586 1 98.31 153 LEU B N 1
ATOM 4186 C CA . LEU B 1 153 ? -4.871 -19.812 -16.734 1 98.31 153 LEU B CA 1
ATOM 4187 C C . LEU B 1 153 ? -6.074 -20.656 -16.312 1 98.31 153 LEU B C 1
ATOM 4189 O O . LEU B 1 153 ? -7.191 -20.406 -16.766 1 98.31 153 LEU B O 1
ATOM 4193 N N . LEU B 1 154 ? -5.801 -21.625 -15.5 1 98.69 154 LEU B N 1
ATOM 4194 C CA . LEU B 1 154 ? -6.879 -22.469 -14.992 1 98.69 154 LEU B CA 1
ATOM 4195 C C . LEU B 1 154 ? -7.906 -21.641 -14.227 1 98.69 154 LEU B C 1
ATOM 4197 O O . LEU B 1 154 ? -9.109 -21.859 -14.375 1 98.69 154 LEU B O 1
ATOM 4201 N N . LEU B 1 155 ? -7.43 -20.703 -13.43 1 98.81 155 LEU B N 1
ATOM 4202 C CA . LEU B 1 155 ? -8.328 -19.828 -12.68 1 98.81 155 LEU B CA 1
ATOM 4203 C C . LEU B 1 155 ? -9.18 -19 -13.625 1 98.81 155 LEU B C 1
ATOM 4205 O O . LEU B 1 155 ? -10.391 -18.875 -13.43 1 98.81 155 LEU B O 1
ATOM 4209 N N . LEU B 1 156 ? -8.586 -18.406 -14.625 1 98.81 156 LEU B N 1
ATOM 4210 C CA . LEU B 1 156 ? -9.344 -17.625 -15.602 1 98.81 156 LEU B CA 1
ATOM 4211 C C . LEU B 1 156 ? -10.398 -18.484 -16.281 1 98.81 156 LEU B C 1
ATOM 4213 O O . LEU B 1 156 ? -11.508 -18.031 -16.547 1 98.81 156 LEU B O 1
ATOM 4217 N N . GLY B 1 157 ? -10.031 -19.75 -16.578 1 98.69 157 GLY B N 1
ATOM 4218 C CA . GLY B 1 157 ? -11 -20.688 -17.109 1 98.69 157 GLY B CA 1
ATOM 4219 C C . GLY B 1 157 ? -12.172 -20.938 -16.188 1 98.69 157 GLY B C 1
ATOM 4220 O O . GLY B 1 157 ? -13.32 -21 -16.625 1 98.69 157 GLY B O 1
ATOM 4221 N N . HIS B 1 158 ? -11.836 -21.062 -14.93 1 98.5 158 HIS B N 1
ATOM 4222 C CA . HIS B 1 158 ? -12.891 -21.234 -13.938 1 98.5 158 HIS B CA 1
ATOM 4223 C C . HIS B 1 158 ? -13.797 -20.016 -13.875 1 98.5 158 HIS B C 1
ATOM 4225 O O . HIS B 1 158 ? -15.023 -20.141 -13.906 1 98.5 158 HIS B O 1
ATOM 4231 N N . LEU B 1 159 ? -13.242 -18.875 -13.883 1 98.69 159 LEU B N 1
ATOM 4232 C CA . LEU B 1 159 ? -13.969 -17.625 -13.656 1 98.69 159 LEU B CA 1
ATOM 4233 C C . LEU B 1 159 ? -14.867 -17.297 -14.844 1 98.69 159 LEU B C 1
ATOM 4235 O O . LEU B 1 159 ? -15.977 -16.797 -14.656 1 98.69 159 LEU B O 1
ATOM 4239 N N . TRP B 1 160 ? -14.422 -17.656 -16.047 1 98.5 160 TRP B N 1
ATOM 4240 C CA . TRP B 1 160 ? -15.117 -17.078 -17.203 1 98.5 160 TRP B CA 1
ATOM 4241 C C . TRP B 1 160 ? -15.711 -18.172 -18.078 1 98.5 160 TRP B C 1
ATOM 4243 O O . TRP B 1 160 ? -16.609 -17.906 -18.891 1 98.5 160 TRP B O 1
ATOM 4253 N N . VAL B 1 161 ? -15.305 -19.406 -17.969 1 98.25 161 VAL B N 1
ATOM 4254 C CA . VAL B 1 161 ? -15.805 -20.484 -18.828 1 98.25 161 VAL B CA 1
ATOM 4255 C C . VAL B 1 161 ? -16.719 -21.406 -18.016 1 98.25 161 VAL B C 1
ATOM 4257 O O . VAL B 1 161 ? -17.812 -21.75 -18.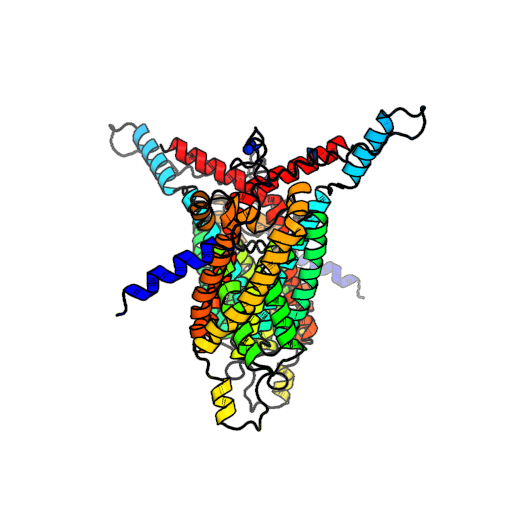469 1 98.25 161 VAL B O 1
ATOM 4260 N N . ALA B 1 162 ? -16.297 -21.797 -16.781 1 97.44 162 ALA B N 1
ATOM 4261 C CA . ALA B 1 162 ? -17.078 -22.734 -15.969 1 97.44 162 ALA B CA 1
ATOM 4262 C C . ALA B 1 162 ? -17.203 -22.234 -14.531 1 97.44 162 ALA B C 1
ATOM 4264 O O . ALA B 1 162 ? -16.797 -22.906 -13.594 1 97.44 162 ALA B O 1
ATOM 4265 N N . PRO B 1 163 ? -17.875 -21.172 -14.391 1 96.56 163 PRO B N 1
ATOM 4266 C CA . PRO B 1 163 ? -17.953 -20.547 -13.07 1 96.56 163 PRO B CA 1
ATOM 4267 C C . PRO B 1 163 ? -18.719 -21.375 -12.055 1 96.56 163 PRO B C 1
ATOM 4269 O O . PRO B 1 163 ? -18.547 -21.203 -10.844 1 96.56 163 PRO B O 1
ATOM 4272 N N . ARG B 1 164 ? -19.516 -22.344 -12.484 1 93.94 164 ARG B N 1
ATOM 4273 C CA . ARG B 1 164 ? -20.344 -23.094 -11.547 1 93.94 164 ARG B CA 1
ATOM 4274 C C . ARG B 1 164 ? -19.797 -24.5 -11.336 1 93.94 164 ARG B C 1
ATOM 4276 O O . ARG B 1 164 ? -20.453 -25.344 -10.719 1 93.94 164 ARG B O 1
ATOM 4283 N N . SER B 1 165 ? -18.656 -24.703 -11.828 1 95.25 165 SER B N 1
ATOM 4284 C CA . SER B 1 165 ? -18.031 -26.016 -11.672 1 95.25 165 SER B CA 1
ATOM 4285 C C . SER B 1 165 ? -17.5 -26.203 -10.25 1 95.25 165 SER B C 1
ATOM 4287 O O . SER B 1 165 ? -16.562 -25.531 -9.836 1 95.25 165 SER B O 1
ATOM 4289 N N . ALA B 1 166 ? -18.078 -27.188 -9.602 1 94.44 166 ALA B N 1
ATOM 4290 C CA . ALA B 1 166 ? -17.609 -27.5 -8.258 1 94.44 166 ALA B CA 1
ATOM 4291 C C . ALA B 1 166 ? -16.172 -28.047 -8.289 1 94.44 166 ALA B C 1
ATOM 4293 O O . ALA B 1 166 ? -15.375 -27.766 -7.387 1 94.44 166 ALA B O 1
ATOM 4294 N N . LEU B 1 167 ? -15.93 -28.797 -9.281 1 96.06 167 LEU B N 1
ATOM 4295 C CA . LEU B 1 167 ? -14.602 -29.375 -9.461 1 96.06 167 LEU B CA 1
ATOM 4296 C C . LEU B 1 167 ? -13.547 -28.266 -9.578 1 96.06 167 LEU B C 1
ATOM 4298 O O . LEU B 1 167 ? -12.57 -28.266 -8.828 1 96.06 167 LEU B O 1
ATOM 4302 N N . LEU B 1 168 ? -13.781 -27.297 -10.438 1 97.69 168 LEU B N 1
ATOM 4303 C CA . LEU B 1 168 ? -12.797 -26.25 -10.672 1 97.69 168 LEU B CA 1
ATOM 4304 C C . LEU B 1 168 ? -12.711 -25.312 -9.477 1 97.69 168 LEU B C 1
ATOM 4306 O O . LEU B 1 168 ? -11.633 -24.781 -9.172 1 97.69 168 LEU B O 1
ATOM 4310 N N . SER B 1 169 ? -13.836 -25.156 -8.828 1 97.38 169 SER B N 1
ATOM 4311 C CA . SER B 1 169 ? -13.828 -24.312 -7.637 1 97.38 169 SER B CA 1
ATOM 4312 C C . SER B 1 169 ? -12.859 -24.844 -6.59 1 97.38 169 SER B C 1
ATOM 4314 O O . SER B 1 169 ? -12.07 -24.094 -6.012 1 97.38 169 SER B O 1
ATOM 4316 N N . LYS B 1 170 ? -12.828 -26.125 -6.434 1 97.75 170 LYS B N 1
ATOM 4317 C CA . LYS B 1 170 ? -11.992 -26.734 -5.406 1 97.75 170 LYS B CA 1
ATOM 4318 C C . LYS B 1 170 ? -10.547 -26.859 -5.875 1 97.75 170 LYS B C 1
ATOM 4320 O O . LYS B 1 170 ? -9.617 -26.625 -5.102 1 97.75 170 LYS B O 1
ATOM 4325 N N . VAL B 1 171 ? -10.344 -27.172 -7.121 1 98.19 171 VAL B N 1
ATOM 4326 C CA . VAL B 1 171 ? -9 -27.328 -7.66 1 98.19 171 VAL B CA 1
ATOM 4327 C C . VAL B 1 171 ? -8.273 -25.984 -7.66 1 98.19 171 VAL B C 1
ATOM 4329 O O . VAL B 1 171 ? -7.129 -25.891 -7.215 1 98.19 171 VAL B O 1
ATOM 4332 N N . THR B 1 172 ? -8.945 -24.922 -8.148 1 98.5 172 THR B N 1
ATOM 4333 C CA . THR B 1 172 ? -8.305 -23.609 -8.18 1 98.5 172 THR B CA 1
ATOM 4334 C C . THR B 1 172 ? -8.078 -23.094 -6.762 1 98.5 172 THR B C 1
ATOM 4336 O O . THR B 1 172 ? -7.051 -22.469 -6.48 1 98.5 172 THR B O 1
ATOM 4339 N N . HIS B 1 173 ? -9 -23.344 -5.879 1 98.44 173 HIS B N 1
ATOM 4340 C CA . HIS B 1 173 ? -8.781 -22.969 -4.484 1 98.44 173 HIS B CA 1
ATOM 4341 C C . HIS B 1 173 ? -7.523 -23.641 -3.932 1 98.44 173 HIS B C 1
ATOM 4343 O O . HIS B 1 173 ? -6.711 -22.984 -3.271 1 98.44 173 HIS B O 1
ATOM 4349 N N . ALA B 1 174 ? -7.359 -24.906 -4.23 1 98.44 174 ALA B N 1
ATOM 4350 C CA . ALA B 1 174 ? -6.219 -25.672 -3.734 1 98.44 174 ALA B CA 1
ATOM 4351 C C . ALA B 1 174 ? -4.906 -25.109 -4.27 1 98.44 174 ALA B C 1
ATOM 4353 O O . ALA B 1 174 ? -3.951 -24.922 -3.514 1 98.44 174 ALA B O 1
ATOM 4354 N N . PHE B 1 175 ? -4.879 -24.797 -5.535 1 98.56 175 PHE B N 1
ATOM 4355 C CA . PHE B 1 175 ? -3.66 -24.297 -6.156 1 98.56 175 PHE B CA 1
ATOM 4356 C C . PHE B 1 175 ? -3.367 -22.875 -5.699 1 98.56 175 PHE B C 1
ATOM 4358 O O . PHE B 1 175 ? -2.223 -22.547 -5.379 1 98.56 175 PHE B O 1
ATOM 4365 N N . ASN B 1 176 ? -4.387 -22.016 -5.656 1 98.56 176 ASN B N 1
ATOM 4366 C CA . ASN B 1 176 ? -4.207 -20.594 -5.387 1 98.56 176 ASN B CA 1
ATOM 4367 C C . ASN B 1 176 ? -3.814 -20.344 -3.934 1 98.56 176 ASN B C 1
ATOM 4369 O O . ASN B 1 176 ? -2.914 -19.547 -3.66 1 98.56 176 ASN B O 1
ATOM 4373 N N . THR B 1 177 ? -4.441 -21.078 -3.018 1 98.12 177 THR B N 1
ATOM 4374 C CA . THR B 1 177 ? -4.211 -20.891 -1.588 1 98.12 177 THR B CA 1
ATOM 4375 C C . THR B 1 177 ? -3.066 -21.781 -1.11 1 98.12 177 THR B C 1
ATOM 4377 O O . THR B 1 177 ? -2.498 -21.562 -0.041 1 98.12 177 THR B O 1
ATOM 4380 N N . GLY B 1 178 ? -2.717 -22.734 -1.938 1 97.88 178 GLY B N 1
ATOM 4381 C CA . GLY B 1 178 ? -1.605 -23.641 -1.647 1 97.88 178 GLY B CA 1
ATOM 4382 C C . GLY B 1 178 ? -0.316 -23.219 -2.332 1 97.88 178 GLY B C 1
ATOM 4383 O O . GLY B 1 178 ? 0.296 -22.219 -1.964 1 97.88 178 GLY B O 1
ATOM 4384 N N . PRO B 1 179 ? 0.055 -23.938 -3.396 1 97.5 179 PRO B N 1
ATOM 4385 C CA . PRO B 1 179 ? 1.388 -23.719 -3.965 1 97.5 179 PRO B CA 1
ATOM 4386 C C . PRO B 1 179 ? 1.591 -22.281 -4.461 1 97.5 179 PRO B C 1
ATOM 4388 O O . PRO B 1 179 ? 2.695 -21.75 -4.359 1 97.5 179 PRO B O 1
ATOM 4391 N N . LEU B 1 180 ? 0.642 -21.594 -5.047 1 98.12 180 LEU B N 1
ATOM 4392 C CA . LEU B 1 180 ? 0.841 -20.234 -5.523 1 98.12 180 LEU B CA 1
ATOM 4393 C C . LEU B 1 180 ? 1.138 -19.281 -4.359 1 98.12 180 LEU B C 1
ATOM 4395 O O . LEU B 1 180 ? 2.141 -18.562 -4.379 1 98.12 180 LEU B O 1
ATOM 4399 N N . ALA B 1 181 ? 0.321 -19.297 -3.359 1 98.25 181 ALA B N 1
ATOM 4400 C CA . ALA B 1 181 ? 0.517 -18.406 -2.221 1 98.25 181 ALA B CA 1
ATOM 4401 C C . ALA B 1 181 ? 1.834 -18.703 -1.511 1 98.25 181 ALA B C 1
ATOM 4403 O O . ALA B 1 181 ? 2.592 -17.797 -1.184 1 98.25 181 ALA B O 1
ATOM 4404 N N . TRP B 1 182 ? 2.18 -19.938 -1.349 1 97.25 182 TRP B N 1
ATOM 4405 C CA . TRP B 1 182 ? 3.348 -20.344 -0.57 1 97.25 182 TRP B CA 1
ATOM 4406 C C . TRP B 1 182 ? 4.629 -20.156 -1.378 1 97.25 182 TRP B C 1
ATOM 4408 O O . TRP B 1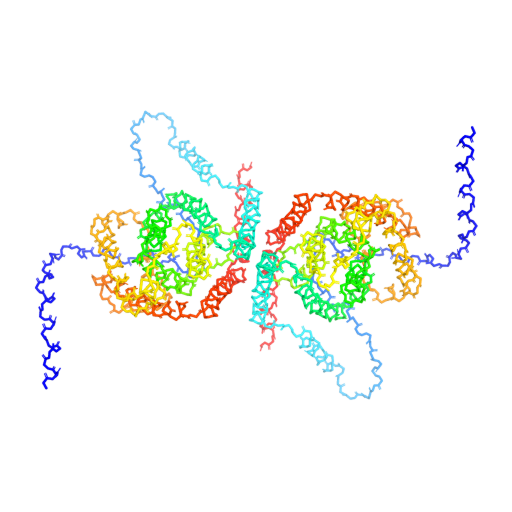 182 ? 5.73 -20.188 -0.823 1 97.25 182 TRP B O 1
ATOM 4418 N N . SER B 1 183 ? 4.48 -19.984 -2.645 1 95.19 183 SER B N 1
ATOM 4419 C CA . SER B 1 183 ? 5.648 -19.656 -3.451 1 95.19 183 SER B CA 1
ATOM 4420 C C . SER B 1 183 ? 6.223 -18.297 -3.064 1 95.19 183 SER B C 1
ATOM 4422 O O . SER B 1 183 ? 7.391 -18.016 -3.338 1 95.19 183 SER B O 1
ATOM 4424 N N . THR B 1 184 ? 5.422 -17.469 -2.418 1 96.88 184 THR B N 1
ATOM 4425 C CA . THR B 1 184 ? 5.926 -16.203 -1.893 1 96.88 184 THR B CA 1
ATOM 4426 C C . THR B 1 184 ? 7.082 -16.438 -0.926 1 96.88 184 THR B C 1
ATOM 4428 O O . THR B 1 184 ? 8.07 -15.711 -0.942 1 96.88 184 THR B O 1
ATOM 4431 N N . VAL B 1 185 ? 6.977 -17.516 -0.178 1 94.38 185 VAL B N 1
ATOM 4432 C CA . VAL B 1 185 ? 8.023 -17.875 0.771 1 94.38 185 VAL B CA 1
ATOM 4433 C C . VAL B 1 185 ? 9.133 -18.625 0.051 1 94.38 185 VAL B C 1
ATOM 4435 O O . VAL B 1 185 ? 10.312 -18.281 0.168 1 94.38 185 VAL B O 1
ATOM 4438 N N . ALA B 1 186 ? 8.758 -19.578 -0.77 1 89.69 186 ALA B N 1
ATOM 4439 C CA . ALA B 1 186 ? 9.711 -20.5 -1.379 1 89.69 186 ALA B CA 1
ATOM 4440 C C . ALA B 1 186 ? 10.594 -19.781 -2.396 1 89.69 186 ALA B C 1
ATOM 4442 O O . ALA B 1 186 ? 11.789 -20.078 -2.504 1 89.69 186 ALA B O 1
ATOM 4443 N N . PHE B 1 187 ? 10 -18.844 -3.111 1 89.06 187 PHE B N 1
ATOM 4444 C CA . PHE B 1 187 ? 10.75 -18.219 -4.191 1 89.06 187 PHE B CA 1
ATOM 4445 C C . PHE B 1 187 ? 11.031 -16.75 -3.873 1 89.06 187 PHE B C 1
ATOM 4447 O O . PHE B 1 187 ? 11.453 -15.992 -4.746 1 89.06 187 PHE B O 1
ATOM 4454 N N . ARG B 1 188 ? 10.664 -16.328 -2.709 1 92.25 188 ARG B N 1
ATOM 4455 C CA . ARG B 1 188 ? 10.969 -14.992 -2.203 1 92.25 188 ARG B CA 1
ATOM 4456 C C . ARG B 1 188 ? 10.391 -13.914 -3.113 1 92.25 188 ARG B C 1
ATOM 4458 O O . ARG B 1 188 ? 11.094 -12.984 -3.518 1 92.25 188 ARG B O 1
ATOM 4465 N N . ASN B 1 189 ? 9.172 -14.195 -3.508 1 95.88 189 ASN B N 1
ATOM 4466 C CA . ASN B 1 189 ? 8.492 -13.109 -4.203 1 95.88 189 ASN B CA 1
ATOM 4467 C C . ASN B 1 189 ? 8.516 -11.82 -3.387 1 95.88 189 ASN B C 1
ATOM 4469 O O . ASN B 1 189 ? 8.078 -11.797 -2.234 1 95.88 189 ASN B O 1
ATOM 4473 N N . SER B 1 190 ? 9.039 -10.742 -3.924 1 96.44 190 SER B N 1
ATOM 4474 C CA . SER B 1 190 ? 9.336 -9.516 -3.193 1 96.44 190 SER B CA 1
ATOM 4475 C C . SER B 1 190 ? 8.5 -8.344 -3.713 1 96.44 190 SER B C 1
ATOM 4477 O O . SER B 1 190 ? 8.539 -8.031 -4.906 1 96.44 190 SER B O 1
ATOM 4479 N N . MET B 1 191 ? 7.836 -7.695 -2.787 1 97 191 MET B N 1
ATOM 4480 C CA . MET B 1 191 ? 7.102 -6.492 -3.16 1 97 191 MET B CA 1
ATOM 4481 C C . MET B 1 191 ? 8.039 -5.301 -3.297 1 97 191 MET B C 1
ATOM 4483 O O . MET B 1 191 ? 8.227 -4.539 -2.348 1 97 191 MET B O 1
ATOM 4487 N N . VAL B 1 192 ? 8.578 -5.188 -4.477 1 95.69 192 VAL B N 1
ATOM 4488 C CA . VAL B 1 192 ? 9.422 -4.055 -4.84 1 95.69 192 VAL B CA 1
ATOM 4489 C C . VAL B 1 192 ? 8.633 -3.09 -5.73 1 95.69 192 VAL B C 1
ATOM 4491 O O . VAL B 1 192 ? 8.531 -3.297 -6.941 1 95.69 192 VAL B O 1
ATOM 4494 N N . TYR B 1 193 ? 8.234 -2.043 -5.211 1 95.75 193 TYR B N 1
ATOM 4495 C CA . TYR B 1 193 ? 7.195 -1.208 -5.797 1 95.75 193 TYR B CA 1
ATOM 4496 C C . TYR B 1 193 ? 7.641 -0.639 -7.137 1 95.75 193 TYR B C 1
ATOM 4498 O O . TYR B 1 193 ? 6.816 -0.395 -8.023 1 95.75 193 TYR B O 1
ATOM 4506 N N . HIS B 1 194 ? 8.891 -0.436 -7.328 1 92.69 194 HIS B N 1
ATOM 4507 C CA . HIS B 1 194 ? 9.336 0.198 -8.57 1 92.69 194 HIS B CA 1
ATOM 4508 C C . HIS B 1 194 ? 9.789 -0.839 -9.586 1 92.69 194 HIS B C 1
ATOM 4510 O O . HIS B 1 194 ? 10.352 -0.489 -10.625 1 92.69 194 HIS B O 1
ATOM 4516 N N . ASP B 1 195 ? 9.594 -2.105 -9.336 1 93.56 195 ASP B N 1
ATOM 4517 C CA . ASP B 1 195 ? 9.977 -3.195 -10.227 1 93.56 195 ASP B CA 1
ATOM 4518 C C . ASP B 1 195 ? 8.75 -3.938 -10.742 1 93.56 195 ASP B C 1
ATOM 4520 O O . ASP B 1 195 ? 8.195 -4.789 -10.047 1 93.56 195 ASP B O 1
ATOM 4524 N N . LEU B 1 196 ? 8.445 -3.611 -11.938 1 91.88 196 LEU B N 1
ATOM 4525 C CA . LEU B 1 196 ? 7.223 -4.164 -12.516 1 91.88 196 LEU B CA 1
ATOM 4526 C C . LEU B 1 196 ? 7.289 -5.688 -12.57 1 91.88 196 LEU B C 1
ATOM 4528 O O . LEU B 1 196 ? 6.277 -6.363 -12.375 1 91.88 196 LEU B O 1
ATOM 4532 N N . ASP B 1 197 ? 8.422 -6.223 -12.883 1 93.5 197 ASP B N 1
ATOM 4533 C CA . ASP B 1 197 ? 8.586 -7.672 -12.953 1 93.5 197 ASP B CA 1
ATOM 4534 C C . ASP B 1 197 ? 8.32 -8.32 -11.594 1 93.5 197 ASP B C 1
ATOM 4536 O O . ASP B 1 197 ? 7.605 -9.32 -11.508 1 93.5 197 ASP B O 1
ATOM 4540 N N . LYS B 1 198 ? 8.844 -7.773 -10.547 1 95.69 198 LYS B N 1
ATOM 4541 C CA . LYS B 1 198 ? 8.656 -8.312 -9.203 1 95.69 198 LYS B CA 1
ATOM 4542 C C . LYS B 1 198 ? 7.223 -8.109 -8.727 1 95.69 198 LYS B C 1
ATOM 4544 O O . LYS B 1 198 ? 6.641 -8.992 -8.102 1 95.69 198 LYS B O 1
ATOM 4549 N N . VAL B 1 199 ? 6.676 -6.949 -9.031 1 96.88 199 VAL B N 1
ATOM 4550 C CA . VAL B 1 199 ? 5.285 -6.695 -8.68 1 96.88 199 VAL B CA 1
ATOM 4551 C C . VAL B 1 199 ? 4.379 -7.699 -9.391 1 96.88 199 VAL B C 1
ATOM 4553 O O . VAL B 1 199 ? 3.424 -8.211 -8.805 1 96.88 199 VAL B O 1
ATOM 4556 N N . THR B 1 200 ? 4.676 -7.973 -10.656 1 96.81 200 THR B N 1
ATOM 4557 C CA . THR B 1 200 ? 3.918 -8.953 -11.43 1 96.81 200 THR B CA 1
ATOM 4558 C C . THR B 1 200 ? 4.012 -10.336 -10.781 1 96.81 200 THR B C 1
ATOM 4560 O O . THR B 1 200 ? 3.002 -11.031 -10.641 1 96.81 200 THR B O 1
ATOM 4563 N N . SER B 1 201 ? 5.215 -10.703 -10.336 1 97.38 201 SER B N 1
ATOM 4564 C CA . SER B 1 201 ? 5.391 -11.992 -9.672 1 97.38 201 SER B CA 1
ATOM 4565 C C . SER B 1 201 ? 4.543 -12.086 -8.406 1 97.38 201 SER B C 1
ATOM 4567 O O . SER B 1 201 ? 3.867 -13.094 -8.18 1 97.38 201 SER B O 1
ATOM 4569 N N . VAL B 1 202 ? 4.531 -11.039 -7.66 1 98.25 202 VAL B N 1
ATOM 4570 C CA . VAL B 1 202 ? 3.74 -11.031 -6.434 1 98.25 202 VAL B CA 1
ATOM 4571 C C . VAL B 1 202 ? 2.258 -11.172 -6.777 1 98.25 202 VAL B C 1
ATOM 4573 O O . VAL B 1 202 ? 1.546 -11.969 -6.16 1 98.25 202 VAL B O 1
ATOM 4576 N N . PHE B 1 203 ? 1.814 -10.477 -7.789 1 98.44 203 PHE B N 1
ATOM 4577 C CA . PHE B 1 203 ? 0.395 -10.484 -8.117 1 98.44 203 PHE B CA 1
ATOM 4578 C C . PHE B 1 203 ? -0.016 -11.836 -8.695 1 98.44 203 PHE B C 1
ATOM 4580 O O . PHE B 1 203 ? -1.111 -12.328 -8.422 1 98.44 203 PHE B O 1
ATOM 4587 N N . LEU B 1 204 ? 0.809 -12.422 -9.492 1 98.12 204 LEU B N 1
ATOM 4588 C CA . LEU B 1 204 ? 0.503 -13.711 -10.102 1 98.12 204 LEU B CA 1
ATOM 4589 C C . LEU B 1 204 ? 0.404 -14.805 -9.047 1 98.12 204 LEU B C 1
ATOM 4591 O O . LEU B 1 204 ? -0.198 -15.859 -9.289 1 98.12 204 LEU B O 1
ATOM 4595 N N . HIS B 1 205 ? 0.983 -14.562 -7.891 1 98.56 205 HIS B N 1
ATOM 4596 C CA . HIS B 1 205 ? 1.014 -15.609 -6.871 1 98.56 205 HIS B CA 1
ATOM 4597 C C . HIS B 1 205 ? 0.021 -15.32 -5.754 1 98.56 205 HIS B C 1
ATOM 4599 O O . HIS B 1 205 ? -0.556 -16.234 -5.172 1 98.56 205 HIS B O 1
ATOM 4605 N N . LEU B 1 206 ? -0.278 -14.062 -5.492 1 98.56 206 LEU B N 1
ATOM 4606 C CA . LEU B 1 206 ? -1.168 -13.734 -4.383 1 98.56 206 LEU B CA 1
ATOM 4607 C C . LEU B 1 206 ? -2.535 -13.289 -4.898 1 98.56 206 LEU B C 1
ATOM 4609 O O . LEU B 1 206 ? -3.543 -13.445 -4.203 1 98.56 206 LEU B O 1
ATOM 4613 N N . GLY B 1 207 ? -2.59 -12.734 -6.094 1 98.56 207 GLY B N 1
ATOM 4614 C CA . GLY B 1 207 ? -3.855 -12.344 -6.691 1 98.56 207 GLY B CA 1
ATOM 4615 C C . GLY B 1 207 ? -4.867 -13.469 -6.746 1 98.56 207 GLY B C 1
ATOM 4616 O O . GLY B 1 207 ? -6 -13.32 -6.281 1 98.56 207 GLY B O 1
ATOM 4617 N N . PRO B 1 208 ? -4.434 -14.586 -7.273 1 98.81 208 PRO B N 1
ATOM 4618 C CA . PRO B 1 208 ? -5.344 -15.734 -7.336 1 98.81 208 PRO B CA 1
ATOM 4619 C C . PRO B 1 208 ? -5.832 -16.172 -5.957 1 98.81 208 PRO B C 1
ATOM 4621 O O . PRO B 1 208 ? -6.98 -16.594 -5.809 1 98.81 208 PRO B O 1
ATOM 4624 N N . ALA B 1 209 ? -4.961 -16.109 -4.969 1 98.56 209 ALA B N 1
ATOM 4625 C CA . ALA B 1 209 ? -5.359 -16.469 -3.611 1 98.56 209 ALA B CA 1
ATOM 4626 C C . ALA B 1 209 ? -6.445 -15.531 -3.092 1 98.56 209 ALA B C 1
ATOM 4628 O O . ALA B 1 209 ? -7.367 -15.961 -2.395 1 98.56 209 ALA B O 1
ATOM 4629 N N . CYS B 1 210 ? -6.363 -14.273 -3.426 1 98.75 210 CYS B N 1
ATOM 4630 C CA . CYS B 1 210 ? -7.402 -13.32 -3.068 1 98.75 210 CYS B CA 1
ATOM 4631 C C . CYS B 1 210 ? -8.719 -13.656 -3.768 1 98.75 210 CYS B C 1
ATOM 4633 O O . CYS B 1 210 ? -9.789 -13.555 -3.168 1 98.75 210 CYS B O 1
ATOM 4635 N N . VAL B 1 211 ? -8.625 -14.039 -5.004 1 98.81 211 VAL B N 1
ATOM 4636 C CA . VAL B 1 211 ? -9.828 -14.438 -5.738 1 98.81 211 VAL B CA 1
ATOM 4637 C C . VAL B 1 211 ? -10.484 -15.625 -5.047 1 98.81 211 VAL B C 1
ATOM 4639 O O . VAL B 1 211 ? -11.703 -15.633 -4.836 1 98.81 211 VAL B O 1
ATOM 4642 N N . SER B 1 212 ? -9.672 -16.609 -4.691 1 98.44 212 SER B N 1
ATOM 4643 C CA . SER B 1 212 ? -10.211 -17.781 -4.016 1 98.44 212 SER B CA 1
ATOM 4644 C C . SER B 1 212 ? -10.875 -17.406 -2.697 1 98.44 212 SER B C 1
ATOM 4646 O O . SER B 1 212 ? -11.906 -17.969 -2.328 1 98.44 212 SER B O 1
ATOM 4648 N N . TRP B 1 213 ? -10.297 -16.469 -1.988 1 98.5 213 TRP B N 1
ATOM 4649 C CA . TRP B 1 213 ? -10.867 -15.969 -0.741 1 98.5 213 TRP B CA 1
ATOM 4650 C C . TRP B 1 213 ? -12.25 -15.367 -0.979 1 98.5 213 TRP B C 1
ATOM 4652 O O . TRP B 1 213 ? -13.195 -15.672 -0.249 1 98.5 213 TRP B O 1
ATOM 4662 N N . THR B 1 214 ? -12.383 -14.594 -2.061 1 98.5 214 THR B N 1
ATOM 4663 C CA . THR B 1 214 ? -13.656 -13.938 -2.34 1 98.5 214 THR B CA 1
ATOM 4664 C C . THR B 1 214 ? -14.68 -14.945 -2.846 1 98.5 214 THR B C 1
ATOM 4666 O O . THR B 1 214 ? -15.867 -14.852 -2.516 1 98.5 214 THR B O 1
ATOM 4669 N N . LEU B 1 215 ? -14.258 -15.906 -3.627 1 97.69 215 LEU B N 1
ATOM 4670 C CA . LEU B 1 215 ? -15.18 -16.922 -4.141 1 97.69 215 LEU B CA 1
ATOM 4671 C C . LEU B 1 215 ? -15.719 -17.781 -3.012 1 97.69 215 LEU B C 1
ATOM 4673 O O . LEU B 1 215 ? -16.891 -18.188 -3.037 1 97.69 215 LEU B O 1
ATOM 4677 N N . ARG B 1 216 ? -14.859 -18 -2.041 1 96.94 216 ARG B N 1
ATOM 4678 C CA . ARG B 1 216 ? -15.242 -18.891 -0.946 1 96.94 216 ARG B CA 1
ATOM 4679 C C . ARG B 1 216 ? -16.141 -18.172 0.051 1 96.94 216 ARG B C 1
ATOM 4681 O O . ARG B 1 216 ? -17.141 -18.75 0.514 1 96.94 216 ARG B O 1
ATOM 4688 N N . TRP B 1 217 ? -15.867 -16.938 0.314 1 97.12 217 TRP B N 1
ATOM 4689 C CA . TRP B 1 217 ? -16.5 -16.312 1.474 1 97.12 217 TRP B CA 1
ATOM 4690 C C . TRP B 1 217 ? -17.438 -15.188 1.048 1 97.12 217 TRP B C 1
ATOM 4692 O O . TRP B 1 217 ? -18.328 -14.789 1.803 1 97.12 217 TRP B O 1
ATOM 4702 N N . HIS B 1 218 ? -17.203 -14.664 -0.208 1 96.81 218 HIS B N 1
ATOM 4703 C CA . HIS B 1 218 ? -18 -13.562 -0.721 1 96.81 218 HIS B CA 1
ATOM 4704 C C . HIS B 1 218 ? -18.312 -13.758 -2.201 1 96.81 218 HIS B C 1
ATOM 4706 O O . HIS B 1 218 ? -18.078 -12.859 -3.012 1 96.81 218 HIS B O 1
ATOM 4712 N N . PRO B 1 219 ? -18.953 -14.844 -2.537 1 95.5 219 PRO B N 1
ATOM 4713 C CA . PRO B 1 219 ? -19.172 -15.109 -3.963 1 95.5 219 PRO B CA 1
ATOM 4714 C C . PRO B 1 219 ? -20.25 -14.227 -4.578 1 95.5 219 PRO B C 1
ATOM 4716 O O . PRO B 1 219 ? -21.203 -13.836 -3.891 1 95.5 219 PRO B O 1
ATOM 4719 N N . ASP B 1 220 ? -19.984 -13.875 -5.797 1 96.19 220 ASP B N 1
ATOM 4720 C CA . ASP B 1 220 ? -21.078 -13.375 -6.625 1 96.19 220 ASP B CA 1
ATOM 4721 C C . ASP B 1 220 ? -22.078 -14.477 -6.949 1 96.19 220 ASP B C 1
ATOM 4723 O O . ASP B 1 220 ? -21.891 -15.234 -7.906 1 96.19 220 ASP B O 1
ATOM 4727 N N . SER B 1 221 ? -23.188 -14.547 -6.332 1 91.81 221 SER B N 1
ATOM 4728 C CA . SER B 1 221 ? -24.125 -15.664 -6.391 1 91.81 221 SER B CA 1
ATOM 4729 C C . SER B 1 221 ? -24.797 -15.75 -7.758 1 91.81 221 SER B C 1
ATOM 4731 O O . SER B 1 221 ? -25.344 -16.797 -8.125 1 91.81 221 SER B O 1
ATOM 4733 N N . SER B 1 222 ? -24.797 -14.648 -8.398 1 93.25 222 SER B N 1
ATOM 4734 C CA . SER B 1 222 ? -25.406 -14.656 -9.727 1 93.25 222 SER B CA 1
ATOM 4735 C C . SER B 1 222 ? -24.531 -15.398 -10.727 1 93.25 222 SER B C 1
ATOM 4737 O O . SER B 1 222 ? -25.016 -15.898 -11.742 1 93.25 222 SER B O 1
ATOM 4739 N N . ARG B 1 223 ? -23.281 -15.578 -10.375 1 94.69 223 ARG B N 1
ATOM 4740 C CA . ARG B 1 223 ? -22.359 -16.156 -11.359 1 94.69 223 ARG B CA 1
ATOM 4741 C C . ARG B 1 223 ? -21.75 -17.453 -10.852 1 94.69 223 ARG B C 1
ATOM 4743 O O . ARG B 1 223 ? -21.547 -18.391 -11.625 1 94.69 223 ARG B O 1
ATOM 4750 N N . PHE B 1 224 ? -21.516 -17.438 -9.547 1 95.38 224 PHE B N 1
ATOM 4751 C CA . PHE B 1 224 ? -20.797 -18.562 -8.977 1 95.38 224 PHE B CA 1
ATOM 4752 C C . PHE B 1 224 ? -21.688 -19.344 -8.016 1 95.38 224 PHE B C 1
ATOM 4754 O O . PHE B 1 224 ? -22.672 -18.812 -7.5 1 95.38 224 PHE B O 1
ATOM 4761 N N . GLY B 1 225 ? -21.297 -20.578 -7.812 1 90.44 225 GLY B N 1
ATOM 4762 C CA . GLY B 1 225 ? -22 -21.391 -6.836 1 90.44 225 GLY B CA 1
ATOM 4763 C C . GLY B 1 225 ? -23.219 -22.109 -7.418 1 90.44 225 GLY B C 1
ATOM 4764 O O . GLY B 1 225 ? -23.297 -22.297 -8.633 1 90.44 225 GLY B O 1
ATOM 4765 N N . LEU B 1 226 ? -24 -22.531 -6.504 1 88.25 226 LEU B N 1
ATOM 4766 C CA . LEU B 1 226 ? -25.203 -23.281 -6.867 1 88.25 226 LEU B CA 1
ATOM 4767 C C . LEU B 1 226 ? -26.391 -22.359 -7.066 1 88.25 226 LEU B C 1
ATOM 4769 O O . LEU B 1 226 ? -26.453 -21.281 -6.461 1 88.25 226 LEU B O 1
ATOM 4773 N N . PRO B 1 227 ? -27.203 -22.75 -7.977 1 84.31 227 PRO B N 1
ATOM 4774 C CA . PRO B 1 227 ? -28.453 -21.969 -8.094 1 84.31 227 PRO B CA 1
ATOM 4775 C C . PRO B 1 227 ? -29.234 -21.922 -6.785 1 84.31 227 PRO B C 1
ATOM 4777 O O . PRO B 1 227 ? -29.078 -22.797 -5.934 1 84.31 227 PRO B O 1
ATOM 4780 N N . PRO B 1 228 ? -29.938 -20.859 -6.625 1 83.5 228 PRO B N 1
ATOM 4781 C CA . PRO B 1 228 ? -30.688 -20.688 -5.375 1 83.5 228 PRO B CA 1
ATOM 4782 C C . PRO B 1 228 ? -31.594 -21.891 -5.074 1 83.5 228 PRO B C 1
ATOM 4784 O O . PRO B 1 228 ? -31.859 -22.188 -3.906 1 83.5 228 PRO B O 1
ATOM 4787 N N . ASP B 1 229 ? -32.062 -22.594 -6.059 1 86.94 229 ASP B N 1
ATOM 4788 C CA . ASP B 1 229 ? -33.031 -23.672 -5.855 1 86.94 229 ASP B CA 1
ATOM 4789 C C . ASP B 1 229 ? -32.344 -25.031 -5.77 1 86.94 229 ASP B C 1
ATOM 4791 O O . ASP B 1 229 ? -33 -26.078 -5.809 1 86.94 229 ASP B O 1
ATOM 4795 N N . ALA B 1 230 ? -31.094 -24.953 -5.551 1 88.56 230 ALA B N 1
ATOM 4796 C CA . ALA B 1 230 ? -30.344 -26.219 -5.465 1 88.56 230 ALA B CA 1
ATOM 4797 C C . ALA B 1 230 ? -30.688 -26.969 -4.188 1 88.56 230 ALA B C 1
ATOM 4799 O O . ALA B 1 230 ? -30.891 -26.359 -3.133 1 88.56 230 ALA B O 1
ATOM 4800 N N . PRO B 1 231 ? -30.828 -28.297 -4.258 1 90.5 231 PRO B N 1
ATOM 4801 C CA . PRO B 1 231 ? -31.141 -29.109 -3.076 1 90.5 231 PRO B CA 1
ATOM 4802 C C . PRO B 1 231 ? -30.094 -28.953 -1.973 1 90.5 231 PRO B C 1
ATOM 4804 O O . PRO B 1 231 ? -28.938 -28.625 -2.254 1 90.5 231 PRO B O 1
ATOM 4807 N N . ALA B 1 232 ? -30.484 -29.203 -0.741 1 89.62 232 ALA B N 1
ATOM 4808 C CA . ALA B 1 232 ? -29.656 -29.047 0.446 1 89.62 232 ALA B CA 1
ATOM 4809 C C . ALA B 1 232 ? -28.406 -29.938 0.361 1 89.62 232 ALA B C 1
ATOM 4811 O O . ALA B 1 232 ? -27.328 -29.531 0.774 1 89.62 232 ALA B O 1
ATOM 4812 N N . ALA B 1 233 ? -28.656 -31.094 -0.177 1 88.5 233 ALA B N 1
ATOM 4813 C CA . ALA B 1 233 ? -27.547 -32.031 -0.287 1 88.5 233 ALA B CA 1
ATOM 4814 C C . ALA B 1 233 ? -26.453 -31.484 -1.201 1 88.5 233 ALA B C 1
ATOM 4816 O O . ALA B 1 233 ? -25.266 -31.625 -0.916 1 88.5 233 ALA B O 1
ATOM 4817 N N . GLU B 1 234 ? -26.859 -30.844 -2.234 1 88.88 234 GLU B N 1
ATOM 4818 C CA . GLU B 1 234 ? -25.906 -30.25 -3.178 1 88.88 234 GLU B CA 1
ATOM 4819 C C . GLU B 1 234 ? -25.188 -29.062 -2.566 1 88.88 234 GLU B C 1
ATOM 4821 O O . GLU B 1 234 ? -23.984 -28.859 -2.812 1 88.88 234 GLU B O 1
ATOM 4826 N N . ARG B 1 235 ? -25.875 -28.406 -1.795 1 88.81 235 ARG B N 1
ATOM 4827 C CA . ARG B 1 235 ? -25.297 -27.25 -1.124 1 88.81 235 ARG B CA 1
ATOM 4828 C C . ARG B 1 235 ? -24.25 -27.672 -0.109 1 88.81 235 ARG B C 1
ATOM 4830 O O . ARG B 1 235 ? -23.188 -27.047 -0.015 1 88.81 235 ARG B O 1
ATOM 4837 N N . GLN B 1 236 ? -24.578 -28.672 0.583 1 88.56 236 GLN B N 1
ATOM 4838 C CA . GLN B 1 236 ? -23.609 -29.203 1.548 1 88.56 236 GLN B CA 1
ATOM 4839 C C . GLN B 1 236 ? -22.359 -29.719 0.851 1 88.56 236 GLN B C 1
ATOM 4841 O O . GLN B 1 236 ? -21.25 -29.516 1.337 1 88.56 236 GLN B O 1
ATOM 4846 N N . ALA B 1 237 ? -22.609 -30.359 -0.253 1 88.5 237 ALA B N 1
ATOM 4847 C CA . ALA B 1 237 ? -21.484 -30.891 -1.023 1 88.5 237 ALA B CA 1
ATOM 4848 C C . ALA B 1 237 ? -20.609 -29.766 -1.569 1 88.5 237 ALA B C 1
ATOM 4850 O O . ALA B 1 237 ? -19.391 -29.906 -1.636 1 88.5 237 ALA B O 1
ATOM 4851 N N . TRP B 1 238 ? -21.219 -28.719 -1.933 1 89.88 238 TRP B N 1
ATOM 4852 C CA . TRP B 1 238 ? -20.484 -27.562 -2.434 1 89.88 238 TRP B CA 1
ATOM 4853 C C . TRP B 1 238 ? -19.656 -26.922 -1.325 1 89.88 238 TRP B C 1
ATOM 4855 O O . TRP B 1 238 ? -18.5 -26.562 -1.536 1 89.88 238 TRP B O 1
ATOM 4865 N N . ASP B 1 239 ? -20.219 -26.875 -0.193 1 90.62 239 ASP B N 1
ATOM 4866 C CA . ASP B 1 239 ? -19.625 -26.141 0.913 1 90.62 239 ASP B CA 1
ATOM 4867 C C . ASP B 1 239 ? -18.547 -26.969 1.608 1 90.62 239 ASP B C 1
ATOM 4869 O O . ASP B 1 239 ? -17.641 -26.422 2.238 1 90.62 239 ASP B O 1
ATOM 4873 N N . SER B 1 240 ? -18.703 -28.234 1.467 1 92.81 240 SER B N 1
ATOM 4874 C CA . SER B 1 240 ? -17.719 -29.109 2.107 1 92.81 240 SER B CA 1
ATOM 4875 C C . SER B 1 240 ? -16.641 -29.531 1.123 1 92.81 240 SER B C 1
ATOM 4877 O O . SER B 1 240 ? -16.844 -29.484 -0.092 1 92.81 240 SER B O 1
ATOM 4879 N N . ALA B 1 241 ? -15.469 -29.812 1.656 1 94.56 241 ALA B N 1
ATOM 4880 C CA . ALA B 1 241 ? -14.383 -30.328 0.827 1 94.56 241 ALA B CA 1
ATOM 4881 C C . ALA B 1 241 ? -13.492 -31.281 1.623 1 94.56 241 ALA B C 1
ATOM 4883 O O . ALA B 1 241 ? -13.062 -30.953 2.732 1 94.56 241 ALA B O 1
ATOM 4884 N N . THR B 1 242 ? -13.281 -32.438 1.069 1 94.5 242 THR B N 1
ATOM 4885 C CA . THR B 1 242 ? -12.383 -33.406 1.673 1 94.5 242 THR B CA 1
ATOM 4886 C C . THR B 1 242 ? -10.938 -33.156 1.235 1 94.5 242 THR B C 1
ATOM 4888 O O . THR B 1 242 ? -10.695 -32.406 0.305 1 94.5 242 THR B O 1
ATOM 4891 N N . LEU B 1 243 ? -10.047 -33.844 1.917 1 94.69 243 LEU B N 1
ATOM 4892 C CA . LEU B 1 243 ? -8.641 -33.75 1.538 1 94.69 243 LEU B CA 1
ATOM 4893 C C . LEU B 1 243 ? -8.422 -34.312 0.137 1 94.69 243 LEU B C 1
ATOM 4895 O O . LEU B 1 243 ? -7.562 -33.844 -0.602 1 94.69 243 LEU B O 1
ATOM 4899 N N . MET B 1 244 ? -9.172 -35.312 -0.154 1 95.38 244 MET B N 1
ATOM 4900 C CA . MET B 1 244 ? -9.07 -35.875 -1.494 1 95.38 244 MET B CA 1
ATOM 4901 C C . MET B 1 244 ? -9.461 -34.844 -2.553 1 95.38 244 MET B C 1
ATOM 4903 O O . MET B 1 244 ? -8.82 -34.75 -3.602 1 95.38 244 MET B O 1
ATOM 4907 N N . GLN B 1 245 ? -10.398 -34.062 -2.295 1 96.5 245 GLN B N 1
ATOM 4908 C CA . GLN B 1 245 ? -10.906 -33.062 -3.256 1 96.5 245 GLN B CA 1
ATOM 4909 C C . GLN B 1 245 ? -9.984 -31.859 -3.35 1 96.5 245 GLN B C 1
ATOM 4911 O O . GLN B 1 245 ? -9.898 -31.219 -4.398 1 96.5 245 GLN B O 1
ATOM 4916 N N . LEU B 1 246 ? -9.273 -31.609 -2.252 1 97.12 246 LEU B N 1
ATOM 4917 C CA . LEU B 1 246 ? -8.469 -30.391 -2.232 1 97.12 246 LEU B CA 1
ATOM 4918 C C . LEU B 1 246 ? -6.984 -30.719 -2.379 1 97.12 246 LEU B C 1
ATOM 4920 O O . LEU B 1 246 ? -6.16 -29.828 -2.559 1 97.12 246 LEU B O 1
ATOM 4924 N N . VAL B 1 247 ? -6.547 -31.953 -2.334 1 96.44 247 VAL B N 1
ATOM 4925 C CA . VAL B 1 247 ? -5.148 -32.344 -2.5 1 96.44 247 VAL B CA 1
ATOM 4926 C C . VAL B 1 247 ? -5.027 -33.375 -3.6 1 96.44 247 VAL B C 1
ATOM 4928 O O . VAL B 1 247 ? -4.328 -33.188 -4.594 1 96.44 247 VAL B O 1
ATOM 4931 N N . GLY B 1 248 ? -5.781 -34.469 -3.469 1 96.5 248 GLY B N 1
ATOM 4932 C CA . GLY B 1 248 ? -5.684 -35.562 -4.41 1 96.5 248 GLY B CA 1
ATOM 4933 C C . GLY B 1 248 ? -6.055 -35.188 -5.828 1 96.5 248 GLY B C 1
ATOM 4934 O O . GLY B 1 248 ? -5.254 -35.344 -6.75 1 96.5 248 GLY B O 1
ATOM 4935 N N . VAL B 1 249 ? -7.219 -34.656 -5.98 1 97.5 249 VAL B N 1
ATOM 4936 C CA . VAL B 1 249 ? -7.738 -34.312 -7.301 1 97.5 249 VAL B CA 1
ATOM 4937 C C . VAL B 1 249 ? -6.875 -33.219 -7.93 1 97.5 249 VAL B C 1
ATOM 4939 O O . VAL B 1 249 ? -6.473 -33.344 -9.094 1 97.5 249 VAL B O 1
ATOM 4942 N N . PRO B 1 250 ? -6.52 -32.188 -7.207 1 97.81 250 PRO B N 1
ATOM 4943 C CA . PRO B 1 250 ? -5.637 -31.188 -7.785 1 97.81 250 PRO B CA 1
ATOM 4944 C C . PRO B 1 250 ? -4.297 -31.75 -8.242 1 97.81 250 PRO B C 1
ATOM 4946 O O . PRO B 1 250 ? -3.717 -31.281 -9.219 1 97.81 250 PRO B O 1
ATOM 4949 N N . LEU B 1 251 ? -3.824 -32.75 -7.602 1 97.25 251 LEU B N 1
ATOM 4950 C CA . LEU B 1 251 ? -2.549 -33.344 -7.984 1 97.25 251 LEU B CA 1
ATOM 4951 C C . LEU B 1 251 ? -2.645 -34 -9.359 1 97.25 251 LEU B C 1
ATOM 4953 O O . LEU B 1 251 ? -1.636 -34.156 -10.055 1 97.25 251 LEU B O 1
ATOM 4957 N N . LEU B 1 252 ? -3.846 -34.406 -9.75 1 97.5 252 LEU B N 1
ATOM 4958 C CA . LEU B 1 252 ? -4.023 -34.906 -11.102 1 97.5 252 LEU B CA 1
ATOM 4959 C C . LEU B 1 252 ? -3.836 -33.781 -12.133 1 97.5 252 LEU B C 1
ATOM 4961 O O . LEU B 1 252 ? -3.242 -34 -13.188 1 97.5 252 LEU B O 1
ATOM 4965 N N . PHE B 1 253 ? -4.352 -32.625 -11.812 1 97.81 253 PHE B N 1
ATOM 4966 C CA . PHE B 1 253 ? -4.141 -31.484 -12.672 1 97.81 253 PHE B CA 1
ATOM 4967 C C . PHE B 1 253 ? -2.666 -31.094 -12.719 1 97.81 253 PHE B C 1
ATOM 4969 O O . PHE B 1 253 ? -2.137 -30.766 -13.781 1 97.81 253 PHE B O 1
ATOM 4976 N N . TYR B 1 254 ? -2.049 -31.141 -11.609 1 98 254 TYR B N 1
ATOM 4977 C CA . TYR B 1 254 ? -0.615 -30.875 -11.547 1 98 254 TYR B CA 1
ATOM 4978 C C . TYR B 1 254 ? 0.161 -31.875 -12.414 1 98 254 TYR B C 1
ATOM 4980 O O . TYR B 1 254 ? 1.083 -31.484 -13.133 1 98 254 TYR B O 1
ATOM 4988 N N . ALA B 1 255 ? -0.21 -33.156 -12.266 1 97.5 255 ALA B N 1
ATOM 4989 C CA . ALA B 1 255 ? 0.475 -34.188 -13.031 1 97.5 255 ALA B CA 1
ATOM 4990 C C . ALA B 1 255 ? 0.35 -33.938 -14.531 1 97.5 255 ALA B C 1
ATOM 4992 O O . ALA B 1 255 ? 1.304 -34.156 -15.281 1 97.5 255 ALA B O 1
ATOM 4993 N N . ALA B 1 256 ? -0.797 -33.531 -14.922 1 97.69 256 ALA B N 1
ATOM 4994 C CA . ALA B 1 256 ? -0.996 -33.219 -16.328 1 97.69 256 ALA B CA 1
ATOM 4995 C C . ALA B 1 256 ? -0.066 -32.094 -16.766 1 97.69 256 ALA B C 1
ATOM 4997 O O . ALA B 1 256 ? 0.565 -32.156 -17.828 1 97.69 256 ALA B O 1
ATOM 4998 N N . TRP B 1 257 ? 0.02 -31.016 -15.977 1 98.06 257 TRP B N 1
ATOM 4999 C CA . TRP B 1 257 ? 0.938 -29.922 -16.281 1 98.06 257 TRP B CA 1
ATOM 5000 C C . TRP B 1 257 ? 2.383 -30.406 -16.281 1 98.06 257 TRP B C 1
ATOM 5002 O O . TRP B 1 257 ? 3.156 -30.078 -17.188 1 98.06 257 TRP B O 1
ATOM 5012 N N . ALA B 1 258 ? 2.744 -31.25 -15.273 1 97.44 258 ALA B N 1
ATOM 5013 C CA . ALA B 1 258 ? 4.117 -31.703 -15.102 1 97.44 258 ALA B CA 1
ATOM 5014 C C . ALA B 1 258 ? 4.574 -32.531 -16.297 1 97.44 258 ALA B C 1
ATOM 5016 O O . ALA B 1 258 ? 5.715 -32.406 -16.75 1 97.44 258 ALA B O 1
ATOM 5017 N N . VAL B 1 259 ? 3.68 -33.375 -16.781 1 97.19 259 VAL B N 1
ATOM 5018 C CA . VAL B 1 259 ? 4.004 -34.188 -17.938 1 97.19 259 VAL B CA 1
ATOM 5019 C C . VAL B 1 259 ? 4.207 -33.312 -19.172 1 97.19 259 VAL B C 1
ATOM 5021 O O . VAL B 1 259 ? 5.176 -33.469 -19.906 1 97.19 259 VAL B O 1
ATOM 5024 N N . ALA B 1 260 ? 3.289 -32.375 -19.375 1 97.5 260 ALA B N 1
ATOM 5025 C CA . ALA B 1 260 ? 3.412 -31.453 -20.5 1 97.5 260 ALA B CA 1
ATOM 5026 C C . ALA B 1 260 ? 4.688 -30.625 -20.391 1 97.5 260 ALA B C 1
ATOM 5028 O O . ALA B 1 260 ? 5.391 -30.422 -21.391 1 97.5 260 ALA B O 1
ATOM 5029 N N . TYR B 1 261 ? 4.945 -30.125 -19.188 1 97.06 261 TYR B N 1
ATOM 5030 C CA . TYR B 1 261 ? 6.141 -29.344 -18.922 1 97.06 261 TYR B CA 1
ATOM 5031 C C . TYR B 1 261 ? 7.402 -30.141 -19.203 1 97.06 261 TYR B C 1
ATOM 5033 O O . TYR B 1 261 ? 8.32 -29.672 -19.875 1 97.06 261 TYR B O 1
ATOM 5041 N N . TYR B 1 262 ? 7.453 -31.359 -18.719 1 95.94 262 TYR B N 1
ATOM 5042 C CA . TYR B 1 262 ? 8.602 -32.25 -18.906 1 95.94 262 TYR B CA 1
ATOM 5043 C C . TYR B 1 262 ? 8.859 -32.469 -20.391 1 95.94 262 TYR B C 1
ATOM 5045 O O . TYR B 1 262 ? 9.992 -32.375 -20.859 1 95.94 262 TYR B O 1
ATOM 5053 N N . LEU B 1 263 ? 7.844 -32.812 -21.109 1 96.56 263 LEU B N 1
ATOM 5054 C CA . LEU B 1 263 ? 7.973 -33.094 -22.531 1 96.56 263 LEU B CA 1
ATOM 5055 C C . LEU B 1 263 ? 8.445 -31.844 -23.297 1 96.56 263 LEU B C 1
ATOM 5057 O O . LEU B 1 263 ? 9.328 -31.938 -24.141 1 96.56 263 LEU B O 1
ATOM 5061 N N . LYS B 1 264 ? 7.91 -30.734 -22.938 1 96.62 264 LYS B N 1
ATOM 5062 C CA . LYS B 1 264 ? 8.258 -29.516 -23.656 1 96.62 264 LYS B CA 1
ATOM 5063 C C . LYS B 1 264 ? 9.672 -29.062 -23.328 1 96.62 264 LYS B C 1
ATOM 5065 O O . LYS B 1 264 ? 10.469 -28.781 -24.234 1 96.62 264 LYS B O 1
ATOM 5070 N N . ILE B 1 265 ? 10.031 -29.031 -22.047 1 94.94 265 ILE B N 1
ATOM 5071 C CA . ILE B 1 265 ? 11.266 -28.406 -21.578 1 94.94 265 ILE B CA 1
ATOM 5072 C C . ILE B 1 265 ? 12.422 -29.391 -21.703 1 94.94 265 ILE B C 1
ATOM 5074 O O . ILE B 1 265 ? 13.516 -29.031 -22.141 1 94.94 265 ILE B O 1
ATOM 5078 N N . PHE B 1 266 ? 12.227 -30.672 -21.422 1 93.88 266 PHE B N 1
ATOM 5079 C CA . PHE B 1 266 ? 13.352 -31.578 -21.266 1 93.88 266 PHE B CA 1
ATOM 5080 C C . PHE B 1 266 ? 13.445 -32.562 -22.438 1 93.88 266 PHE B C 1
ATOM 5082 O O . PHE B 1 266 ? 14.406 -33.312 -22.531 1 93.88 266 PHE B O 1
ATOM 5089 N N . VAL B 1 267 ? 12.43 -32.531 -23.312 1 94.19 267 VAL B N 1
ATOM 5090 C CA . VAL B 1 267 ? 12.484 -33.438 -24.453 1 94.19 267 VAL B CA 1
ATOM 5091 C C . VAL B 1 267 ? 12.43 -32.656 -25.75 1 94.19 267 VAL B C 1
ATOM 5093 O O . VAL B 1 267 ? 13.414 -32.594 -26.484 1 94.19 267 VAL B O 1
ATOM 5096 N N . VAL B 1 268 ? 11.422 -31.875 -25.969 1 95.5 268 VAL B N 1
ATOM 5097 C CA . VAL B 1 268 ? 11.188 -31.219 -27.25 1 95.5 268 VAL B CA 1
ATOM 5098 C C . VAL B 1 268 ? 12.141 -30.031 -27.391 1 95.5 268 VAL B C 1
ATOM 5100 O O . VAL B 1 268 ? 12.781 -29.875 -28.438 1 95.5 268 VAL B O 1
ATOM 5103 N N . SER B 1 269 ? 12.219 -29.219 -26.391 1 94.62 269 SER B N 1
ATOM 5104 C CA . SER B 1 269 ? 12.984 -27.984 -26.516 1 94.62 269 SER B CA 1
ATOM 5105 C C . SER B 1 269 ? 14.352 -28.109 -25.844 1 94.62 269 SER B C 1
ATOM 5107 O O . SER B 1 269 ? 15.078 -27.109 -25.703 1 94.62 269 SER B O 1
ATOM 5109 N N . ALA B 1 270 ? 14.688 -29.266 -25.406 1 91.81 270 ALA B N 1
ATOM 5110 C CA . ALA B 1 270 ? 15.914 -29.484 -24.625 1 91.81 270 ALA B CA 1
ATOM 5111 C C . ALA B 1 270 ? 17.141 -29.016 -25.406 1 91.81 270 ALA B C 1
ATOM 5113 O O . ALA B 1 270 ? 17.969 -28.281 -24.875 1 91.81 270 ALA B O 1
ATOM 5114 N N . GLU B 1 271 ? 17.281 -29.406 -26.609 1 92.5 271 GLU B N 1
ATOM 5115 C CA . GLU B 1 271 ? 18.422 -29.062 -27.438 1 92.5 271 GLU B CA 1
ATOM 5116 C C . GLU B 1 271 ? 18.453 -27.562 -27.75 1 92.5 271 GLU B C 1
ATOM 5118 O O . GLU B 1 271 ? 19.516 -26.938 -27.703 1 92.5 271 GLU B O 1
ATOM 5123 N N . ARG B 1 272 ? 17.359 -27.062 -28.047 1 93.12 272 ARG B N 1
ATOM 5124 C CA . ARG B 1 272 ? 17.266 -25.641 -28.344 1 93.12 272 ARG B CA 1
ATOM 5125 C C . ARG B 1 272 ? 17.656 -24.797 -27.141 1 93.12 272 ARG B C 1
ATOM 5127 O O . ARG B 1 272 ? 18.344 -23.781 -27.281 1 93.12 272 ARG B O 1
ATOM 5134 N N . ILE B 1 273 ? 17.188 -25.188 -26 1 91.75 273 ILE B N 1
ATOM 5135 C CA . ILE B 1 273 ? 17.453 -24.469 -24.75 1 91.75 273 ILE B CA 1
ATOM 5136 C C . ILE B 1 273 ? 18.953 -24.516 -24.453 1 91.75 273 ILE B C 1
ATOM 5138 O O . ILE B 1 273 ? 19.547 -23.5 -24.094 1 91.75 273 ILE B O 1
ATOM 5142 N N . ARG B 1 274 ? 19.516 -25.594 -24.656 1 88.94 274 ARG B N 1
ATOM 5143 C CA . ARG B 1 274 ? 20.953 -25.766 -24.422 1 88.94 274 ARG B CA 1
ATOM 5144 C C . ARG B 1 274 ? 21.766 -24.984 -25.438 1 88.94 274 ARG B C 1
ATOM 5146 O O . ARG B 1 274 ? 22.688 -24.25 -25.062 1 88.94 274 ARG B O 1
ATOM 5153 N N . GLN B 1 275 ? 21.375 -25.062 -26.656 1 91.19 275 GLN B N 1
ATOM 5154 C CA . GLN B 1 275 ? 22.156 -24.453 -27.734 1 91.19 275 GLN B CA 1
ATOM 5155 C C . GLN B 1 275 ? 22.047 -22.938 -27.688 1 91.19 275 GLN B C 1
ATOM 5157 O O . GLN B 1 275 ? 23.031 -22.234 -27.969 1 91.19 275 GLN B O 1
ATOM 5162 N N . ARG B 1 276 ? 20.906 -22.516 -27.328 1 92 276 ARG B N 1
ATOM 5163 C CA . ARG B 1 276 ? 20.672 -21.078 -27.391 1 92 276 ARG B CA 1
ATOM 5164 C C . ARG B 1 276 ? 20.859 -20.438 -26.016 1 92 276 ARG B C 1
ATOM 5166 O O . ARG B 1 276 ? 20.797 -19.219 -25.875 1 92 276 ARG B O 1
ATOM 5173 N N . GLY B 1 277 ? 21.062 -21.234 -25.031 1 88.62 277 GLY B N 1
ATOM 5174 C CA . GLY B 1 277 ? 21.344 -20.75 -23.688 1 88.62 277 GLY B CA 1
ATOM 5175 C C . GLY B 1 277 ? 20.156 -20.094 -23.016 1 88.62 277 GLY B C 1
ATOM 5176 O O . GLY B 1 277 ? 20.297 -19.062 -22.344 1 88.62 277 GLY B O 1
ATOM 5177 N N . TYR B 1 278 ? 18.984 -20.578 -23.312 1 87.62 278 TYR B N 1
ATOM 5178 C CA . TYR B 1 278 ? 17.797 -20.062 -22.656 1 87.62 278 TYR B CA 1
ATOM 5179 C C . TYR B 1 278 ? 17.781 -20.438 -21.172 1 87.62 278 TYR B C 1
ATOM 5181 O O . TYR B 1 278 ? 18.359 -21.438 -20.781 1 87.62 278 TYR B O 1
ATOM 5189 N N . VAL B 1 279 ? 17.094 -19.547 -20.391 1 85.56 279 VAL B N 1
ATOM 5190 C CA . VAL B 1 279 ? 17.031 -19.797 -18.953 1 85.56 279 VAL B CA 1
ATOM 5191 C C . VAL B 1 279 ? 15.633 -20.281 -18.562 1 85.56 279 VAL B C 1
ATOM 5193 O O . VAL B 1 279 ? 14.633 -19.781 -19.094 1 85.56 279 VAL B O 1
ATOM 5196 N N . THR B 1 280 ? 15.609 -21.281 -17.797 1 84.75 280 THR B N 1
ATOM 5197 C CA . THR B 1 280 ? 14.375 -21.812 -17.219 1 84.75 280 THR B CA 1
ATOM 5198 C C . THR B 1 280 ? 14.438 -21.781 -15.688 1 84.75 280 THR B C 1
ATOM 5200 O O . THR B 1 280 ? 15.5 -21.578 -15.109 1 84.75 280 THR B O 1
ATOM 5203 N N . LEU B 1 281 ? 13.305 -21.938 -15.094 1 84.69 281 LEU B N 1
ATOM 5204 C CA . LEU B 1 281 ? 13.289 -22 -13.633 1 84.69 281 LEU B CA 1
ATOM 5205 C C . LEU B 1 281 ? 14.102 -23.188 -13.125 1 84.69 281 LEU B C 1
ATOM 5207 O O . LEU B 1 281 ? 14.773 -23.094 -12.102 1 84.69 281 LEU B O 1
ATOM 5211 N N . PHE B 1 282 ? 14.086 -24.219 -13.906 1 84.38 282 PHE B N 1
ATOM 5212 C CA . PHE B 1 282 ? 14.883 -25.406 -13.578 1 84.38 282 PHE B CA 1
ATOM 5213 C C . PHE B 1 282 ? 16.375 -25.062 -13.555 1 84.38 282 PHE B C 1
ATOM 5215 O O . PHE B 1 282 ? 17.062 -25.406 -12.594 1 84.38 282 PHE B O 1
ATOM 5222 N N . THR B 1 283 ? 16.828 -24.422 -14.562 1 82 283 THR B N 1
ATOM 5223 C CA . THR B 1 283 ? 18.25 -24.078 -14.625 1 82 283 THR B CA 1
ATOM 5224 C C . THR B 1 283 ? 18.609 -23.062 -13.547 1 82 283 THR B C 1
ATOM 5226 O O . THR B 1 283 ? 19.688 -23.125 -12.961 1 82 283 THR B O 1
ATOM 5229 N N . TYR B 1 284 ? 17.703 -22.219 -13.297 1 80.88 284 TYR B N 1
ATOM 5230 C CA . TYR B 1 284 ? 17.938 -21.203 -12.273 1 80.88 284 TYR B CA 1
ATOM 5231 C C . TYR B 1 284 ? 18.078 -21.844 -10.898 1 80.88 284 TYR B C 1
ATOM 5233 O O . TYR B 1 284 ? 19.031 -21.562 -10.172 1 80.88 284 TYR B O 1
ATOM 5241 N N . VAL B 1 285 ? 17.219 -22.75 -10.578 1 79.25 285 VAL B N 1
ATOM 5242 C CA . VAL B 1 285 ? 17.188 -23.328 -9.242 1 79.25 285 VAL B CA 1
ATOM 5243 C C . VAL B 1 285 ? 18.359 -24.297 -9.078 1 79.25 285 VAL B C 1
ATOM 5245 O O . VAL B 1 285 ? 18.891 -24.469 -7.973 1 79.25 285 VAL B O 1
ATOM 5248 N N . THR B 1 286 ? 18.812 -24.875 -10.195 1 77.69 286 THR B N 1
ATOM 5249 C CA . THR B 1 286 ? 19.891 -25.859 -10.109 1 77.69 286 THR B CA 1
ATOM 5250 C C . THR B 1 286 ? 21.25 -25.188 -10.141 1 77.69 286 THR B C 1
ATOM 5252 O O . THR B 1 286 ? 22.266 -25.812 -9.797 1 77.69 286 THR B O 1
ATOM 5255 N N . THR B 1 287 ? 21.234 -23.953 -10.539 1 75.25 287 THR B N 1
ATOM 5256 C CA . THR B 1 287 ? 22.531 -23.281 -10.633 1 75.25 287 THR B CA 1
ATOM 5257 C C . THR B 1 287 ? 22.719 -22.328 -9.461 1 75.25 287 THR B C 1
ATOM 5259 O O . THR B 1 287 ? 23.844 -21.891 -9.195 1 75.25 287 THR B O 1
ATOM 5262 N N . THR B 1 288 ? 21.641 -22.062 -8.883 1 72.12 288 THR B N 1
ATOM 5263 C CA . THR B 1 288 ? 21.797 -21.188 -7.719 1 72.12 288 THR B CA 1
ATOM 5264 C C . THR B 1 288 ? 22.453 -21.953 -6.566 1 72.12 288 THR B C 1
ATOM 5266 O O . THR B 1 288 ? 22.359 -23.188 -6.492 1 72.12 288 THR B O 1
ATOM 5269 N N . THR B 1 289 ? 23.219 -21.234 -5.809 1 62.34 289 THR B N 1
ATOM 5270 C CA . THR B 1 289 ? 24.016 -21.859 -4.762 1 62.34 289 THR B CA 1
ATOM 5271 C C . THR B 1 289 ? 23.234 -21.938 -3.455 1 62.34 289 THR B C 1
ATOM 5273 O O . THR B 1 289 ? 23.594 -22.688 -2.549 1 62.34 289 THR B O 1
ATOM 5276 N N . LYS B 1 290 ? 22.141 -21.219 -3.504 1 63.25 290 LYS B N 1
ATOM 5277 C CA . LYS B 1 290 ? 21.469 -21.156 -2.213 1 63.25 290 LYS B CA 1
ATOM 5278 C C . LYS B 1 290 ? 20.047 -21.719 -2.303 1 63.25 290 LYS B C 1
ATOM 5280 O O . LYS B 1 290 ? 19.438 -21.719 -3.371 1 63.25 290 LYS B O 1
ATOM 5285 N N . GLY B 1 291 ? 19.719 -22.625 -1.294 1 69.88 291 GLY B N 1
ATOM 5286 C CA . GLY B 1 291 ? 18.359 -23.125 -1.193 1 69.88 291 GLY B CA 1
ATOM 5287 C C . GLY B 1 291 ? 18.281 -24.641 -1.067 1 69.88 291 GLY B C 1
ATOM 5288 O O . GLY B 1 291 ? 19.281 -25.328 -1.244 1 69.88 291 GLY B O 1
ATOM 5289 N N . VAL B 1 292 ? 17.141 -25.016 -0.776 1 70.5 292 VAL B N 1
ATOM 5290 C CA . VAL B 1 292 ? 16.891 -26.422 -0.514 1 70.5 292 VAL B CA 1
ATOM 5291 C C . VAL B 1 292 ? 17.125 -27.234 -1.788 1 70.5 292 VAL B C 1
ATOM 5293 O O . VAL B 1 292 ? 17.734 -28.297 -1.751 1 70.5 292 VAL B O 1
ATOM 5296 N N . TYR B 1 293 ? 16.672 -26.719 -2.939 1 73.56 293 TYR B N 1
ATOM 5297 C CA . TYR B 1 293 ? 16.812 -27.484 -4.172 1 73.56 293 TYR B CA 1
ATOM 5298 C C . TYR B 1 293 ? 18.281 -27.594 -4.582 1 73.56 293 TYR B C 1
ATOM 5300 O O . TYR B 1 293 ? 18.734 -28.656 -5.047 1 73.56 293 TYR B O 1
ATOM 5308 N N . ALA B 1 294 ? 18.938 -26.531 -4.398 1 74.5 294 ALA B N 1
ATOM 5309 C CA . ALA B 1 294 ? 20.359 -26.547 -4.75 1 74.5 294 ALA B CA 1
ATOM 5310 C C . ALA B 1 294 ? 21.109 -27.609 -3.938 1 74.5 294 ALA B C 1
ATOM 5312 O O . ALA B 1 294 ? 21.969 -28.312 -4.473 1 74.5 294 ALA B O 1
ATOM 5313 N N . ALA B 1 295 ? 20.703 -27.719 -2.742 1 78.12 295 ALA B N 1
ATOM 5314 C CA . ALA B 1 295 ? 21.359 -28.672 -1.851 1 78.12 295 ALA B CA 1
ATOM 5315 C C . ALA B 1 295 ? 21.062 -30.109 -2.271 1 78.12 295 ALA B C 1
ATOM 5317 O O . ALA B 1 295 ? 21.953 -30.969 -2.223 1 78.12 295 ALA B O 1
ATOM 5318 N N . ILE B 1 296 ? 19.938 -30.328 -2.756 1 80.62 296 ILE B N 1
ATOM 5319 C CA . ILE B 1 296 ? 19.531 -31.672 -3.164 1 80.62 296 ILE B CA 1
ATOM 5320 C C . ILE B 1 296 ? 20.125 -31.984 -4.539 1 80.62 296 ILE B C 1
ATOM 5322 O O . ILE B 1 296 ? 20.594 -33.094 -4.781 1 80.62 296 ILE B O 1
ATOM 5326 N N . ALA B 1 297 ? 20.109 -31.016 -5.383 1 77.12 297 ALA B N 1
ATOM 5327 C CA . ALA B 1 297 ? 20.562 -31.188 -6.758 1 77.12 297 ALA B CA 1
ATOM 5328 C C . ALA B 1 297 ? 22.031 -31.609 -6.805 1 77.12 297 ALA B C 1
ATOM 5330 O O . ALA B 1 297 ? 22.438 -32.344 -7.695 1 77.12 297 ALA B O 1
ATOM 5331 N N . LYS B 1 298 ? 22.781 -31.094 -5.84 1 78.06 298 LYS B N 1
ATOM 5332 C CA . LYS B 1 298 ? 24.203 -31.422 -5.797 1 78.06 298 LYS B CA 1
ATOM 5333 C C . LYS B 1 298 ? 24.422 -32.906 -5.535 1 78.06 298 LYS B C 1
ATOM 5335 O O . LYS B 1 298 ? 25.469 -33.469 -5.898 1 78.06 298 LYS B O 1
ATOM 5340 N N . ARG B 1 299 ? 23.484 -33.5 -5.02 1 84.12 299 ARG B N 1
ATOM 5341 C CA . ARG B 1 299 ? 23.625 -34.906 -4.641 1 84.12 299 ARG B CA 1
ATOM 5342 C C . ARG B 1 299 ? 23 -35.812 -5.688 1 84.12 299 ARG B C 1
ATOM 5344 O O . ARG B 1 299 ? 23.125 -37.062 -5.605 1 84.12 299 ARG B O 1
ATOM 5351 N N . VAL B 1 300 ? 22.359 -35.281 -6.668 1 87.12 300 VAL B N 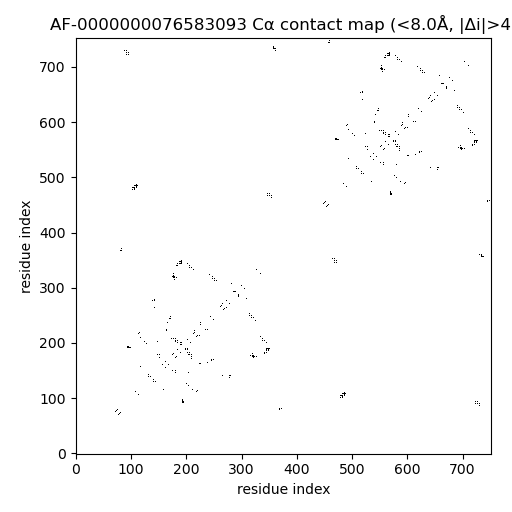1
ATOM 5352 C CA . VAL B 1 300 ? 21.625 -36.062 -7.672 1 87.12 300 VAL B CA 1
ATOM 5353 C C . VAL B 1 300 ? 22.375 -36 -9 1 87.12 300 VAL B C 1
ATOM 5355 O O . VAL B 1 300 ? 22.828 -34.938 -9.43 1 87.12 300 VAL B O 1
ATOM 5358 N N . PRO B 1 301 ? 22.578 -37.219 -9.508 1 87.88 301 PRO B N 1
ATOM 5359 C CA . PRO B 1 301 ? 23.172 -37.219 -10.844 1 87.88 301 PRO B CA 1
ATOM 5360 C C . PRO B 1 301 ? 22.391 -36.344 -11.828 1 87.88 301 PRO B C 1
ATOM 5362 O O . PRO B 1 301 ? 21.156 -36.281 -11.75 1 87.88 301 PRO B O 1
ATOM 5365 N N . ARG B 1 302 ? 23.078 -35.719 -12.719 1 83.44 302 ARG B N 1
ATOM 5366 C CA . ARG B 1 302 ? 22.547 -34.719 -13.633 1 83.44 302 ARG B CA 1
ATOM 5367 C C . ARG B 1 302 ? 21.375 -35.281 -14.445 1 83.44 302 ARG B C 1
ATOM 5369 O O . ARG B 1 302 ? 20.422 -34.562 -14.742 1 83.44 302 ARG B O 1
ATOM 5376 N N . GLN B 1 303 ? 21.453 -36.594 -14.75 1 86.56 303 GLN B N 1
ATOM 5377 C CA . GLN B 1 303 ? 20.469 -37.219 -15.617 1 86.56 303 GLN B CA 1
ATOM 5378 C C . GLN B 1 303 ? 19.109 -37.312 -14.93 1 86.56 303 GLN B C 1
ATOM 5380 O O . GLN B 1 303 ? 18.062 -37.344 -15.586 1 86.56 303 GLN B O 1
ATOM 5385 N N . TYR B 1 304 ? 19.062 -37.25 -13.609 1 91.44 304 TYR B N 1
ATOM 5386 C CA . TYR B 1 304 ? 17.812 -37.469 -12.867 1 91.44 304 TYR B CA 1
ATOM 5387 C C . TYR B 1 304 ? 17.328 -36.156 -12.273 1 91.44 304 TYR B C 1
ATOM 5389 O O . TYR B 1 304 ? 16.266 -36.094 -11.656 1 91.44 304 TYR B O 1
ATOM 5397 N N . ARG B 1 305 ? 17.969 -35.094 -12.523 1 89.06 305 ARG B N 1
ATOM 5398 C CA . ARG B 1 305 ? 17.672 -33.812 -11.883 1 89.06 305 ARG B CA 1
ATOM 5399 C C . ARG B 1 305 ? 16.312 -33.281 -12.305 1 89.06 305 ARG B C 1
ATOM 5401 O O . ARG B 1 305 ? 15.547 -32.781 -11.484 1 89.06 305 ARG B O 1
ATOM 5408 N N . PRO B 1 306 ? 15.969 -33.469 -13.609 1 91.44 306 PRO B N 1
ATOM 5409 C CA . PRO B 1 306 ? 14.633 -33 -14 1 91.44 306 PRO B CA 1
ATOM 5410 C C . PRO B 1 306 ? 13.516 -33.719 -13.266 1 91.44 306 PRO B C 1
ATOM 5412 O O . PRO B 1 306 ? 12.555 -33.094 -12.812 1 91.44 306 PRO B O 1
ATOM 5415 N N . GLN B 1 307 ? 13.688 -35.031 -13.109 1 91.75 307 GLN B N 1
ATOM 5416 C CA . GLN B 1 307 ? 12.672 -35.844 -12.438 1 91.75 307 GLN B CA 1
ATOM 5417 C C . GLN B 1 307 ? 12.609 -35.5 -10.953 1 91.75 307 GLN B C 1
ATOM 5419 O O . GLN B 1 307 ? 11.523 -35.438 -10.375 1 91.75 307 GLN B O 1
ATOM 5424 N N . VAL B 1 308 ? 13.711 -35.312 -10.352 1 90.56 308 VAL B N 1
ATOM 5425 C CA . VAL B 1 308 ? 13.766 -35 -8.93 1 90.56 308 VAL B CA 1
ATOM 5426 C C . VAL B 1 308 ? 13.18 -33.594 -8.695 1 90.56 308 VAL B C 1
ATOM 5428 O O . VAL B 1 308 ? 12.477 -33.375 -7.707 1 90.56 308 VAL B O 1
ATOM 5431 N N . TYR B 1 309 ? 13.5 -32.688 -9.625 1 91.25 309 TYR B N 1
ATOM 5432 C CA . TYR B 1 309 ? 12.945 -31.344 -9.555 1 91.25 309 TYR B CA 1
ATOM 5433 C C . TYR B 1 309 ? 11.422 -31.391 -9.555 1 91.25 309 TYR B C 1
ATOM 5435 O O . TYR B 1 309 ? 10.773 -30.766 -8.703 1 91.25 309 TYR B O 1
ATOM 5443 N N . LEU B 1 310 ? 10.836 -32.094 -10.43 1 93.69 310 LEU B N 1
ATOM 5444 C CA . LEU B 1 310 ? 9.383 -32.156 -10.555 1 93.69 310 LEU B CA 1
ATOM 5445 C C . LEU B 1 310 ? 8.766 -32.906 -9.383 1 93.69 310 LEU B C 1
ATOM 5447 O O . LEU B 1 310 ? 7.66 -32.594 -8.945 1 93.69 310 LEU B O 1
ATOM 5451 N N . PHE B 1 311 ? 9.531 -33.875 -8.898 1 93.12 311 PHE B N 1
ATOM 5452 C CA . PHE B 1 311 ? 9.055 -34.625 -7.734 1 93.12 311 PHE B CA 1
ATOM 5453 C C . PHE B 1 311 ? 8.984 -33.719 -6.508 1 93.12 311 PHE B C 1
ATOM 5455 O O . PHE B 1 311 ? 7.992 -33.75 -5.777 1 93.12 311 PHE B O 1
ATOM 5462 N N . LEU B 1 312 ? 10.016 -33 -6.289 1 91.62 312 LEU B N 1
ATOM 5463 C CA . LEU B 1 312 ? 10.031 -32.062 -5.164 1 91.62 312 LEU B CA 1
ATOM 5464 C C . LEU B 1 312 ? 8.961 -30.984 -5.324 1 91.62 312 LEU B C 1
ATOM 5466 O O . LEU B 1 312 ? 8.328 -30.578 -4.344 1 91.62 312 LEU B O 1
ATOM 5470 N N . HIS B 1 313 ? 8.805 -30.578 -6.539 1 94.25 313 HIS B N 1
ATOM 5471 C CA . HIS B 1 313 ? 7.75 -29.625 -6.852 1 94.25 313 HIS B CA 1
ATOM 5472 C C . HIS B 1 313 ? 6.371 -30.188 -6.531 1 94.25 313 HIS B C 1
ATOM 5474 O O . HIS B 1 313 ? 5.523 -29.5 -5.969 1 94.25 313 HIS B O 1
ATOM 5480 N N . MET B 1 314 ? 6.156 -31.422 -6.848 1 95.44 314 MET B N 1
ATOM 5481 C CA . MET B 1 314 ? 4.895 -32.094 -6.551 1 95.44 314 MET B CA 1
ATOM 5482 C C . MET B 1 314 ? 4.68 -32.219 -5.047 1 95.44 314 MET B C 1
ATOM 5484 O O . MET B 1 314 ? 3.566 -32 -4.555 1 95.44 314 MET B O 1
ATOM 5488 N N . CYS B 1 315 ? 5.727 -32.562 -4.332 1 94.31 315 CYS B N 1
ATOM 5489 C CA . CYS B 1 315 ? 5.645 -32.625 -2.879 1 94.31 315 CYS B CA 1
ATOM 5490 C C . CYS B 1 315 ? 5.289 -31.281 -2.275 1 94.31 315 CYS B C 1
ATOM 5492 O O . CYS B 1 315 ? 4.48 -31.203 -1.348 1 94.31 315 CYS B O 1
ATOM 5494 N N . PHE B 1 316 ? 5.902 -30.297 -2.82 1 94.88 316 PHE B N 1
ATOM 5495 C CA . PHE B 1 316 ? 5.594 -28.938 -2.385 1 94.88 316 PHE B CA 1
ATOM 5496 C C . PHE B 1 316 ? 4.129 -28.609 -2.633 1 94.88 316 PHE B C 1
ATOM 5498 O O . PHE B 1 316 ? 3.449 -28.078 -1.755 1 94.88 316 PHE B O 1
ATOM 5505 N N . CYS B 1 317 ? 3.682 -28.938 -3.74 1 96.06 317 CYS B N 1
ATOM 5506 C CA . CYS B 1 317 ? 2.291 -28.688 -4.109 1 96.06 317 CYS B CA 1
ATOM 5507 C C . CYS B 1 317 ? 1.343 -29.438 -3.172 1 96.06 317 CYS B C 1
ATOM 5509 O O . CYS B 1 317 ? 0.38 -28.844 -2.67 1 96.06 317 CYS B O 1
ATOM 5511 N N . ALA B 1 318 ? 1.654 -30.672 -2.908 1 95.44 318 ALA B N 1
ATOM 5512 C CA . ALA B 1 318 ? 0.807 -31.5 -2.053 1 95.44 318 ALA B CA 1
ATOM 5513 C C . ALA B 1 318 ? 0.786 -30.969 -0.623 1 95.44 318 ALA B C 1
ATOM 5515 O O . ALA B 1 318 ? -0.279 -30.859 -0.01 1 95.44 318 ALA B O 1
ATOM 5516 N N . THR B 1 319 ? 1.908 -30.594 -0.081 1 95.12 319 THR B N 1
ATOM 5517 C CA . THR B 1 319 ? 2.021 -30.125 1.296 1 95.12 319 THR B CA 1
ATOM 5518 C C . THR B 1 319 ? 1.3 -28.781 1.474 1 95.12 319 THR B C 1
ATOM 5520 O O . THR B 1 319 ? 0.58 -28.594 2.455 1 95.12 319 THR B O 1
ATOM 5523 N N . THR B 1 320 ? 1.467 -27.922 0.558 1 96 320 THR B N 1
ATOM 5524 C CA . THR B 1 320 ? 0.859 -26.594 0.685 1 96 320 THR B CA 1
ATOM 5525 C C . THR B 1 320 ? -0.638 -26.656 0.397 1 96 320 THR B C 1
ATOM 5527 O O . THR B 1 320 ? -1.41 -25.859 0.922 1 96 320 THR B O 1
ATOM 5530 N N . ALA B 1 321 ? -1.014 -27.594 -0.427 1 92.19 321 ALA B N 1
ATOM 5531 C CA . ALA B 1 321 ? -2.441 -27.781 -0.674 1 92.19 321 ALA B CA 1
ATOM 5532 C C . ALA B 1 321 ? -3.162 -28.234 0.594 1 92.19 321 ALA B C 1
ATOM 5534 O O . ALA B 1 321 ? -4.352 -27.953 0.771 1 92.19 321 ALA B O 1
ATOM 5535 N N . ALA B 1 322 ? -2.457 -28.906 1.426 1 89.94 322 ALA B N 1
ATOM 5536 C CA . ALA B 1 322 ? -3.053 -29.312 2.699 1 89.94 322 ALA B CA 1
ATOM 5537 C C . ALA B 1 322 ? -3.467 -28.094 3.518 1 89.94 322 ALA B C 1
ATOM 5539 O O . ALA B 1 322 ? -4.48 -28.125 4.219 1 89.94 322 ALA B O 1
ATOM 5540 N N . PHE B 1 323 ? -2.779 -26.969 3.455 1 91.94 323 PHE B N 1
ATOM 5541 C CA . PHE B 1 323 ? -3.133 -25.734 4.137 1 91.94 323 PHE B CA 1
ATOM 5542 C C . PHE B 1 323 ? -4.375 -25.109 3.512 1 91.94 323 PHE B C 1
ATOM 5544 O O . PHE B 1 323 ? -5.125 -24.391 4.188 1 91.94 323 PHE B O 1
ATOM 5551 N N . SER B 1 324 ? -4.52 -25.391 2.236 1 94.31 324 SER B N 1
ATOM 5552 C CA . SER B 1 324 ? -5.711 -24.875 1.564 1 94.31 324 SER B CA 1
ATOM 5553 C C . SER B 1 324 ? -6.98 -25.484 2.152 1 94.31 324 SER B C 1
ATOM 5555 O O . SER B 1 324 ? -8.039 -24.859 2.145 1 94.31 324 SER B O 1
ATOM 5557 N N . TRP B 1 325 ? -6.832 -26.719 2.619 1 94.25 325 TRP B N 1
ATOM 5558 C CA . TRP B 1 325 ? -7.961 -27.359 3.275 1 94.25 325 TRP B CA 1
ATOM 5559 C C . TRP B 1 325 ? -8.375 -26.609 4.531 1 94.25 325 TRP B C 1
ATOM 5561 O O . TRP B 1 325 ? -9.57 -26.422 4.789 1 94.25 325 TRP B O 1
ATOM 5571 N N . LEU B 1 326 ? -7.43 -26.141 5.309 1 94 326 LEU B N 1
ATOM 5572 C CA . LEU B 1 326 ? -7.719 -25.328 6.484 1 94 326 LEU B CA 1
ATOM 5573 C C . LEU B 1 326 ? -8.391 -24.016 6.09 1 94 326 LEU B C 1
ATOM 5575 O O . LEU B 1 326 ? -9.336 -23.578 6.746 1 94 326 LEU B O 1
ATOM 5579 N N . ALA B 1 327 ? -7.926 -23.469 5 1 96.75 327 ALA B N 1
ATOM 5580 C CA . ALA B 1 327 ? -8.469 -22.203 4.516 1 96.75 327 ALA B CA 1
ATOM 5581 C C . ALA B 1 327 ? -9.898 -22.375 4.012 1 96.75 327 ALA B C 1
ATOM 5583 O O . ALA B 1 327 ? -10.703 -21.438 4.086 1 96.75 327 ALA B O 1
ATOM 5584 N N . TRP B 1 328 ? -10.219 -23.578 3.535 1 97.38 328 TRP B N 1
ATOM 5585 C CA . TRP B 1 328 ? -11.562 -23.844 3.053 1 97.38 328 TRP B CA 1
ATOM 5586 C C . TRP B 1 328 ? -12.562 -23.844 4.203 1 97.38 328 TRP B C 1
ATOM 5588 O O . TRP B 1 328 ? -13.727 -23.484 4.02 1 97.38 328 TRP B O 1
ATOM 5598 N N . ARG B 1 329 ? -12.039 -24.109 5.406 1 95.19 329 ARG B N 1
ATOM 5599 C CA . ARG B 1 329 ? -12.93 -24.375 6.527 1 95.19 329 ARG B CA 1
ATOM 5600 C C . ARG B 1 329 ? -13.062 -23.156 7.426 1 95.19 329 ARG B C 1
ATOM 5602 O O . ARG B 1 329 ? -14.031 -23.031 8.18 1 95.19 329 ARG B O 1
ATOM 5609 N N . SER B 1 330 ? -12.109 -22.344 7.348 1 97.12 330 SER B N 1
ATOM 5610 C CA . SER B 1 330 ? -12.102 -21.234 8.305 1 97.12 330 SER B CA 1
ATOM 5611 C C . SER B 1 330 ? -11.805 -19.906 7.621 1 97.12 330 SER B C 1
ATOM 5613 O O . SER B 1 330 ? -10.727 -19.719 7.051 1 97.12 330 SER B O 1
ATOM 5615 N N . PHE B 1 331 ? -12.727 -19 7.82 1 97.44 331 PHE B N 1
ATOM 5616 C CA . PHE B 1 331 ? -12.562 -17.641 7.301 1 97.44 331 PHE B CA 1
ATOM 5617 C C . PHE B 1 331 ? -11.336 -16.969 7.902 1 97.44 331 PHE B C 1
ATOM 5619 O O . PHE B 1 331 ? -10.547 -16.359 7.184 1 97.44 331 PHE B O 1
ATOM 5626 N N . ALA B 1 332 ? -11.164 -17.141 9.188 1 97.38 332 ALA B N 1
ATOM 5627 C CA . ALA B 1 332 ? -10.078 -16.5 9.914 1 97.38 332 ALA B CA 1
ATOM 5628 C C . ALA B 1 332 ? -8.719 -17.031 9.461 1 97.38 332 ALA B C 1
ATOM 5630 O O . ALA B 1 332 ? -7.773 -16.266 9.273 1 97.38 332 ALA B O 1
ATOM 5631 N N . LEU B 1 333 ? -8.641 -18.328 9.234 1 97.06 333 LEU B N 1
ATOM 5632 C CA . LEU B 1 333 ? -7.379 -18.922 8.797 1 97.06 333 LEU B CA 1
ATOM 5633 C C . LEU B 1 333 ? -7.055 -18.516 7.367 1 97.06 333 LEU B C 1
ATOM 5635 O O . LEU B 1 333 ? -5.898 -18.234 7.043 1 97.06 333 LEU B O 1
ATOM 5639 N N . HIS B 1 334 ? -8.047 -18.5 6.531 1 97.94 334 HIS B N 1
ATOM 5640 C CA . HIS B 1 334 ? -7.871 -18.078 5.148 1 97.94 334 HIS B CA 1
ATOM 5641 C C . HIS B 1 334 ? -7.391 -16.625 5.066 1 97.94 334 HIS B C 1
ATOM 5643 O O . HIS B 1 334 ? -6.418 -16.328 4.367 1 97.94 334 HIS B O 1
ATOM 5649 N N . THR B 1 335 ? -8.055 -15.773 5.84 1 97.38 335 THR B N 1
ATOM 5650 C CA . THR B 1 335 ? -7.703 -14.359 5.879 1 97.38 335 THR B CA 1
ATOM 5651 C C . THR B 1 335 ? -6.309 -14.164 6.469 1 97.38 335 THR B C 1
ATOM 5653 O O . THR B 1 335 ? -5.516 -13.383 5.945 1 97.38 335 THR B O 1
ATOM 5656 N N . GLY B 1 336 ? -6.051 -14.906 7.508 1 97.12 336 GLY B N 1
ATOM 5657 C CA . GLY B 1 336 ? -4.738 -14.836 8.133 1 97.12 336 GLY B CA 1
ATOM 5658 C C . GLY B 1 336 ? -3.617 -15.266 7.203 1 97.12 336 GLY B C 1
ATOM 5659 O O . GLY B 1 336 ? -2.539 -14.672 7.203 1 97.12 336 GLY B O 1
ATOM 5660 N N . LEU B 1 337 ? -3.857 -16.281 6.453 1 96.94 337 LEU B N 1
ATOM 5661 C CA . LEU B 1 337 ? -2.869 -16.781 5.496 1 96.94 337 LEU B CA 1
ATOM 5662 C C . LEU B 1 337 ? -2.553 -15.711 4.449 1 96.94 337 LEU B C 1
ATOM 5664 O O . LEU B 1 337 ? -1.385 -15.477 4.137 1 96.94 337 LEU B O 1
ATOM 5668 N N . LEU B 1 338 ? -3.553 -15.086 3.945 1 97.44 338 LEU B N 1
ATOM 5669 C CA . LEU B 1 338 ? -3.359 -14.055 2.934 1 97.44 338 LEU B CA 1
ATOM 5670 C C . LEU B 1 338 ? -2.586 -12.867 3.506 1 97.44 338 LEU B C 1
ATOM 5672 O O . LEU B 1 338 ? -1.657 -12.367 2.871 1 97.44 338 LEU B O 1
ATOM 5676 N N . ALA B 1 339 ? -2.975 -12.43 4.684 1 96.94 339 ALA B N 1
ATOM 5677 C CA . ALA B 1 339 ? -2.281 -11.328 5.34 1 96.94 339 ALA B CA 1
ATOM 5678 C C . ALA B 1 339 ? -0.818 -11.672 5.602 1 96.94 339 ALA B C 1
ATOM 5680 O O . ALA B 1 339 ? 0.071 -10.844 5.387 1 96.94 339 ALA B O 1
ATOM 5681 N N . ALA B 1 340 ? -0.608 -12.867 6.008 1 97.31 340 ALA B N 1
ATOM 5682 C CA . ALA B 1 340 ? 0.751 -13.32 6.301 1 97.31 340 ALA B CA 1
ATOM 5683 C C . ALA B 1 340 ? 1.6 -13.352 5.031 1 97.31 340 ALA B C 1
ATOM 5685 O O . ALA B 1 340 ? 2.746 -12.898 5.031 1 97.31 340 ALA B O 1
ATOM 5686 N N . MET B 1 341 ? 1.056 -13.891 3.971 1 97.75 341 MET B N 1
ATOM 5687 C CA . MET B 1 341 ? 1.802 -13.977 2.719 1 97.75 341 MET B CA 1
ATOM 5688 C C . MET B 1 341 ? 2.08 -12.586 2.154 1 97.75 341 MET B C 1
ATOM 5690 O O . MET B 1 341 ? 3.141 -12.344 1.573 1 97.75 341 MET B O 1
ATOM 5694 N N . GLY B 1 342 ? 1.07 -11.695 2.318 1 97.69 342 GLY B N 1
ATOM 5695 C CA . GLY B 1 342 ? 1.327 -10.312 1.963 1 97.69 342 GLY B CA 1
ATOM 5696 C C . GLY B 1 342 ? 2.467 -9.695 2.752 1 97.69 342 GLY B C 1
ATOM 5697 O O . GLY B 1 342 ? 3.334 -9.023 2.182 1 97.69 342 GLY B O 1
ATOM 5698 N N . ALA B 1 343 ? 2.494 -9.945 3.988 1 97.44 343 ALA B N 1
ATOM 5699 C CA . ALA B 1 343 ? 3.537 -9.414 4.863 1 97.44 343 ALA B CA 1
ATOM 5700 C C . ALA B 1 343 ? 4.902 -9.984 4.5 1 97.44 343 ALA B C 1
ATOM 5702 O O . ALA B 1 343 ? 5.906 -9.266 4.504 1 97.44 343 ALA B O 1
ATOM 5703 N N . VAL B 1 344 ? 4.934 -11.227 4.176 1 97.62 344 VAL B N 1
ATOM 5704 C CA . VAL B 1 344 ? 6.18 -11.883 3.793 1 97.62 344 VAL B CA 1
ATOM 5705 C C . VAL B 1 344 ? 6.727 -11.25 2.516 1 97.62 344 VAL B C 1
ATOM 5707 O O . VAL B 1 344 ? 7.926 -10.984 2.408 1 97.62 344 VAL B O 1
ATOM 5710 N N . SER B 1 345 ? 5.863 -11.031 1.579 1 98.12 345 SER B N 1
ATOM 5711 C CA . SER B 1 345 ? 6.305 -10.406 0.338 1 98.12 345 SER B CA 1
ATOM 5712 C C . SER B 1 345 ? 6.883 -9.016 0.593 1 98.12 345 SER B C 1
ATOM 5714 O O . SER B 1 345 ? 7.855 -8.617 -0.048 1 98.12 345 SER B O 1
ATOM 5716 N N . MET B 1 346 ? 6.285 -8.273 1.521 1 97.81 346 MET B N 1
ATOM 5717 C CA . MET B 1 346 ? 6.762 -6.938 1.873 1 97.81 346 MET B CA 1
ATOM 5718 C C . MET B 1 346 ? 8.094 -7.012 2.607 1 97.81 346 MET B C 1
ATOM 5720 O O . MET B 1 346 ? 8.969 -6.168 2.402 1 97.81 346 MET B O 1
ATOM 5724 N N . TRP B 1 347 ? 8.234 -7.984 3.438 1 96.75 347 TRP B N 1
ATOM 5725 C CA . TRP B 1 347 ? 9.508 -8.203 4.109 1 96.75 347 TRP B CA 1
ATOM 5726 C C . TRP B 1 347 ? 10.617 -8.484 3.098 1 96.75 347 TRP B C 1
ATOM 5728 O O . TRP B 1 347 ? 11.719 -7.945 3.207 1 96.75 347 TRP B O 1
ATOM 5738 N N . HIS B 1 348 ? 10.297 -9.344 2.127 1 96.38 348 HIS B N 1
ATOM 5739 C CA . HIS B 1 348 ? 11.25 -9.617 1.062 1 96.38 348 HIS B CA 1
ATOM 5740 C C . HIS B 1 348 ? 11.57 -8.352 0.269 1 96.38 348 HIS B C 1
ATOM 5742 O O . HIS B 1 348 ? 12.711 -8.133 -0.135 1 96.38 348 HIS B O 1
ATOM 5748 N N . GLY B 1 349 ? 10.523 -7.551 0.046 1 95.69 349 GLY B N 1
ATOM 5749 C CA . GLY B 1 349 ? 10.742 -6.27 -0.607 1 95.69 349 GLY B CA 1
ATOM 5750 C C . GLY B 1 349 ? 11.672 -5.355 0.166 1 95.69 349 GLY B C 1
ATOM 5751 O O . GLY B 1 349 ? 12.562 -4.734 -0.417 1 95.69 349 GLY B O 1
ATOM 5752 N N . ALA B 1 350 ? 11.492 -5.324 1.437 1 94.38 350 ALA B N 1
ATOM 5753 C CA . ALA B 1 350 ? 12.367 -4.531 2.299 1 94.38 350 ALA B CA 1
ATOM 5754 C C . ALA B 1 350 ? 13.805 -5.016 2.213 1 94.38 350 ALA B C 1
ATOM 5756 O O . ALA B 1 350 ? 14.734 -4.211 2.104 1 94.38 350 ALA B O 1
ATOM 5757 N N . SER B 1 351 ? 13.961 -6.301 2.234 1 90.69 351 SER B N 1
ATOM 5758 C CA . SER B 1 351 ? 15.289 -6.883 2.121 1 90.69 351 SER B CA 1
ATOM 5759 C C . SER B 1 351 ? 15.961 -6.477 0.813 1 90.69 351 SER B C 1
ATOM 5761 O O . SER B 1 351 ? 17.156 -6.164 0.793 1 90.69 351 SER B O 1
ATOM 5763 N N . TYR B 1 352 ? 15.234 -6.438 -0.2 1 89.94 352 TYR B N 1
ATOM 5764 C CA . TYR B 1 352 ? 15.773 -6.016 -1.487 1 89.94 352 TYR B CA 1
ATOM 5765 C C . TYR B 1 352 ? 16.188 -4.547 -1.449 1 89.94 352 TYR B C 1
ATOM 5767 O O . TYR B 1 352 ? 17.281 -4.191 -1.902 1 89.94 352 TYR B O 1
ATOM 5775 N N . TYR B 1 353 ? 15.383 -3.691 -0.904 1 84.88 353 TYR B N 1
ATOM 5776 C CA . TYR B 1 353 ? 15.633 -2.256 -0.888 1 84.88 353 TYR B CA 1
ATOM 5777 C C . TYR B 1 353 ? 16.875 -1.932 -0.063 1 84.88 353 TYR B C 1
ATOM 5779 O O . TYR B 1 353 ? 17.688 -1.087 -0.453 1 84.88 353 TYR B O 1
ATOM 5787 N N . PHE B 1 354 ? 17.109 -2.625 0.992 1 82.06 354 PHE B N 1
ATOM 5788 C CA . PHE B 1 354 ? 18.109 -2.16 1.94 1 82.06 354 PHE B CA 1
ATOM 5789 C C . PHE B 1 354 ? 19.391 -2.982 1.82 1 82.06 354 PHE B C 1
ATOM 5791 O O . PHE B 1 354 ? 20.469 -2.539 2.24 1 82.06 354 PHE B O 1
ATOM 5798 N N . GLU B 1 355 ? 19.234 -4.086 1.189 1 78.5 355 GLU B N 1
ATOM 5799 C CA . GLU B 1 355 ? 20.438 -4.91 1.077 1 78.5 355 GLU B CA 1
ATOM 5800 C C . GLU B 1 355 ? 20.969 -4.922 -0.355 1 78.5 355 GLU B C 1
ATOM 5802 O O . GLU B 1 355 ? 22.156 -5.184 -0.583 1 78.5 355 GLU B O 1
ATOM 5807 N N . VAL B 1 356 ? 20.141 -4.629 -1.277 1 73.25 356 VAL B N 1
ATOM 5808 C CA . VAL B 1 356 ? 20.547 -4.797 -2.668 1 73.25 356 VAL B CA 1
ATOM 5809 C C . VAL B 1 356 ? 20.438 -3.467 -3.406 1 73.25 356 VAL B C 1
ATOM 5811 O O . VAL B 1 356 ? 21.391 -3.025 -4.051 1 73.25 356 VAL B O 1
ATOM 5814 N N . PHE B 1 357 ? 19.406 -2.785 -3.195 1 71.31 357 PHE B N 1
ATOM 5815 C CA . PHE B 1 357 ? 19.016 -1.667 -4.047 1 71.31 357 PHE B CA 1
ATOM 5816 C C . PHE B 1 357 ? 19.969 -0.487 -3.857 1 71.31 357 PHE B C 1
ATOM 5818 O O . PHE B 1 357 ? 20.453 0.09 -4.832 1 71.31 357 PHE B O 1
ATOM 5825 N N . ALA B 1 358 ? 20.172 -0.185 -2.568 1 64.94 358 ALA B N 1
ATOM 5826 C CA . ALA B 1 358 ? 20.969 1.018 -2.324 1 64.94 358 ALA B CA 1
ATOM 5827 C C . ALA B 1 358 ? 22.328 0.926 -3.006 1 64.94 358 ALA B C 1
ATOM 5829 O O . ALA B 1 358 ? 22.781 1.891 -3.619 1 64.94 358 ALA B O 1
ATOM 5830 N N . LYS B 1 359 ? 22.844 -0.186 -3.033 1 64.75 359 LYS B N 1
ATOM 5831 C CA . LYS B 1 359 ? 24.156 -0.403 -3.654 1 64.75 359 LYS B CA 1
ATOM 5832 C C . LYS B 1 359 ? 24.047 -0.426 -5.176 1 64.75 359 LYS B C 1
ATOM 5834 O O . LYS B 1 359 ? 24.828 0.217 -5.871 1 64.75 359 LYS B O 1
ATOM 5839 N N . ARG B 1 360 ? 23.047 -1.01 -5.695 1 64.44 360 ARG B N 1
ATOM 5840 C CA . ARG B 1 360 ? 22.891 -1.231 -7.129 1 64.44 360 ARG B CA 1
ATOM 5841 C C . ARG B 1 360 ? 22.406 0.032 -7.828 1 64.44 360 ARG B C 1
ATOM 5843 O O . ARG B 1 360 ? 22.812 0.32 -8.961 1 64.44 360 ARG B O 1
ATOM 5850 N N . TYR B 1 361 ? 21.656 0.714 -7.152 1 62.75 361 TYR B N 1
ATOM 5851 C CA . TYR B 1 361 ? 21.016 1.854 -7.797 1 62.75 361 TYR B CA 1
ATOM 5852 C C . TYR B 1 361 ? 22.016 2.957 -8.094 1 62.75 361 TYR B C 1
ATOM 5854 O O . TYR B 1 361 ? 22.016 3.547 -9.172 1 62.75 361 TYR B O 1
ATOM 5862 N N . LEU B 1 362 ? 22.906 3.158 -7.195 1 61.5 362 LEU B N 1
ATOM 5863 C CA . LEU B 1 362 ? 23.922 4.172 -7.422 1 61.5 362 LEU B CA 1
ATOM 5864 C C . LEU B 1 362 ? 24.859 3.76 -8.555 1 61.5 362 LEU B C 1
ATOM 5866 O O . LEU B 1 362 ? 25.297 4.602 -9.344 1 61.5 362 LEU B O 1
ATOM 5870 N N . ALA B 1 363 ? 25.078 2.527 -8.664 1 63.66 363 ALA B N 1
ATOM 5871 C CA . ALA B 1 363 ? 25.922 2.016 -9.734 1 63.66 363 ALA B CA 1
ATOM 5872 C C . ALA B 1 363 ? 25.25 2.195 -11.094 1 63.66 363 ALA B C 1
ATOM 5874 O O . ALA B 1 363 ? 25.906 2.549 -12.078 1 63.66 363 ALA B O 1
ATOM 5875 N N . GLU B 1 364 ? 23.984 1.967 -11.195 1 60 364 GLU B N 1
ATOM 5876 C CA . GLU B 1 364 ? 23.219 2.111 -12.438 1 60 364 GLU B CA 1
ATOM 5877 C C . GLU B 1 364 ? 23.172 3.568 -12.891 1 60 364 GLU B 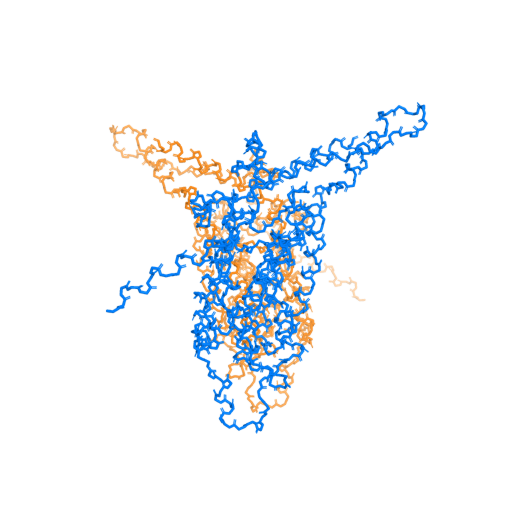C 1
ATOM 5879 O O . GLU B 1 364 ? 23.312 3.859 -14.078 1 60 364 GLU B O 1
ATOM 5884 N N . LEU B 1 365 ? 22.938 4.504 -11.914 1 56 365 LEU B N 1
ATOM 5885 C CA . LEU B 1 365 ? 22.906 5.926 -12.242 1 56 365 LEU B CA 1
ATOM 5886 C C . LEU B 1 365 ? 24.266 6.402 -12.75 1 56 365 LEU B C 1
ATOM 5888 O O . LEU B 1 365 ? 24.328 7.215 -13.672 1 56 365 LEU B O 1
ATOM 5892 N N . ALA B 1 366 ? 25.234 5.945 -12.156 1 59.94 366 ALA B N 1
ATOM 5893 C CA . ALA B 1 366 ? 26.594 6.289 -12.562 1 59.94 366 ALA B CA 1
ATOM 5894 C C . ALA B 1 366 ? 26.891 5.789 -13.977 1 59.94 366 ALA B C 1
ATOM 5896 O O . ALA B 1 366 ? 27.516 6.492 -14.766 1 59.94 366 ALA B O 1
ATOM 5897 N N . LYS B 1 367 ? 26.453 4.676 -14.281 1 58.81 367 LYS B N 1
ATOM 5898 C CA . LYS B 1 367 ? 26.641 4.121 -15.617 1 58.81 367 LYS B CA 1
ATOM 5899 C C . LYS B 1 367 ? 25.875 4.922 -16.656 1 58.81 367 LYS B C 1
ATOM 5901 O O . LYS B 1 367 ? 26.359 5.145 -17.766 1 58.81 367 LYS B O 1
ATOM 5906 N N . GLY B 1 368 ? 24.656 5.312 -16.266 1 54.78 368 GLY B N 1
ATOM 5907 C CA . GLY B 1 368 ? 23.875 6.16 -17.156 1 54.78 368 GLY B CA 1
ATOM 5908 C C . GLY B 1 368 ? 24.516 7.512 -17.406 1 54.78 368 GLY B C 1
ATOM 5909 O O . GLY B 1 368 ? 24.438 8.047 -18.516 1 54.78 368 GLY B O 1
ATOM 5910 N N . SER B 1 369 ? 25.031 8.055 -16.375 1 57.28 369 SER B N 1
ATOM 5911 C CA . SER B 1 369 ? 25.703 9.344 -16.5 1 57.28 369 SER B CA 1
ATOM 5912 C C . SER B 1 369 ? 26.953 9.242 -17.359 1 57.28 369 SER B C 1
ATOM 5914 O O . SER B 1 369 ? 27.234 10.141 -18.156 1 57.28 369 SER B O 1
ATOM 5916 N N . SER B 1 370 ? 27.719 8.234 -17.141 1 57.47 370 SER B N 1
ATOM 5917 C CA . SER B 1 370 ? 28.906 8.031 -17.953 1 57.47 370 SER B CA 1
ATOM 5918 C C . SER B 1 370 ? 28.562 7.82 -19.422 1 57.47 370 SER B C 1
ATOM 5920 O O . SER B 1 370 ? 29.266 8.297 -20.297 1 57.47 370 SER B O 1
ATOM 5922 N N . ALA B 1 371 ? 27.531 7.172 -19.656 1 52.72 371 ALA B N 1
ATOM 5923 C CA . ALA B 1 371 ? 27.078 6.93 -21.031 1 52.72 371 ALA B CA 1
ATOM 5924 C C . ALA B 1 371 ? 26.641 8.227 -21.703 1 52.72 371 ALA B C 1
ATOM 5926 O O . ALA B 1 371 ? 26.891 8.445 -22.891 1 52.72 371 ALA B O 1
ATOM 5927 N N . ASP B 1 372 ? 25.969 9.062 -20.984 1 51.09 372 ASP B N 1
ATOM 5928 C CA . ASP B 1 372 ? 25.547 10.367 -21.5 1 51.09 372 ASP B CA 1
ATOM 5929 C C . ASP B 1 372 ? 26.766 11.242 -21.797 1 51.09 372 ASP B C 1
ATOM 5931 O O . ASP B 1 372 ? 26.781 11.969 -22.797 1 51.09 372 ASP B O 1
ATOM 5935 N N . GLU B 1 373 ? 27.734 11.164 -20.922 1 51.22 373 GLU B N 1
ATOM 5936 C CA . GLU B 1 373 ? 28.953 11.922 -21.156 1 51.22 373 GLU B CA 1
ATOM 5937 C C . GLU B 1 373 ? 29.688 11.414 -22.406 1 51.22 373 GLU B C 1
ATOM 5939 O O . GLU B 1 373 ? 30.234 12.203 -23.172 1 51.22 373 GLU B O 1
ATOM 5944 N N . ALA B 1 374 ? 29.766 10.141 -22.656 1 49.94 374 ALA B N 1
ATOM 5945 C CA . ALA B 1 374 ? 30.469 9.586 -23.812 1 49.94 374 ALA B CA 1
ATOM 5946 C C . ALA B 1 374 ? 29.719 9.906 -25.109 1 49.94 374 ALA B C 1
ATOM 5948 O O . ALA B 1 374 ? 30.328 10.047 -26.172 1 49.94 374 ALA B O 1
ATOM 5949 N N . ALA B 1 375 ? 28.406 10.109 -24.953 1 52.88 375 ALA B N 1
ATOM 5950 C CA . ALA B 1 375 ? 27.578 10.359 -26.125 1 52.88 375 ALA B CA 1
ATOM 5951 C C . ALA B 1 375 ? 27.625 11.836 -26.516 1 52.88 375 ALA B C 1
ATOM 5953 O O . ALA B 1 375 ? 27.297 12.195 -27.641 1 52.88 375 ALA B O 1
ATOM 5954 N N . GLN B 1 376 ? 27.984 12.594 -25.578 1 41.91 376 GLN B N 1
ATOM 5955 C CA . GLN B 1 376 ? 28.219 13.992 -25.922 1 41.91 376 GLN B CA 1
ATOM 5956 C C . GLN B 1 376 ? 29.609 14.18 -26.531 1 41.91 376 GLN B C 1
ATOM 5958 O O . GLN B 1 376 ? 29.812 15.008 -27.406 1 41.91 376 GLN B O 1
#

Radius of gyration: 32.81 Å; Cα contacts (8 Å, |Δi|>4): 727; chains: 2; bounding box: 81×118×95 Å